Protein AF-0000000085076544 (afdb_homodimer)

Foldseek 3Di:
DQADAAEEEEEVCLDLLNLQQVCCVLQQVQPHLSHAYEYEYEYAPVCQVSVVVSLVVSVVVVRVRYPYYHYDPDLLVRQAAHQEYEYQDADDDDVPDDPLNRLLRLLVVLLVSLLSNLPGYPLNHAYEAEYPQFFLSQLSSCVNNVSRDLQSTWYFPLLLQQLLLCVLCVLLVHHSVQKADWFWKFGLALLIFTAQQQMWGQDPNDIDRSCVSNVCVVCRLPVSGNCSRCVQVVCCVVVVDGPSNSSSVSVSVVSRCQAVWPPPTWGWIFGACPPADLPQDGSTRIIATWTHDNNGIDGDDDDDADPSNNVSNVRNSVVRVVSNVSSVVSVVVVVD/DQADAAEEEEEVCLDLLNLQQVCCVLQQVQPHLSHAYEYEYEYAPVCQVSVVVSVVVSVVVVRVRYPYYHYDPDLLVRQAAHQEYEYQDADDDDVPDDPLNRLLRLLVVLLVSLQSNLPGYPLNHAYEAEYPQFFLSQLSSCVNNVSRDLQSTWYFPLLLQQLLLCVLCVLLVHHSVQKADWFWKFGLALLIFTAQQQMWGQDPNDIDRSCVSNVCVVCRLPVSSNCSRCVQVVVCVVVVDGPSNSSSVSVSVVSRCQAVWPPPTWGWIFGACPPADLPQDGSTRIIATWTHDNNGIDGDDDDDADPSNNVSNVRNSVVRVVSNVSSVVSVVVVVD

Structure (mmCIF, N/CA/C/O backbone):
data_AF-0000000085076544-model_v1
#
loop_
_entity.id
_entity.type
_entity.pdbx_description
1 polymer 'Malate dehydrogenase'
#
loop_
_atom_site.group_PDB
_atom_site.id
_atom_site.type_symbol
_atom_site.label_atom_id
_atom_site.label_alt_id
_atom_site.label_comp_id
_atom_site.label_asym_id
_atom_site.label_entity_id
_atom_site.label_seq_id
_atom_site.pdbx_PDB_ins_code
_atom_site.Cartn_x
_atom_site.Cartn_y
_atom_site.Cartn_z
_atom_site.occupancy
_atom_site.B_iso_or_equiv
_atom_site.auth_seq_id
_atom_site.auth_comp_id
_atom_site.auth_asym_id
_atom_site.auth_atom_id
_atom_site.pdbx_PDB_model_num
ATOM 1 N N . MET A 1 1 ? -14.773 -10.617 23.234 1 52.53 1 MET A N 1
ATOM 2 C CA . MET A 1 1 ? -15.922 -10.531 22.328 1 52.53 1 MET A CA 1
ATOM 3 C C . MET A 1 1 ? -15.523 -9.898 21 1 52.53 1 MET A C 1
ATOM 5 O O . MET A 1 1 ? -14.609 -9.062 20.953 1 52.53 1 MET A O 1
ATOM 9 N N . ALA A 1 2 ? -16.078 -10.375 19.875 1 74.69 2 ALA A N 1
ATOM 10 C CA . ALA A 1 2 ? -15.719 -9.891 18.531 1 74.69 2 ALA A CA 1
ATOM 11 C C . ALA A 1 2 ? -16.156 -8.445 18.344 1 74.69 2 ALA A C 1
ATOM 13 O O . ALA A 1 2 ? -17.297 -8.078 18.672 1 74.69 2 ALA A O 1
ATOM 14 N N . LYS A 1 3 ? -15.258 -7.477 18.078 1 89.62 3 LYS A N 1
ATOM 15 C CA . LYS A 1 3 ? -15.547 -6.07 17.828 1 89.62 3 LYS A CA 1
ATOM 16 C C . LYS A 1 3 ? -16.516 -5.906 16.672 1 89.62 3 LYS A C 1
ATOM 18 O O . LYS A 1 3 ? -16.5 -6.691 15.719 1 89.62 3 LYS A O 1
ATOM 23 N N . SER A 1 4 ? -17.469 -4.941 16.859 1 94.56 4 SER A N 1
ATOM 24 C CA . SER A 1 4 ? -18.359 -4.602 15.75 1 94.56 4 SER A CA 1
ATOM 25 C C . SER A 1 4 ? -17.578 -3.936 14.617 1 94.56 4 SER A C 1
ATOM 27 O O . SER A 1 4 ? -16.594 -3.223 14.859 1 94.56 4 SER A O 1
ATOM 29 N N . PRO A 1 5 ? -17.969 -4.152 13.445 1 96.19 5 PRO A N 1
ATOM 30 C CA . PRO A 1 5 ? -17.266 -3.529 12.32 1 96.19 5 PRO A CA 1
ATOM 31 C C . PRO A 1 5 ? -17.344 -2.004 12.344 1 96.19 5 PRO A C 1
ATOM 33 O O . PRO A 1 5 ? -18.406 -1.441 12.648 1 96.19 5 PRO A O 1
ATOM 36 N N . MET A 1 6 ? -16.266 -1.373 12.188 1 97.94 6 MET A N 1
ATOM 37 C CA . MET A 1 6 ? -16.188 0.07 11.977 1 97.94 6 MET A CA 1
ATOM 38 C C . MET A 1 6 ? -16.5 0.423 10.523 1 97.94 6 MET A C 1
ATOM 40 O O . MET A 1 6 ? -15.906 -0.146 9.602 1 97.94 6 MET A O 1
ATOM 44 N N . ARG A 1 7 ? -17.484 1.242 10.305 1 98.69 7 ARG A N 1
ATOM 45 C CA . ARG A 1 7 ? -17.844 1.662 8.953 1 98.69 7 ARG A CA 1
ATOM 46 C C . ARG A 1 7 ? -17.062 2.902 8.539 1 98.69 7 ARG A C 1
ATOM 48 O O . ARG A 1 7 ? -17.219 3.967 9.141 1 98.69 7 ARG A O 1
ATOM 55 N N . VAL A 1 8 ? -16.188 2.797 7.527 1 98.94 8 VAL A N 1
ATOM 56 C CA . VAL A 1 8 ? -15.258 3.84 7.109 1 98.94 8 VAL A CA 1
ATOM 57 C C . VAL A 1 8 ? -15.547 4.238 5.664 1 98.94 8 VAL A C 1
ATOM 59 O O . VAL A 1 8 ? -15.539 3.395 4.766 1 98.94 8 VAL A O 1
ATOM 62 N N . VAL A 1 9 ? -15.82 5.504 5.402 1 98.94 9 VAL A N 1
ATOM 63 C CA . VAL A 1 9 ? -16 5.977 4.035 1 98.94 9 VAL A CA 1
ATOM 64 C C . VAL A 1 9 ? -14.758 6.719 3.57 1 98.94 9 VAL A C 1
ATOM 66 O O . VAL A 1 9 ? -14.148 7.469 4.34 1 98.94 9 VAL A O 1
ATOM 69 N N . VAL A 1 10 ? -14.32 6.461 2.402 1 98.94 10 VAL A N 1
ATOM 70 C CA . VAL A 1 10 ? -13.25 7.191 1.722 1 98.94 10 VAL A CA 1
ATOM 71 C C . VAL A 1 10 ? -13.805 7.844 0.454 1 98.94 10 VAL A C 1
ATOM 73 O O . VAL A 1 10 ? -14.297 7.156 -0.44 1 98.94 10 VAL A O 1
ATOM 76 N N . THR A 1 11 ? -13.75 9.18 0.361 1 98.88 11 THR A N 1
ATOM 77 C CA . THR A 1 11 ? -14.172 9.883 -0.848 1 98.88 11 THR A CA 1
ATOM 78 C C . THR A 1 11 ? -13.016 9.992 -1.834 1 98.88 11 THR A C 1
ATOM 80 O O . THR A 1 11 ? -11.844 9.938 -1.439 1 98.88 11 THR A O 1
ATOM 83 N N . GLY A 1 12 ? -13.398 10.25 -3.121 1 98.38 12 GLY A N 1
ATOM 84 C CA . GLY A 1 12 ? -12.336 10.141 -4.105 1 98.38 12 GLY A CA 1
ATOM 85 C C . GLY A 1 12 ? -11.68 8.773 -4.125 1 98.38 12 GLY A C 1
ATOM 86 O O . GLY A 1 12 ? -10.453 8.672 -4.203 1 98.38 12 GLY A O 1
ATOM 87 N N . ALA A 1 13 ? -12.461 7.738 -4.027 1 98.56 13 ALA A N 1
ATOM 88 C CA . ALA A 1 13 ? -12 6.398 -3.684 1 98.56 13 ALA A CA 1
ATOM 89 C C . ALA A 1 13 ? -11.25 5.762 -4.848 1 98.56 13 ALA A C 1
ATOM 91 O O . ALA A 1 13 ? -10.469 4.828 -4.656 1 98.56 13 ALA A O 1
ATOM 92 N N . ALA A 1 14 ? -11.461 6.227 -6.051 1 97.19 14 ALA A N 1
ATOM 93 C CA . ALA A 1 14 ? -10.797 5.656 -7.219 1 97.19 14 ALA A CA 1
ATOM 94 C C . ALA A 1 14 ? -9.43 6.301 -7.438 1 97.19 14 ALA A C 1
ATOM 96 O O . ALA A 1 14 ? -8.641 5.844 -8.273 1 97.19 14 ALA A O 1
ATOM 97 N N . GLY A 1 15 ? -9.125 7.383 -6.676 1 96.25 15 GLY A N 1
ATOM 98 C CA . GLY A 1 15 ? -7.863 8.078 -6.836 1 96.25 15 GLY A CA 1
ATOM 99 C C . GLY A 1 15 ? -6.68 7.309 -6.285 1 96.25 15 GLY A C 1
ATOM 100 O O . GLY A 1 15 ? -6.855 6.324 -5.562 1 96.25 15 GLY A O 1
ATOM 101 N N . GLN A 1 16 ? -5.516 7.781 -6.531 1 95.25 16 GLN A N 1
ATOM 102 C CA . GLN A 1 16 ? -4.293 7.051 -6.227 1 95.25 16 GLN A CA 1
ATOM 103 C C . GLN A 1 16 ? -4.023 7.031 -4.723 1 95.25 16 GLN A C 1
ATOM 105 O O . GLN A 1 16 ? -3.543 6.031 -4.188 1 95.25 16 GLN A O 1
ATOM 110 N N . ILE A 1 17 ? -4.273 8.133 -4.043 1 97.69 17 ILE A N 1
ATOM 111 C CA . ILE A 1 17 ? -4.094 8.141 -2.594 1 97.69 17 ILE A CA 1
ATOM 112 C C . ILE A 1 17 ? -5.012 7.102 -1.954 1 97.69 17 ILE A C 1
ATOM 114 O O . ILE A 1 17 ? -4.57 6.301 -1.127 1 97.69 17 ILE A O 1
ATOM 118 N N . SER A 1 18 ? -6.258 7.152 -2.391 1 98.5 18 SER A N 1
ATOM 119 C CA . SER A 1 18 ? -7.246 6.23 -1.837 1 98.5 18 SER A CA 1
ATOM 120 C C . SER A 1 18 ? -6.895 4.781 -2.158 1 98.5 18 SER A C 1
ATOM 122 O O . SER A 1 18 ? -7.094 3.893 -1.331 1 98.5 18 SER A O 1
ATOM 124 N N . TYR A 1 19 ? -6.387 4.59 -3.359 1 97.69 19 TYR A N 1
ATOM 125 C CA . TYR A 1 19 ? -5.969 3.254 -3.766 1 97.69 19 TYR A CA 1
ATOM 126 C C . TYR A 1 19 ? -4.98 2.664 -2.766 1 97.69 19 TYR A C 1
ATOM 128 O O . TYR A 1 19 ? -5.117 1.51 -2.357 1 97.69 19 TYR A O 1
ATOM 136 N N . SER A 1 20 ? -4.02 3.396 -2.336 1 97.69 20 SER A N 1
ATOM 137 C CA . SER A 1 20 ? -3.051 2.961 -1.334 1 97.69 20 SER A CA 1
ATOM 138 C C . SER A 1 20 ? -3.682 2.9 0.054 1 97.69 20 SER A C 1
ATOM 140 O O . SER A 1 20 ? -3.41 1.979 0.825 1 97.69 20 SER A O 1
ATOM 142 N N . LEU A 1 21 ? -4.52 3.791 0.347 1 98.62 21 LEU A N 1
ATOM 143 C CA . LEU A 1 21 ? -5.109 3.936 1.673 1 98.62 21 LEU A CA 1
ATOM 144 C C . LEU A 1 21 ? -6.074 2.791 1.965 1 98.62 21 LEU A C 1
ATOM 146 O O . LEU A 1 21 ? -6.102 2.268 3.08 1 98.62 21 LEU A O 1
ATOM 150 N N . LEU A 1 22 ? -6.887 2.453 0.994 1 98.69 22 LEU A N 1
ATOM 151 C CA . LEU A 1 22 ? -7.902 1.424 1.179 1 98.69 22 LEU A CA 1
ATOM 152 C C . LEU A 1 22 ? -7.27 0.107 1.618 1 98.69 22 LEU A C 1
ATOM 154 O O . LEU A 1 22 ? -7.801 -0.58 2.492 1 98.69 22 LEU A O 1
ATOM 158 N N . ALA A 1 23 ? -6.152 -0.185 1.057 1 97.5 23 ALA A N 1
ATOM 159 C CA . ALA A 1 23 ? -5.445 -1.405 1.441 1 97.5 23 ALA A CA 1
ATOM 160 C C . ALA A 1 23 ? -4.969 -1.327 2.889 1 97.5 23 ALA A C 1
ATOM 162 O O . ALA A 1 23 ? -5.027 -2.316 3.623 1 97.5 23 ALA A O 1
ATOM 163 N N . LEU A 1 24 ? -4.477 -0.202 3.297 1 97.62 24 LEU A N 1
ATOM 164 C CA . LEU A 1 24 ? -3.998 -0.008 4.66 1 97.62 24 LEU A CA 1
ATOM 165 C C . LEU A 1 24 ? -5.125 -0.204 5.668 1 97.62 24 LEU A C 1
ATOM 167 O O . LEU A 1 24 ? -4.941 -0.853 6.699 1 97.62 24 LEU A O 1
ATOM 171 N N . ILE A 1 25 ? -6.262 0.354 5.312 1 98.44 25 ILE A N 1
ATOM 172 C CA . ILE A 1 25 ? -7.418 0.254 6.195 1 98.44 25 ILE A CA 1
ATOM 173 C C . ILE A 1 25 ? -7.898 -1.193 6.258 1 98.44 25 ILE A C 1
ATOM 175 O O . ILE A 1 25 ? -8.102 -1.743 7.344 1 98.44 25 ILE A O 1
ATOM 179 N N . ALA A 1 26 ? -8.023 -1.79 5.117 1 97.06 26 ALA A N 1
ATOM 180 C CA . ALA A 1 26 ? -8.578 -3.135 5.004 1 97.06 26 ALA A CA 1
ATOM 181 C C . ALA A 1 26 ? -7.684 -4.16 5.688 1 97.06 26 ALA A C 1
ATOM 183 O O . ALA A 1 26 ? -8.172 -5.148 6.246 1 97.06 26 ALA A O 1
ATOM 184 N N . ARG A 1 27 ? -6.402 -3.957 5.641 1 94.69 27 ARG A N 1
ATOM 185 C CA . ARG A 1 27 ? -5.426 -4.91 6.164 1 94.69 27 ARG A CA 1
ATOM 186 C C . ARG A 1 27 ? -5.332 -4.82 7.684 1 94.69 27 ARG A C 1
ATOM 188 O O . ARG A 1 27 ? -4.762 -5.707 8.328 1 94.69 27 ARG A O 1
ATOM 195 N N . GLY A 1 28 ? -5.828 -3.67 8.281 1 95.81 28 GLY A N 1
ATOM 196 C CA . GLY A 1 28 ? -5.816 -3.508 9.727 1 95.81 28 GLY A CA 1
ATOM 197 C C . GLY A 1 28 ? -4.645 -2.688 10.227 1 95.81 28 GLY A C 1
ATOM 198 O O . GLY A 1 28 ? -4.379 -2.645 11.43 1 95.81 28 GLY A O 1
ATOM 199 N N . ASP A 1 29 ? -3.945 -2.045 9.32 1 94.81 29 ASP A N 1
ATOM 200 C CA . ASP A 1 29 ? -2.789 -1.246 9.711 1 94.81 29 ASP A CA 1
ATOM 201 C C . ASP A 1 29 ? -3.221 0.025 10.438 1 94.81 29 ASP A C 1
ATOM 203 O O . ASP A 1 29 ? -2.453 0.59 11.219 1 94.81 29 ASP A O 1
ATOM 207 N N . VAL A 1 30 ? -4.461 0.458 10.195 1 97.56 30 VAL A N 1
ATOM 208 C CA . VAL A 1 30 ? -4.91 1.74 10.727 1 97.56 30 VAL A CA 1
ATOM 209 C C . VAL A 1 30 ? -5.602 1.529 12.07 1 97.56 30 VAL A C 1
ATOM 211 O O . VAL A 1 30 ? -5.211 2.131 13.078 1 97.56 30 VAL A O 1
ATOM 214 N N . PHE A 1 31 ? -6.527 0.602 12.148 1 97.56 31 PHE A N 1
ATOM 215 C CA . PHE A 1 31 ? -7.375 0.495 13.328 1 97.56 31 PHE A CA 1
ATOM 216 C C . PHE A 1 31 ? -7.027 -0.75 14.141 1 97.56 31 PHE A C 1
ATOM 218 O O . PHE A 1 31 ? -7.602 -0.987 15.203 1 97.56 31 PHE A O 1
ATOM 225 N N . GLY A 1 32 ? -6.094 -1.512 13.648 1 94.75 32 GLY A N 1
ATOM 226 C CA . GLY A 1 32 ? -5.727 -2.766 14.289 1 94.75 32 GLY A CA 1
ATOM 227 C C . GLY A 1 32 ? -6.223 -3.986 13.531 1 94.75 32 GLY A C 1
ATOM 228 O O . GLY A 1 32 ? -7.305 -3.959 12.945 1 94.75 32 GLY A O 1
ATOM 229 N N . ARG A 1 33 ? -5.527 -5.082 13.594 1 89.81 33 ARG A N 1
ATOM 230 C CA . ARG A 1 33 ? -5.84 -6.305 12.859 1 89.81 33 ARG A CA 1
ATOM 231 C C . ARG A 1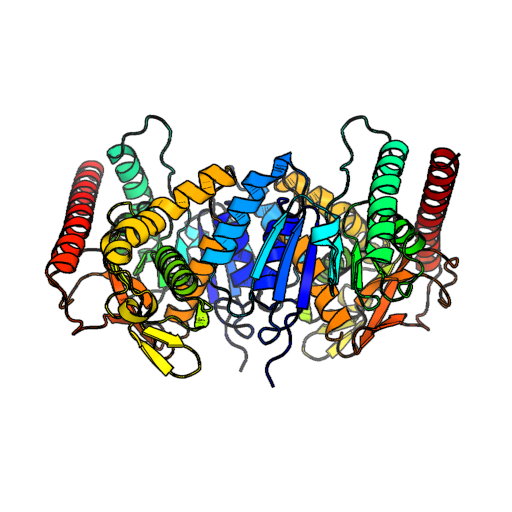 33 ? -7.082 -6.98 13.43 1 89.81 33 ARG A C 1
ATOM 233 O O . ARG A 1 33 ? -7.723 -7.785 12.75 1 89.81 33 ARG A O 1
ATOM 240 N N . ASP A 1 34 ? -7.434 -6.656 14.609 1 93.19 34 ASP A N 1
ATOM 241 C CA . ASP A 1 34 ? -8.586 -7.27 15.258 1 93.19 34 ASP A CA 1
ATOM 242 C C . ASP A 1 34 ? -9.836 -6.414 15.078 1 93.19 34 ASP A C 1
ATOM 244 O O . ASP A 1 34 ? -10.922 -6.773 15.555 1 93.19 34 ASP A O 1
ATOM 248 N N . GLN A 1 35 ? -9.75 -5.281 14.422 1 96.5 35 GLN A N 1
ATOM 249 C CA . GLN A 1 35 ? -10.898 -4.422 14.164 1 96.5 35 GLN A CA 1
ATOM 250 C C . GLN A 1 35 ? -11.5 -4.703 12.789 1 96.5 35 GLN A C 1
ATOM 252 O O . GLN A 1 35 ? -10.938 -4.32 11.766 1 96.5 35 GLN A O 1
ATOM 257 N N . PRO A 1 36 ? -12.648 -5.375 12.758 1 95.88 36 PRO A N 1
ATOM 258 C CA . PRO A 1 36 ? -13.32 -5.527 11.461 1 95.88 36 PRO A CA 1
ATOM 259 C C . PRO A 1 36 ? -13.75 -4.195 10.859 1 95.88 36 PRO A C 1
ATOM 261 O O . PRO A 1 36 ? -14.125 -3.273 11.594 1 95.88 36 PRO A O 1
ATOM 264 N N . VAL A 1 37 ? -13.758 -4.117 9.57 1 97.56 37 VAL A N 1
ATOM 265 C CA . VAL A 1 37 ? -14.078 -2.861 8.898 1 97.56 37 VAL A CA 1
ATOM 266 C C . VAL A 1 37 ? -15.086 -3.117 7.777 1 97.56 37 VAL A C 1
ATOM 268 O O . VAL A 1 37 ? -14.984 -4.117 7.066 1 97.56 37 VAL A O 1
ATOM 271 N N . ASP A 1 38 ? -16.141 -2.312 7.715 1 97.94 38 ASP A N 1
ATOM 272 C CA . ASP A 1 38 ? -16.953 -2.105 6.523 1 97.94 38 ASP A CA 1
ATOM 273 C C . ASP A 1 38 ? -16.484 -0.887 5.734 1 97.94 38 ASP A C 1
ATOM 275 O O . ASP A 1 38 ? -16.641 0.25 6.184 1 97.94 38 ASP A O 1
ATOM 279 N N . LEU A 1 39 ? -15.914 -1.154 4.598 1 98.62 39 LEU A N 1
ATOM 280 C CA . LEU A 1 39 ? -15.289 -0.1 3.807 1 98.62 39 LEU A CA 1
ATOM 281 C C . LEU A 1 39 ? -16.25 0.447 2.766 1 98.62 39 LEU A C 1
ATOM 283 O O . LEU A 1 39 ? -16.859 -0.318 2.004 1 98.62 39 LEU A O 1
ATOM 287 N N . VAL A 1 40 ? -16.5 1.745 2.768 1 98.88 40 VAL A N 1
ATOM 288 C CA . VAL A 1 40 ? -17.359 2.406 1.788 1 98.88 40 VAL A CA 1
ATOM 289 C C . VAL A 1 40 ? -16.516 3.303 0.885 1 98.88 40 VAL A C 1
ATOM 291 O O . VAL A 1 40 ? -15.789 4.176 1.369 1 98.88 40 VAL A O 1
ATOM 294 N N . MET A 1 41 ? -16.562 3.02 -0.367 1 98.88 41 MET A N 1
ATOM 295 C CA . MET A 1 41 ? -15.867 3.801 -1.391 1 98.88 41 MET A CA 1
ATOM 296 C C . MET A 1 41 ? -16.828 4.742 -2.1 1 98.88 41 MET A C 1
ATOM 298 O O . MET A 1 41 ? -17.828 4.301 -2.67 1 98.88 41 MET A O 1
ATOM 302 N N . LEU A 1 42 ? -16.562 6.023 -2.025 1 98.88 42 LEU A N 1
ATOM 303 C CA . LEU A 1 42 ? -17.406 7.023 -2.674 1 98.88 42 LEU A CA 1
ATOM 304 C C . LEU A 1 42 ? -16.609 7.781 -3.742 1 98.88 42 LEU A C 1
ATOM 306 O O . LEU A 1 42 ? -15.5 8.25 -3.486 1 98.88 42 LEU A O 1
ATOM 310 N N . ASP A 1 43 ? -17.141 7.836 -4.922 1 98.56 43 ASP A N 1
ATOM 311 C CA . ASP A 1 43 ? -16.594 8.672 -5.984 1 98.56 43 ASP A CA 1
ATOM 312 C C . ASP A 1 43 ? -17.688 9.133 -6.945 1 98.56 43 ASP A C 1
ATOM 314 O O . ASP A 1 43 ? -18.875 8.891 -6.707 1 98.56 43 ASP A O 1
ATOM 318 N N . LEU A 1 44 ? -17.312 9.922 -7.902 1 97.94 44 LEU A N 1
ATOM 319 C CA . LEU A 1 44 ? -18.234 10.445 -8.898 1 97.94 44 LEU A CA 1
ATOM 320 C C . LEU A 1 44 ? -18.594 9.375 -9.938 1 97.94 44 LEU A C 1
ATOM 322 O O . LEU A 1 44 ? -17.859 8.398 -10.086 1 97.94 44 LEU A O 1
ATOM 326 N N . PRO A 1 45 ? -19.656 9.516 -10.664 1 97.88 45 PRO A N 1
ATOM 327 C CA . PRO A 1 45 ? -20.156 8.5 -11.594 1 97.88 45 PRO A CA 1
ATOM 328 C C . PRO A 1 45 ? -19.109 8.094 -12.633 1 97.88 45 PRO A C 1
ATOM 330 O O . PRO A 1 45 ? -19.047 6.926 -13.023 1 97.88 45 PRO A O 1
ATOM 333 N N . PHE A 1 46 ? -18.297 9 -13.055 1 97.12 46 PHE A N 1
ATOM 334 C CA . PHE A 1 46 ? -17.328 8.672 -14.102 1 97.12 46 PHE A CA 1
ATOM 335 C C . PHE A 1 46 ? -16.281 7.688 -13.586 1 97.12 46 PHE A C 1
ATOM 337 O O . PHE A 1 46 ? -15.586 7.051 -14.375 1 97.12 46 PHE A O 1
ATOM 344 N N . ALA A 1 47 ? -16.172 7.523 -12.258 1 97.75 47 ALA A N 1
ATOM 345 C CA . ALA A 1 47 ? -15.156 6.66 -11.648 1 97.75 47 ALA A CA 1
ATOM 346 C C . ALA A 1 47 ? -15.758 5.312 -11.258 1 97.75 47 ALA A C 1
ATOM 348 O O . ALA A 1 47 ? -15.094 4.492 -10.617 1 97.75 47 ALA A O 1
ATOM 349 N N . LYS A 1 48 ? -16.969 5.078 -11.633 1 98.12 48 LYS A N 1
ATOM 350 C CA . LYS A 1 48 ? -17.703 3.889 -11.195 1 98.12 48 LYS A CA 1
ATOM 351 C C . LYS A 1 48 ? -16.953 2.617 -11.57 1 98.12 48 LYS A C 1
ATOM 353 O O . LYS A 1 48 ? -16.75 1.735 -10.734 1 98.12 48 LYS A O 1
ATOM 358 N N . ASP A 1 49 ? -16.516 2.502 -12.828 1 97.94 49 ASP A N 1
ATOM 359 C CA . ASP A 1 49 ? -15.828 1.302 -13.297 1 97.94 49 ASP A CA 1
ATOM 360 C C . ASP A 1 49 ? -14.5 1.116 -12.562 1 97.94 49 ASP A C 1
ATOM 362 O O . ASP A 1 49 ? -14.164 0.003 -12.164 1 97.94 49 ASP A O 1
ATOM 366 N N . ALA A 1 50 ? -13.773 2.209 -12.43 1 97.94 50 ALA A N 1
ATOM 367 C CA . ALA A 1 50 ? -12.5 2.143 -11.711 1 97.94 50 ALA A CA 1
ATOM 368 C C . ALA A 1 50 ? -12.711 1.66 -10.281 1 97.94 50 ALA A C 1
ATOM 370 O O . ALA A 1 50 ? -11.922 0.863 -9.766 1 97.94 50 ALA A O 1
ATOM 371 N N . MET A 1 51 ? -13.766 2.119 -9.609 1 98.5 51 MET A N 1
ATOM 372 C CA . MET A 1 51 ? -14.055 1.669 -8.25 1 98.5 51 MET A CA 1
ATOM 373 C C . MET A 1 51 ? -14.359 0.175 -8.227 1 98.5 51 MET A C 1
ATOM 375 O O . MET A 1 51 ? -13.953 -0.532 -7.305 1 98.5 51 MET A O 1
ATOM 379 N N . GLU A 1 52 ? -15.047 -0.274 -9.203 1 98.06 52 GLU A N 1
ATOM 380 C CA . GLU A 1 52 ? -15.336 -1.703 -9.273 1 98.06 52 GLU A CA 1
ATOM 381 C C . GLU A 1 52 ? -14.055 -2.521 -9.375 1 98.06 52 GLU A C 1
ATOM 383 O O . GLU A 1 52 ? -13.945 -3.6 -8.781 1 98.06 52 GLU A O 1
ATOM 388 N N . GLY A 1 53 ? -13.125 -2.031 -10.18 1 98 53 GLY A N 1
ATOM 389 C CA . GLY A 1 53 ? -11.828 -2.676 -10.242 1 98 53 GLY A CA 1
ATOM 390 C C . GLY A 1 53 ? -11.117 -2.73 -8.906 1 98 53 GLY A C 1
ATOM 391 O O . GLY A 1 53 ? -10.516 -3.748 -8.555 1 98 53 GLY A O 1
ATOM 392 N N . VAL A 1 54 ? -11.195 -1.633 -8.172 1 98.44 54 VAL A N 1
ATOM 393 C CA . VAL A 1 54 ? -10.578 -1.595 -6.848 1 98.44 54 VAL A CA 1
ATOM 394 C C . VAL A 1 54 ? -11.266 -2.604 -5.93 1 98.44 54 VAL A C 1
ATOM 396 O O . VAL A 1 54 ? -10.609 -3.279 -5.137 1 98.44 54 VAL A O 1
ATOM 399 N N . VAL A 1 55 ? -12.586 -2.742 -6.023 1 98 55 VAL A N 1
ATOM 400 C CA . VAL A 1 55 ? -13.328 -3.719 -5.234 1 98 55 VAL A CA 1
ATOM 401 C C . VAL A 1 55 ? -12.828 -5.125 -5.547 1 98 55 VAL A C 1
ATOM 403 O O . VAL A 1 55 ? -12.641 -5.941 -4.641 1 98 55 VAL A O 1
ATOM 406 N N . MET A 1 56 ? -12.609 -5.422 -6.844 1 97.56 56 MET A N 1
ATOM 407 C CA . MET A 1 56 ? -12.07 -6.719 -7.227 1 97.56 56 MET A CA 1
ATOM 408 C C . MET A 1 56 ? -10.734 -6.977 -6.531 1 97.56 56 MET A C 1
ATOM 410 O O . MET A 1 56 ? -10.516 -8.062 -5.98 1 97.56 56 MET A O 1
ATOM 414 N N . GLU A 1 57 ? -9.93 -5.984 -6.496 1 98.12 57 GLU A N 1
ATOM 415 C CA . GLU A 1 57 ? -8.609 -6.172 -5.91 1 98.12 57 GLU A CA 1
ATOM 416 C C . GLU A 1 57 ? -8.695 -6.332 -4.395 1 98.12 57 GLU A C 1
ATOM 418 O O . GLU A 1 57 ? -7.992 -7.16 -3.811 1 98.12 57 GLU A O 1
ATOM 423 N N . LEU A 1 58 ? -9.508 -5.508 -3.799 1 97.94 58 LEU A N 1
ATOM 424 C CA . LEU A 1 58 ? -9.688 -5.652 -2.359 1 97.94 58 LEU A CA 1
ATOM 425 C C . LEU A 1 58 ? -10.195 -7.047 -2.01 1 97.94 58 LEU A C 1
ATOM 427 O O . LEU A 1 58 ? -9.766 -7.633 -1.012 1 97.94 58 LEU A O 1
ATOM 431 N N . THR A 1 59 ? -11.062 -7.527 -2.805 1 95.56 59 THR A N 1
ATOM 432 C CA . THR A 1 59 ? -11.562 -8.891 -2.631 1 95.56 59 THR A CA 1
ATOM 433 C C . THR A 1 59 ? -10.445 -9.906 -2.809 1 95.56 59 THR A C 1
ATOM 435 O O . THR A 1 59 ? -10.297 -10.828 -2.002 1 95.56 59 THR A O 1
ATOM 438 N N . ASP A 1 60 ? -9.648 -9.688 -3.828 1 96.38 60 ASP A N 1
ATOM 439 C CA . ASP A 1 60 ? -8.57 -10.609 -4.172 1 96.38 60 ASP A CA 1
ATOM 440 C C . ASP A 1 60 ? -7.492 -10.617 -3.092 1 96.38 60 ASP A C 1
ATOM 442 O O . ASP A 1 60 ? -6.738 -11.578 -2.969 1 96.38 60 ASP A O 1
ATOM 446 N N . CYS A 1 61 ? -7.371 -9.547 -2.35 1 95.19 61 CYS A N 1
ATOM 447 C CA . CYS A 1 61 ? -6.363 -9.445 -1.301 1 95.19 61 CYS A CA 1
ATOM 448 C C . CYS A 1 61 ? -6.754 -10.289 -0.092 1 95.19 61 CYS A C 1
ATOM 450 O O . CYS A 1 61 ? -5.91 -10.602 0.753 1 95.19 61 CYS A O 1
ATOM 452 N N . ALA A 1 62 ? -8.031 -10.695 0.064 1 89.31 62 ALA A N 1
ATOM 453 C CA . ALA A 1 62 ? -8.516 -11.594 1.11 1 89.31 62 ALA A CA 1
ATOM 454 C C . ALA A 1 62 ? -8.078 -11.109 2.49 1 89.31 62 ALA A C 1
ATOM 456 O O . ALA A 1 62 ? -7.555 -11.891 3.289 1 89.31 62 ALA A O 1
ATOM 457 N N . PHE A 1 63 ? -8.234 -9.805 2.799 1 91.56 63 PHE A N 1
ATOM 458 C CA . PHE A 1 63 ? -7.863 -9.273 4.105 1 91.56 63 PHE A CA 1
ATOM 459 C C . PHE A 1 63 ? -8.82 -9.773 5.184 1 91.56 63 PHE A C 1
ATOM 461 O O . PHE A 1 63 ? -10.039 -9.609 5.062 1 91.56 63 PHE A O 1
ATOM 468 N N . PRO A 1 64 ? -8.359 -10.289 6.281 1 87.25 64 PRO A N 1
ATOM 469 C CA . PRO A 1 64 ? -9.234 -10.852 7.309 1 87.25 64 PRO A CA 1
ATOM 470 C C . PRO A 1 64 ? -10.109 -9.797 7.984 1 87.25 64 PRO A C 1
ATOM 472 O O . PRO A 1 64 ? -11.219 -10.102 8.414 1 87.25 64 PRO A O 1
ATOM 475 N N . SER A 1 65 ? -9.625 -8.586 8.078 1 92.06 65 SER A N 1
ATOM 476 C CA . SER A 1 65 ? -10.344 -7.551 8.82 1 92.06 65 SER A CA 1
ATOM 477 C C . SER A 1 65 ? -11.406 -6.887 7.957 1 92.06 65 SER A C 1
ATOM 479 O O . SER A 1 65 ? -12.258 -6.156 8.469 1 92.06 65 SER A O 1
ATOM 481 N N . LEU A 1 66 ? -11.367 -7.133 6.66 1 94.31 66 LEU A N 1
ATOM 482 C CA . LEU A 1 66 ? -12.336 -6.516 5.762 1 94.31 66 LEU A CA 1
ATOM 483 C C . LEU A 1 66 ? -13.617 -7.34 5.707 1 94.31 66 LEU A C 1
ATOM 485 O O . LEU A 1 66 ? -13.633 -8.445 5.164 1 94.31 66 LEU A O 1
ATOM 489 N N . LYS A 1 67 ? -14.68 -6.812 6.207 1 93 67 LYS A N 1
ATOM 490 C CA . LYS A 1 67 ? -15.945 -7.543 6.281 1 93 67 LYS A CA 1
ATOM 491 C C . LYS A 1 67 ? -16.797 -7.301 5.035 1 93 67 LYS A C 1
ATOM 493 O O . LYS A 1 67 ? -17.469 -8.211 4.547 1 93 67 LYS A O 1
ATOM 498 N N . SER A 1 68 ? -16.75 -6.062 4.57 1 94.69 68 SER A N 1
ATOM 499 C CA . SER A 1 68 ? -17.5 -5.719 3.373 1 94.69 68 SER A CA 1
ATOM 500 C C . SER A 1 68 ? -16.906 -4.5 2.676 1 94.69 68 SER A C 1
ATOM 502 O O . SER A 1 68 ? -16.188 -3.717 3.291 1 94.69 68 SER A O 1
ATOM 504 N N . VAL A 1 69 ? -17.172 -4.406 1.43 1 97.19 69 VAL A N 1
ATOM 505 C CA . VAL A 1 69 ? -16.797 -3.25 0.619 1 97.19 69 VAL A CA 1
ATOM 506 C C . VAL A 1 69 ? -18.016 -2.785 -0.188 1 97.19 69 VAL A C 1
ATOM 508 O O . VAL A 1 69 ? -18.656 -3.586 -0.871 1 97.19 69 VAL A O 1
ATOM 511 N N . THR A 1 70 ? -18.328 -1.545 -0.076 1 97.81 70 THR A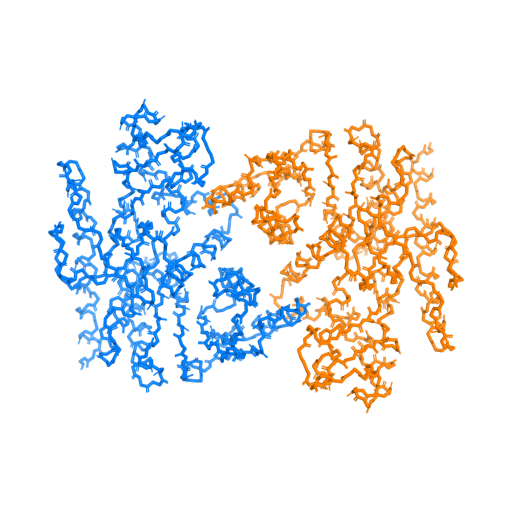 N 1
ATOM 512 C CA . THR A 1 70 ? -19.375 -0.914 -0.871 1 97.81 70 THR A CA 1
ATOM 513 C C . THR A 1 70 ? -18.797 0.195 -1.746 1 97.81 70 THR A C 1
ATOM 515 O O . THR A 1 70 ? -18.141 1.104 -1.245 1 97.81 70 THR A O 1
ATOM 518 N N . ALA A 1 71 ? -18.984 0.07 -3.01 1 98.62 71 ALA A N 1
ATOM 519 C CA . ALA A 1 71 ? -18.656 1.151 -3.938 1 98.62 71 ALA A CA 1
ATOM 520 C C . ALA A 1 71 ? -19.922 1.843 -4.434 1 98.62 71 ALA A C 1
ATOM 522 O O . ALA A 1 71 ? -20.859 1.183 -4.883 1 98.62 71 ALA A O 1
ATOM 523 N N . THR A 1 72 ? -19.984 3.148 -4.285 1 98.81 72 THR A N 1
ATOM 524 C CA . THR A 1 72 ? -21.203 3.846 -4.656 1 98.81 72 THR A CA 1
ATOM 525 C C . THR A 1 72 ? -20.891 5.258 -5.141 1 98.81 72 THR A C 1
ATOM 527 O O . THR A 1 72 ? -19.844 5.809 -4.832 1 98.81 72 THR A O 1
ATOM 530 N N . CYS A 1 73 ? -21.797 5.781 -5.934 1 98.62 73 CYS A N 1
ATOM 531 C CA . CYS A 1 73 ? -21.734 7.176 -6.352 1 98.62 73 CYS A CA 1
ATOM 532 C C . CYS A 1 73 ? -22.797 8.008 -5.621 1 98.62 73 CYS A C 1
ATOM 534 O O . CYS A 1 73 ? -22.906 9.211 -5.859 1 98.62 73 CYS A O 1
ATOM 536 N N . ASP A 1 74 ? -23.516 7.367 -4.707 1 98.56 74 ASP A N 1
ATOM 537 C CA . ASP A 1 74 ? -24.547 8.023 -3.922 1 98.56 74 ASP A CA 1
ATOM 538 C C . ASP A 1 74 ? -24 8.508 -2.578 1 98.56 74 ASP A C 1
ATOM 540 O O . ASP A 1 74 ? -23.734 7.695 -1.688 1 98.56 74 ASP A O 1
ATOM 544 N N . GLN A 1 75 ? -23.969 9.773 -2.404 1 98.38 75 GLN A N 1
ATOM 545 C CA . GLN A 1 75 ? -23.359 10.359 -1.216 1 98.38 75 GLN A CA 1
ATOM 546 C C . GLN A 1 75 ? -24.156 10.016 0.04 1 98.38 75 GLN A C 1
ATOM 548 O O . GLN A 1 75 ? -23.578 9.766 1.099 1 98.38 75 GLN A O 1
ATOM 553 N N . THR A 1 76 ? -25.453 10.055 -0.06 1 98.69 76 THR A N 1
ATOM 554 C CA . THR A 1 76 ? -26.266 9.734 1.104 1 98.69 76 THR A CA 1
ATOM 555 C C . THR A 1 76 ? -26 8.305 1.575 1 98.69 76 THR A C 1
ATOM 557 O O . THR A 1 76 ? -25.812 8.07 2.77 1 98.69 76 THR A O 1
ATOM 560 N N . GLU A 1 77 ? -25.984 7.391 0.646 1 98.56 77 GLU A N 1
ATOM 561 C CA . GLU A 1 77 ? -25.656 6.004 0.968 1 98.56 77 GLU A CA 1
ATOM 562 C C . GLU A 1 77 ? -24.281 5.895 1.618 1 98.56 77 GLU A C 1
ATOM 564 O O . GLU A 1 77 ? -24.125 5.191 2.617 1 98.56 77 GLU A O 1
ATOM 569 N N . ALA A 1 78 ? -23.344 6.574 1.095 1 98.75 78 ALA A N 1
ATOM 570 C CA . ALA A 1 78 ? -21.953 6.465 1.529 1 98.75 78 ALA A CA 1
ATOM 571 C C . ALA A 1 78 ? -21.781 6.992 2.951 1 98.75 78 ALA A C 1
ATOM 573 O O . ALA A 1 78 ? -21.078 6.398 3.76 1 98.75 78 ALA A O 1
ATOM 574 N N . PHE A 1 79 ? -22.469 8.07 3.316 1 98.81 79 PHE A N 1
ATOM 575 C CA . PHE A 1 79 ? -22.203 8.766 4.566 1 98.81 79 PHE A CA 1
ATOM 576 C C . PHE A 1 79 ? -23.094 8.234 5.684 1 98.81 79 PHE A C 1
ATOM 578 O O . PHE A 1 79 ? -22.906 8.578 6.852 1 98.81 79 PHE A O 1
ATOM 585 N N . THR A 1 80 ? -24.094 7.383 5.352 1 98.81 80 THR A N 1
ATOM 586 C CA . THR A 1 80 ? -25.062 6.91 6.336 1 98.81 80 THR A CA 1
ATOM 587 C C . THR A 1 80 ? -24.391 6.012 7.367 1 98.81 80 THR A C 1
ATOM 589 O O . THR A 1 80 ? -23.75 5.02 7.012 1 98.81 80 THR A O 1
ATOM 592 N N . ASP A 1 81 ? -24.469 6.387 8.625 1 98.62 81 ASP A N 1
ATOM 593 C CA . ASP A 1 81 ? -24.109 5.605 9.805 1 98.62 81 ASP A CA 1
ATOM 594 C C . ASP A 1 81 ? -22.625 5.281 9.828 1 98.62 81 ASP A C 1
ATOM 596 O O . ASP A 1 81 ? -22.219 4.199 10.266 1 98.62 81 ASP A O 1
ATOM 600 N N . ILE A 1 82 ? -21.859 6.156 9.297 1 98.75 82 ILE A N 1
ATOM 601 C CA . ILE A 1 82 ? -20.422 5.906 9.266 1 98.75 82 ILE A CA 1
ATOM 602 C C . ILE A 1 82 ? -19.797 6.289 10.609 1 98.75 82 ILE A C 1
ATOM 604 O O . ILE A 1 82 ? -20.328 7.156 11.312 1 98.75 82 ILE A O 1
ATOM 608 N N . ASP A 1 83 ? -18.672 5.617 10.922 1 98.81 83 ASP A N 1
ATOM 609 C CA . ASP A 1 83 ? -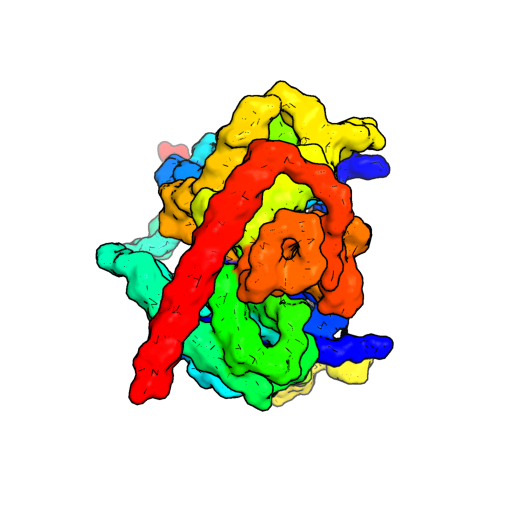17.875 5.875 12.117 1 98.81 83 ASP A CA 1
ATOM 610 C C . ASP A 1 83 ? -16.703 6.801 11.797 1 98.81 83 ASP A C 1
ATOM 612 O O . ASP A 1 83 ? -16.25 7.559 12.664 1 98.81 83 ASP A O 1
ATOM 616 N N . VAL A 1 84 ? -16.125 6.691 10.656 1 98.94 84 VAL A N 1
ATOM 617 C CA . VAL A 1 84 ? -14.969 7.473 10.203 1 98.94 84 VAL A CA 1
ATOM 618 C C . VAL A 1 84 ? -15.188 7.926 8.766 1 98.94 84 VAL A C 1
ATOM 620 O O . VAL A 1 84 ? -15.648 7.148 7.926 1 98.94 84 VAL A O 1
ATOM 623 N N . ALA A 1 85 ? -14.922 9.141 8.484 1 98.94 85 ALA A N 1
ATOM 624 C CA . ALA A 1 85 ? -14.953 9.695 7.133 1 98.94 85 ALA A CA 1
ATOM 625 C C . ALA A 1 85 ? -13.594 10.266 6.742 1 98.94 85 ALA A C 1
ATOM 627 O O . ALA A 1 85 ? -13.07 11.156 7.422 1 98.94 85 ALA A O 1
ATOM 628 N N . VAL A 1 86 ? -13.031 9.711 5.766 1 98.94 86 VAL A N 1
ATOM 629 C CA . VAL A 1 86 ? -11.82 10.266 5.18 1 98.94 86 VAL A CA 1
ATOM 630 C C . VAL A 1 86 ? -12.156 10.969 3.865 1 98.94 86 VAL A C 1
ATOM 632 O O . VAL A 1 86 ? -12.453 10.312 2.863 1 98.94 86 VAL A O 1
ATOM 635 N N . LEU A 1 87 ? -12.094 12.242 3.873 1 98.94 87 LEU A N 1
ATOM 636 C CA . LEU A 1 87 ? -12.5 13.055 2.729 1 98.94 87 LEU A CA 1
ATOM 637 C C . LEU A 1 87 ? -11.289 13.453 1.886 1 98.94 87 LEU A C 1
ATOM 639 O O . LEU A 1 87 ? -10.75 14.547 2.049 1 98.94 87 LEU A O 1
ATOM 643 N N . VAL A 1 88 ? -10.945 12.516 1 1 98.62 88 VAL A N 1
ATOM 644 C CA . VAL A 1 88 ? -9.781 12.695 0.143 1 98.62 88 VAL A CA 1
ATOM 645 C C . VAL A 1 88 ? -10.164 13.492 -1.101 1 98.62 88 VAL A C 1
ATOM 647 O O . VAL A 1 88 ? -9.383 14.312 -1.59 1 98.62 88 VAL A O 1
ATOM 650 N N . GLY A 1 89 ? -11.375 13.266 -1.6 1 96.81 89 GLY A N 1
ATOM 651 C CA . GLY A 1 89 ? -11.828 13.891 -2.836 1 96.81 89 GLY A CA 1
ATO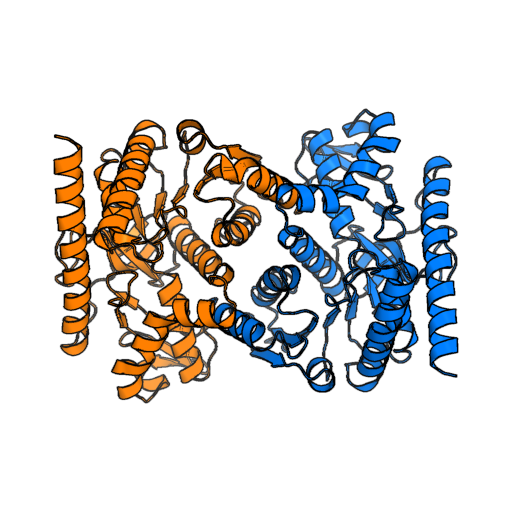M 652 C C . GLY A 1 89 ? -12.055 15.383 -2.701 1 96.81 89 GLY A C 1
ATOM 653 O O . GLY A 1 89 ? -12.781 15.828 -1.813 1 96.81 89 GLY A O 1
ATOM 654 N N . ALA A 1 90 ? -11.438 16.109 -3.514 1 96.56 90 ALA A N 1
ATOM 655 C CA . ALA A 1 90 ? -11.625 17.562 -3.676 1 96.56 90 ALA A CA 1
ATOM 656 C C . ALA A 1 90 ? -11.445 17.969 -5.133 1 96.56 90 ALA A C 1
ATOM 658 O O . ALA A 1 90 ? -10.953 17.188 -5.953 1 96.56 90 ALA A O 1
ATOM 659 N N . PHE A 1 91 ? -11.953 19.078 -5.441 1 94.25 91 PHE A N 1
ATOM 660 C CA . PHE A 1 91 ? -11.734 19.609 -6.785 1 94.25 91 PHE A CA 1
ATOM 661 C C . PHE A 1 91 ? -10.297 20.094 -6.953 1 94.25 91 PHE A C 1
ATOM 663 O O . PHE A 1 91 ? -9.859 21 -6.262 1 94.25 91 PHE A O 1
ATOM 670 N N . PRO A 1 92 ? -9.602 19.438 -7.91 1 89.12 92 PRO A N 1
ATOM 671 C CA . PRO A 1 92 ? -8.203 19.828 -8.086 1 89.12 92 PRO A CA 1
ATOM 672 C C . PRO A 1 92 ? -8.039 21.172 -8.789 1 89.12 92 PRO A C 1
ATOM 674 O O . PRO A 1 92 ? -8.891 21.547 -9.594 1 89.12 92 PRO A O 1
ATOM 677 N N . ARG A 1 93 ? -7 21.844 -8.391 1 85.94 93 ARG A N 1
ATOM 678 C CA . ARG A 1 93 ? -6.703 23.062 -9.133 1 85.94 93 ARG A CA 1
ATOM 679 C C . ARG A 1 93 ? -6.375 22.75 -10.586 1 85.94 93 ARG A C 1
ATOM 681 O O . ARG A 1 93 ? -5.582 21.859 -10.875 1 85.94 93 ARG A O 1
ATOM 688 N N . LYS A 1 94 ? -6.941 23.359 -11.492 1 87.5 94 LYS A N 1
ATOM 689 C CA . LYS A 1 94 ? -6.695 23.172 -12.922 1 87.5 94 LYS A CA 1
ATOM 690 C C . LYS A 1 94 ? -5.816 24.297 -13.477 1 87.5 94 LYS A C 1
ATOM 692 O O . LYS A 1 94 ? -5.754 25.391 -12.906 1 87.5 94 LYS A O 1
ATOM 697 N N . PRO A 1 95 ? -5.066 23.953 -14.523 1 87.56 95 PRO A N 1
ATOM 698 C CA . PRO A 1 95 ? -4.285 25.016 -15.156 1 87.56 95 PRO A CA 1
ATOM 699 C C . PRO A 1 95 ? -5.121 26.25 -15.477 1 87.56 95 PRO A C 1
ATOM 701 O O . PRO A 1 95 ? -6.219 26.141 -16.031 1 87.56 95 PRO A O 1
ATOM 704 N N . GLY A 1 96 ? -4.605 27.344 -15.102 1 90.19 96 GLY A N 1
ATOM 705 C CA . GLY A 1 96 ? -5.277 28.594 -15.414 1 90.19 96 GLY A CA 1
ATOM 706 C C . GLY A 1 96 ? -6.305 29 -14.367 1 90.19 96 GLY A C 1
ATOM 707 O O . GLY A 1 96 ? -6.824 30.109 -14.406 1 90.19 96 GLY A O 1
ATOM 708 N N . MET A 1 97 ? -6.57 28.109 -13.461 1 89.62 97 MET A N 1
ATOM 709 C CA . MET A 1 97 ? -7.586 28.375 -12.453 1 89.62 97 MET A CA 1
ATOM 710 C C . MET A 1 97 ? -7.035 29.297 -11.359 1 89.62 97 MET A C 1
ATOM 712 O O . MET A 1 97 ? -5.953 29.047 -10.82 1 89.62 97 MET A O 1
ATOM 716 N N . GLU A 1 98 ? -7.816 30.328 -11.102 1 89.62 98 GLU A N 1
ATOM 717 C CA . GLU A 1 98 ? -7.457 31.203 -9.984 1 89.62 98 GLU A CA 1
ATOM 718 C C . GLU A 1 98 ? -7.664 30.5 -8.648 1 89.62 98 GLU A C 1
ATOM 720 O O . GLU A 1 98 ? -8.586 29.688 -8.5 1 89.62 98 GLU A O 1
ATOM 725 N N . ARG A 1 99 ? -6.883 30.844 -7.75 1 85.25 99 ARG A N 1
ATOM 726 C CA . ARG A 1 99 ? -6.93 30.234 -6.43 1 85.25 99 ARG A CA 1
ATOM 727 C C . ARG A 1 99 ? -8.305 30.375 -5.797 1 85.25 99 ARG A C 1
ATOM 729 O O . ARG A 1 99 ? -8.844 29.422 -5.227 1 85.25 99 ARG A O 1
ATOM 736 N N . ASN A 1 100 ? -8.812 31.484 -5.922 1 88.62 100 ASN A N 1
ATOM 737 C CA . ASN A 1 100 ? -10.102 31.766 -5.305 1 88.62 100 ASN A CA 1
ATOM 738 C C . ASN A 1 100 ? -11.227 30.953 -5.949 1 88.62 100 ASN A C 1
ATOM 740 O O . ASN A 1 100 ? -12.188 30.578 -5.277 1 88.62 100 ASN A O 1
ATOM 744 N N . ASP A 1 101 ? -11.102 30.656 -7.203 1 90.81 101 ASP A N 1
ATOM 745 C CA . ASP A 1 101 ? -12.078 29.812 -7.883 1 90.81 101 ASP A CA 1
ATOM 746 C C . ASP A 1 101 ? -12.039 28.391 -7.344 1 90.81 101 ASP A C 1
ATOM 748 O O . ASP A 1 101 ? -13.078 27.766 -7.129 1 90.81 101 ASP A O 1
ATOM 752 N N . MET A 1 102 ? -10.891 27.938 -7.176 1 92.25 102 MET A N 1
ATOM 753 C CA . MET A 1 102 ? -10.703 26.609 -6.605 1 92.25 102 MET A CA 1
ATOM 754 C C . MET A 1 102 ? -11.273 26.531 -5.191 1 92.25 102 MET A C 1
ATOM 756 O O . MET A 1 102 ? -11.977 25.594 -4.848 1 92.25 102 MET A O 1
ATOM 760 N N . LEU A 1 103 ? -11.055 27.562 -4.402 1 93.94 103 LEU A N 1
ATOM 761 C CA . LEU A 1 103 ? -11.562 27.625 -3.037 1 93.94 103 LEU A CA 1
ATOM 762 C C . LEU A 1 103 ? -13.086 27.625 -3.027 1 93.94 103 LEU A C 1
ATOM 764 O O . LEU A 1 103 ? -13.711 26.969 -2.188 1 93.94 103 LEU A O 1
ATOM 768 N N . ALA A 1 104 ? -13.641 28.328 -3.943 1 93.31 104 ALA A N 1
ATOM 769 C CA . ALA A 1 104 ? -15.102 28.438 -4.031 1 93.31 104 ALA A CA 1
ATOM 770 C C . ALA A 1 104 ? -15.719 27.094 -4.391 1 93.31 104 ALA A C 1
ATOM 772 O O . ALA A 1 104 ? -16.719 26.688 -3.801 1 93.31 104 ALA A O 1
ATOM 773 N N . LYS A 1 105 ? -15.156 26.469 -5.359 1 94.06 105 LYS A N 1
ATOM 774 C CA . LYS A 1 105 ? -15.664 25.156 -5.777 1 94.06 105 LYS A CA 1
ATOM 775 C C . LYS A 1 105 ? -15.602 24.156 -4.633 1 94.06 105 LYS A C 1
ATOM 777 O O . LYS A 1 105 ? -16.562 23.422 -4.395 1 94.06 105 LYS A O 1
ATOM 782 N N . ASN A 1 106 ? -14.547 24.141 -3.943 1 96.81 106 ASN A N 1
ATOM 783 C CA . ASN A 1 106 ? -14.398 23.203 -2.838 1 96.81 106 ASN A CA 1
ATOM 784 C C . ASN A 1 106 ? -15.281 23.594 -1.655 1 96.81 106 ASN A C 1
ATOM 786 O O . ASN A 1 106 ? -15.773 22.719 -0.938 1 96.81 106 ASN A O 1
ATOM 790 N N . ALA A 1 107 ? -15.461 24.891 -1.477 1 96.88 107 ALA A N 1
ATOM 791 C CA . ALA A 1 107 ? -16.359 25.328 -0.407 1 96.88 107 ALA A CA 1
ATOM 792 C C . ALA A 1 107 ? -17.75 24.719 -0.571 1 96.88 107 ALA A C 1
ATOM 794 O O . ALA A 1 107 ? -18.359 24.281 0.405 1 96.88 107 ALA A O 1
ATOM 795 N N . GLU A 1 108 ? -18.219 24.625 -1.812 1 96.25 108 GLU A N 1
ATOM 796 C CA . GLU A 1 108 ? -19.531 24.047 -2.084 1 96.25 108 GLU A CA 1
ATOM 797 C C . GLU A 1 108 ? -19.531 22.547 -1.813 1 96.25 108 GLU A C 1
ATOM 799 O O . GLU A 1 108 ? -20.484 22.016 -1.242 1 96.25 108 GLU A O 1
ATOM 804 N N . ILE A 1 109 ? -18.547 21.922 -2.23 1 97 109 ILE A N 1
ATOM 805 C CA . ILE A 1 109 ? -18.422 20.484 -2.072 1 97 109 ILE A CA 1
ATOM 806 C C . ILE A 1 109 ? -18.438 20.125 -0.588 1 97 109 ILE A C 1
ATOM 808 O O . ILE A 1 109 ? -19.188 19.25 -0.154 1 97 109 ILE A O 1
ATOM 812 N N . PHE A 1 110 ? -17.688 20.812 0.205 1 98.56 110 PHE A N 1
ATOM 813 C CA . PHE A 1 110 ? -17.516 20.438 1.603 1 98.56 110 PHE A CA 1
ATOM 814 C C . PHE A 1 110 ? -18.656 20.984 2.457 1 98.56 110 PHE A C 1
ATOM 816 O O . PHE A 1 110 ? -18.938 20.453 3.531 1 98.56 110 PHE A O 1
ATOM 823 N N . LYS A 1 111 ? -19.312 22.062 2.006 1 98.19 111 LYS A N 1
ATOM 824 C CA . LYS A 1 111 ? -20.578 22.438 2.607 1 98.19 111 LYS A CA 1
ATOM 825 C C . LYS A 1 111 ? -21.609 21.297 2.49 1 98.19 111 LYS A C 1
ATOM 827 O O . LYS A 1 111 ? -22.219 20.922 3.48 1 98.19 111 LYS A O 1
ATOM 832 N N . ALA A 1 112 ? -21.734 20.781 1.273 1 97.62 112 ALA A N 1
ATOM 833 C CA . ALA A 1 112 ? -22.688 19.703 1.023 1 97.62 112 ALA A CA 1
ATOM 834 C C . ALA A 1 112 ? -22.328 18.453 1.829 1 97.62 112 ALA A C 1
ATOM 836 O O . ALA A 1 112 ? -23.219 17.812 2.398 1 97.62 112 ALA A O 1
ATOM 837 N N . GLN A 1 113 ? -21.109 18.078 1.869 1 98.56 113 GLN A N 1
ATOM 838 C CA . GLN A 1 113 ? -20.656 16.906 2.627 1 98.56 113 GLN A CA 1
ATOM 839 C C . GLN A 1 113 ? -20.875 17.109 4.125 1 98.56 113 GLN A C 1
ATOM 841 O O . GLN A 1 113 ? -21.297 16.188 4.824 1 98.56 113 GLN A O 1
ATOM 846 N N . GLY A 1 114 ? -20.531 18.328 4.609 1 98.75 114 GLY A N 1
ATOM 847 C CA . GLY A 1 114 ? -20.812 18.641 6.004 1 98.75 114 GLY A CA 1
ATOM 848 C C . GLY A 1 114 ? -22.281 18.5 6.363 1 98.75 114 GLY A C 1
ATOM 849 O O . GLY A 1 114 ? -22.609 17.859 7.367 1 98.75 114 GLY A O 1
ATOM 850 N N . ALA A 1 115 ? -23.125 19.047 5.484 1 98.56 115 ALA A N 1
ATOM 851 C CA . ALA A 1 115 ? -24.562 18.969 5.727 1 98.56 115 ALA A CA 1
ATOM 852 C C . ALA A 1 115 ? -25.031 17.516 5.75 1 98.56 115 ALA A C 1
ATOM 854 O O . ALA A 1 115 ? -25.875 17.141 6.57 1 98.56 115 ALA A O 1
ATOM 855 N N . LEU A 1 116 ? -24.547 16.781 4.887 1 98.62 116 LEU A N 1
ATOM 856 C CA . LEU A 1 116 ? -24.922 15.367 4.82 1 98.62 116 LEU A CA 1
ATOM 857 C C . LEU A 1 116 ? -24.438 14.617 6.051 1 98.62 116 LEU A C 1
ATOM 859 O O . LEU A 1 116 ? -25.172 13.82 6.637 1 98.62 116 LEU A O 1
ATOM 863 N N . LEU A 1 117 ? -23.172 14.789 6.43 1 98.81 117 LEU A N 1
ATOM 864 C CA . LEU A 1 117 ? -22.656 14.219 7.664 1 98.81 117 LEU A CA 1
ATOM 865 C C . LEU A 1 117 ? -23.547 14.555 8.844 1 98.81 117 LEU A C 1
ATOM 867 O O . LEU A 1 117 ? -23.891 13.68 9.648 1 98.81 117 LEU A O 1
ATOM 871 N N . ASN A 1 118 ? -23.875 15.805 8.867 1 98.69 118 ASN A N 1
ATOM 872 C CA . ASN A 1 118 ? -24.719 16.297 9.961 1 98.69 118 ASN A CA 1
ATOM 873 C C . ASN A 1 118 ? -26.031 15.508 10.062 1 98.69 118 ASN A C 1
ATOM 875 O O . ASN A 1 118 ? -26.547 15.297 11.156 1 98.69 118 ASN A O 1
ATOM 879 N N . THR A 1 119 ? -26.5 15.055 8.938 1 98.5 119 THR A N 1
ATOM 880 C CA . THR A 1 119 ? -27.844 14.477 8.867 1 98.5 119 THR A CA 1
ATOM 881 C C . THR A 1 119 ? -27.781 12.961 9.047 1 98.5 119 THR A C 1
ATOM 883 O O . THR A 1 119 ? -28.609 12.383 9.75 1 98.5 119 THR A O 1
ATOM 886 N N . VAL A 1 120 ? -26.781 12.281 8.438 1 98.69 120 VAL A N 1
ATOM 887 C CA . VAL A 1 120 ? -27 10.844 8.281 1 98.69 120 VAL A CA 1
ATOM 888 C C . VAL A 1 120 ? -25.859 10.078 8.961 1 98.69 120 VAL A C 1
ATOM 890 O O . VAL A 1 120 ? -25.969 8.875 9.188 1 98.69 120 VAL A O 1
ATOM 893 N N . ALA A 1 121 ? -24.734 10.719 9.281 1 98.69 121 ALA A N 1
ATOM 894 C CA . ALA A 1 121 ? -23.625 10.016 9.93 1 98.69 121 ALA A CA 1
ATOM 895 C C . ALA A 1 121 ? -23.891 9.844 11.422 1 98.69 121 ALA A C 1
ATOM 897 O O . ALA A 1 121 ? -24.75 10.516 11.992 1 98.69 121 ALA A O 1
ATOM 898 N N . LYS A 1 122 ? -23.234 8.883 12.07 1 98.56 122 LYS A N 1
ATOM 899 C CA . LYS A 1 122 ? -23.234 8.852 13.531 1 98.56 122 LYS A CA 1
ATOM 900 C C . LYS A 1 122 ? -22.688 10.148 14.109 1 98.56 122 LYS A C 1
ATOM 902 O O . LYS A 1 122 ? -21.734 10.734 13.57 1 98.56 122 LYS A O 1
ATOM 907 N N . LYS A 1 123 ? -23.219 10.562 15.172 1 98.25 123 LYS A N 1
ATOM 908 C CA . LYS A 1 123 ? -22.781 11.82 15.773 1 98.25 123 LYS A CA 1
ATOM 909 C C . LYS A 1 123 ? -21.391 11.695 16.391 1 98.25 123 LYS A C 1
ATOM 911 O O . LYS A 1 123 ? -20.75 12.703 16.703 1 98.25 123 LYS A O 1
ATOM 916 N N . THR A 1 124 ? -20.875 10.453 16.5 1 98.25 124 THR A N 1
ATOM 917 C CA . THR A 1 124 ? -19.547 10.18 17.016 1 98.25 124 THR A CA 1
ATOM 918 C C . THR A 1 124 ? -18.531 10.102 15.875 1 98.25 124 THR A C 1
ATOM 920 O O . THR A 1 124 ? -17.344 9.836 16.109 1 98.25 124 THR A O 1
ATOM 923 N N . VAL A 1 125 ? -18.953 10.344 14.656 1 98.81 125 VAL A N 1
ATOM 924 C CA . VAL A 1 125 ? -18.109 10.156 13.477 1 98.81 125 VAL A CA 1
ATOM 925 C C . VAL A 1 125 ? -16.844 10.992 13.609 1 98.81 125 VAL A C 1
ATOM 927 O O . VAL A 1 125 ? -16.891 12.133 14.086 1 98.81 125 VAL A O 1
ATOM 930 N N . LYS A 1 126 ? -15.711 10.414 13.289 1 98.88 126 LYS A N 1
ATOM 931 C CA . LYS A 1 126 ? -14.461 11.148 13.125 1 98.88 126 LYS A CA 1
ATOM 932 C C . LYS A 1 126 ? -14.211 11.492 11.664 1 98.88 126 LYS A C 1
ATOM 934 O O . LYS A 1 126 ? -14.242 10.617 10.797 1 98.88 126 LYS A O 1
ATOM 939 N N . VAL A 1 127 ? -13.969 12.781 11.383 1 98.94 127 VAL A N 1
ATOM 940 C CA . VAL A 1 127 ? -13.867 13.266 10.008 1 98.94 127 VAL A CA 1
ATOM 941 C C . VAL A 1 127 ? -12.461 13.797 9.75 1 98.94 127 VAL A C 1
ATOM 943 O O . VAL A 1 127 ? -12.023 14.75 10.398 1 98.94 127 VAL A O 1
ATOM 946 N N . LEU A 1 128 ? -11.766 13.164 8.867 1 98.94 128 LEU A N 1
ATOM 947 C CA . LEU A 1 128 ? -10.453 13.625 8.422 1 98.94 128 LEU A CA 1
ATOM 948 C C . LEU A 1 128 ? -10.516 14.156 6.996 1 98.94 128 LEU A C 1
ATOM 950 O O . LEU A 1 128 ? -10.836 13.414 6.066 1 98.94 128 LEU A O 1
ATOM 954 N N . VAL A 1 129 ? -10.219 15.438 6.848 1 98.94 129 VAL A N 1
ATOM 955 C CA . VAL A 1 129 ? -10.211 16.062 5.527 1 98.94 129 VAL A CA 1
ATOM 956 C C . VAL A 1 129 ? -8.797 16.047 4.961 1 98.94 129 VAL A C 1
ATOM 958 O O . VAL A 1 129 ? -7.859 16.516 5.609 1 98.94 129 VAL A O 1
ATOM 961 N N . VAL A 1 130 ? -8.641 15.523 3.766 1 98.69 130 VAL A N 1
ATOM 962 C CA . VAL A 1 130 ? -7.352 15.391 3.1 1 98.69 130 VAL A CA 1
ATOM 963 C C . VAL A 1 130 ? -7.324 16.266 1.849 1 98.69 130 VAL A C 1
ATOM 965 O O . VAL A 1 130 ? -6.281 16.828 1.501 1 98.69 130 VAL A O 1
ATOM 968 N N . GLY A 1 131 ? -8.461 16.453 1.183 1 97.5 131 GLY A N 1
ATOM 969 C CA . GLY A 1 131 ? -8.539 17.203 -0.055 1 97.5 131 GLY A CA 1
ATOM 970 C C . GLY A 1 131 ? -8.148 18.656 0.113 1 97.5 131 GLY A C 1
ATOM 971 O O . GLY A 1 131 ? -8.617 19.328 1.032 1 97.5 131 GLY A O 1
ATOM 972 N N . ASN A 1 132 ? -7.387 19.234 -0.742 1 94.56 132 ASN A N 1
ATOM 973 C CA . ASN A 1 132 ? -6.906 20.609 -0.656 1 94.56 132 ASN A CA 1
ATOM 974 C C . ASN A 1 132 ? -7.965 21.594 -1.128 1 94.56 132 ASN A C 1
ATOM 976 O O . ASN A 1 132 ? -8.727 21.312 -2.053 1 94.56 132 ASN A O 1
ATOM 980 N N . PRO A 1 133 ? -7.906 22.766 -0.49 1 96.75 133 PRO A N 1
ATOM 981 C CA . PRO A 1 133 ? -7.148 23.172 0.696 1 96.75 133 PRO A CA 1
ATOM 982 C C . PRO A 1 133 ? -7.691 22.547 1.983 1 96.75 133 PRO A C 1
ATOM 984 O O . PRO A 1 133 ? -8.758 22.953 2.459 1 96.75 133 PRO A O 1
ATOM 987 N N . ALA A 1 134 ? -7.012 21.672 2.594 1 98.19 134 ALA A N 1
ATOM 988 C CA . ALA A 1 134 ? -7.496 20.734 3.594 1 98.19 134 ALA A CA 1
ATOM 989 C C . ALA A 1 134 ? -8.031 21.453 4.82 1 98.19 134 ALA A C 1
ATOM 991 O O . ALA A 1 134 ? -9.141 21.172 5.281 1 98.19 134 ALA A O 1
ATOM 992 N N . ASN A 1 135 ? -7.27 22.453 5.348 1 98.62 135 ASN A N 1
ATOM 993 C CA . ASN A 1 135 ? -7.676 23.172 6.555 1 98.62 135 ASN A CA 1
ATOM 994 C C . ASN A 1 135 ? -9 23.891 6.352 1 98.62 135 ASN A C 1
ATOM 996 O O . ASN A 1 135 ? -9.914 23.766 7.168 1 98.62 135 ASN A O 1
ATOM 1000 N N . THR A 1 136 ? -9.086 24.594 5.262 1 98.06 136 THR A N 1
ATOM 1001 C CA . THR A 1 136 ? -10.273 25.391 4.992 1 98.06 136 THR A CA 1
ATOM 1002 C C . THR A 1 136 ? -11.469 24.5 4.668 1 98.06 136 THR A C 1
ATOM 1004 O O . THR A 1 136 ? -12.586 24.766 5.117 1 98.06 136 THR A O 1
ATOM 1007 N N . ASN A 1 137 ? -11.242 23.438 3.871 1 98.62 137 ASN A N 1
ATOM 1008 C CA . ASN A 1 137 ? -12.305 22.469 3.6 1 98.62 137 ASN A CA 1
ATOM 1009 C C . ASN A 1 137 ? -12.844 21.859 4.887 1 98.62 137 ASN A C 1
ATOM 1011 O O . ASN A 1 137 ? -14.055 21.672 5.023 1 98.62 137 ASN A O 1
ATOM 1015 N N . CYS A 1 138 ? -11.961 21.562 5.777 1 98.88 138 CYS A N 1
ATOM 1016 C CA . CYS A 1 138 ? -12.352 21 7.059 1 98.88 138 CYS A CA 1
ATOM 1017 C C . CYS A 1 138 ? -13.195 21.984 7.863 1 98.88 138 CYS A C 1
ATOM 1019 O O . CYS A 1 138 ? -14.203 21.594 8.461 1 98.88 138 CYS A O 1
ATOM 1021 N N . LEU A 1 139 ? -12.75 23.234 7.875 1 98.75 139 LEU A N 1
ATOM 1022 C CA . LEU A 1 139 ? -13.492 24.281 8.562 1 98.75 139 LEU A CA 1
ATOM 1023 C C . LEU A 1 139 ? -14.922 24.359 8.039 1 98.75 139 LEU A C 1
ATOM 1025 O O . LEU A 1 139 ? -15.867 24.469 8.812 1 98.75 139 LEU A O 1
ATOM 1029 N N . ILE A 1 140 ? -15.062 24.328 6.727 1 98.62 140 ILE A N 1
ATOM 1030 C CA . ILE A 1 140 ? -16.375 24.438 6.09 1 98.62 140 ILE A CA 1
ATOM 1031 C C . ILE A 1 140 ? -17.219 23.234 6.453 1 98.62 140 ILE A C 1
ATOM 1033 O O . ILE A 1 140 ? -18.375 23.375 6.859 1 98.62 140 ILE A O 1
ATOM 1037 N N . ALA A 1 141 ? -16.672 22 6.309 1 98.88 141 ALA A N 1
ATOM 1038 C CA . ALA A 1 141 ? -17.422 20.797 6.656 1 98.88 141 ALA A CA 1
ATOM 1039 C C . ALA A 1 141 ? -17.906 20.844 8.102 1 98.88 141 ALA A C 1
ATOM 1041 O O . ALA A 1 141 ? -19.047 20.516 8.398 1 98.88 141 ALA A O 1
ATOM 1042 N N . GLN A 1 142 ? -17 21.219 9 1 98.81 142 GLN A N 1
ATOM 1043 C CA . GLN A 1 142 ? -17.312 21.344 10.422 1 98.81 142 GLN A CA 1
ATOM 1044 C C . GLN A 1 142 ? -18.453 22.328 10.656 1 98.81 142 GLN A C 1
ATOM 1046 O O . GLN A 1 142 ? -19.359 22.047 11.453 1 98.81 142 GLN A O 1
ATOM 1051 N N . LYS A 1 143 ? -18.406 23.453 10 1 98.19 143 LYS A N 1
ATOM 1052 C CA . LYS A 1 143 ? -19.406 24.5 10.148 1 98.19 143 LYS A CA 1
ATOM 1053 C C . LYS A 1 143 ? -20.797 24 9.781 1 98.19 143 LYS A C 1
ATOM 1055 O O . LYS A 1 143 ? -21.797 24.375 10.406 1 98.19 143 LYS A O 1
ATOM 1060 N N . TYR A 1 144 ? -20.875 23.156 8.82 1 98.5 144 TYR A N 1
ATOM 1061 C CA . TYR A 1 144 ? -22.156 22.719 8.305 1 98.5 144 TYR A CA 1
ATOM 1062 C C . TYR A 1 144 ? -22.547 21.359 8.891 1 98.5 144 TYR A C 1
ATOM 1064 O O . TYR A 1 144 ? -23.531 20.75 8.453 1 98.5 144 TYR A O 1
ATOM 1072 N N . ALA A 1 145 ? -21.828 20.906 9.828 1 98.75 145 ALA A N 1
ATOM 1073 C CA . ALA A 1 145 ? -22.172 19.75 10.625 1 98.75 145 ALA A CA 1
ATOM 1074 C C . ALA A 1 145 ? -22.25 20.094 12.109 1 98.75 145 ALA A C 1
ATOM 1076 O O . ALA A 1 145 ? -21.547 19.5 12.93 1 98.75 145 ALA A O 1
ATOM 1077 N N . PRO A 1 146 ? -23.125 20.953 12.477 1 98.25 146 PRO A N 1
ATOM 1078 C CA . PRO A 1 146 ? -23.109 21.531 13.828 1 98.25 146 PRO A CA 1
ATOM 1079 C C . PRO A 1 146 ? -23.5 20.5 14.898 1 98.25 146 PRO A C 1
ATOM 1081 O O . PRO A 1 146 ? -23.266 20.734 16.094 1 98.25 146 PRO A O 1
ATOM 1084 N N . THR A 1 147 ? -24.094 19.375 14.555 1 98.38 147 THR A N 1
ATOM 1085 C CA . THR A 1 147 ? -24.5 18.406 15.555 1 98.38 147 THR A CA 1
ATOM 1086 C C . THR A 1 147 ? -23.359 17.438 15.867 1 98.38 147 THR A C 1
ATOM 1088 O O . THR A 1 147 ? -23.469 16.609 16.766 1 98.38 147 THR A O 1
ATOM 1091 N N . ILE A 1 148 ? -22.328 17.5 15.125 1 98.75 148 ILE A N 1
ATOM 1092 C CA . ILE A 1 148 ? -21.125 16.719 15.383 1 98.75 148 ILE A CA 1
ATOM 1093 C C . ILE A 1 148 ? -20.109 17.578 16.141 1 98.75 148 ILE A C 1
ATOM 1095 O O . ILE A 1 148 ? -19.844 18.719 15.758 1 98.75 148 ILE A O 1
ATOM 1099 N N . PRO A 1 149 ? -19.609 17.062 17.219 1 98.62 149 PRO A N 1
ATOM 1100 C CA . PRO A 1 149 ? -18.641 17.844 17.984 1 98.62 149 PRO A CA 1
ATOM 1101 C C . PRO A 1 149 ? -17.484 18.359 17.125 1 98.62 149 PRO A C 1
ATOM 1103 O O . PRO A 1 149 ? -16.953 17.609 16.297 1 98.62 149 PRO A O 1
ATOM 1106 N N . LYS A 1 150 ? -17.062 19.609 17.297 1 98.25 150 LYS A N 1
ATOM 1107 C CA . LYS A 1 150 ? -15.945 20.203 16.562 1 98.25 150 LYS A CA 1
ATOM 1108 C C . LYS A 1 150 ? -14.68 19.359 16.734 1 98.25 150 LYS A C 1
ATOM 1110 O O . LYS A 1 150 ? -13.852 19.281 15.828 1 98.25 150 LYS A O 1
ATOM 1115 N N . GLN A 1 151 ? -14.586 18.672 17.844 1 97.94 151 GLN A N 1
ATOM 1116 C CA . GLN A 1 151 ? -13.43 17.859 18.188 1 97.94 151 GLN A CA 1
ATOM 1117 C C . GLN A 1 151 ? -13.305 16.656 17.25 1 97.94 151 GLN A C 1
ATOM 1119 O O . GLN A 1 151 ? -12.25 16.031 17.172 1 97.94 151 GLN A O 1
ATOM 1124 N N . ASN A 1 152 ? -14.359 16.359 16.516 1 98.81 152 ASN A N 1
ATOM 1125 C CA . ASN A 1 152 ? -14.375 15.188 15.656 1 98.81 152 ASN A CA 1
ATOM 1126 C C . ASN A 1 152 ? -13.945 15.523 14.234 1 98.81 152 ASN A C 1
ATOM 1128 O O . ASN A 1 152 ? -14.055 14.688 13.336 1 98.81 152 ASN A O 1
ATOM 1132 N N . PHE A 1 153 ? -13.453 16.766 14.031 1 98.94 153 PHE A N 1
ATOM 1133 C CA . PHE A 1 153 ? -12.977 17.188 12.719 1 98.94 153 PHE A CA 1
ATOM 1134 C C . PHE A 1 153 ? -11.477 17.484 12.758 1 98.94 153 PHE A C 1
ATOM 1136 O O . PHE A 1 153 ? -10.992 18.109 13.695 1 98.94 153 PHE A O 1
ATOM 1143 N N . SER A 1 154 ? -10.773 17.016 11.805 1 98.94 154 SER A N 1
ATOM 1144 C CA . SER A 1 154 ? -9.352 17.312 11.633 1 98.94 154 SER A CA 1
ATOM 1145 C C . SER A 1 154 ? -8.977 17.344 10.156 1 98.94 154 SER A C 1
ATOM 1147 O O . SER A 1 154 ? -9.68 16.781 9.312 1 98.94 154 SER A O 1
ATOM 1149 N N . ALA A 1 155 ? -7.988 18.094 9.797 1 98.94 155 ALA A N 1
ATOM 1150 C CA . ALA A 1 155 ? -7.375 18.062 8.477 1 98.94 155 ALA A CA 1
ATOM 1151 C C . ALA A 1 155 ? -5.965 17.484 8.531 1 98.94 155 ALA A C 1
ATOM 1153 O O . ALA A 1 155 ? -5.312 17.531 9.578 1 98.94 155 ALA A O 1
ATOM 1154 N N . LEU A 1 156 ? -5.496 17 7.449 1 98.88 156 LEU A N 1
ATOM 1155 C CA . LEU A 1 156 ? -4.254 16.234 7.434 1 98.88 156 LEU A CA 1
ATOM 1156 C C . LEU A 1 156 ? -3.043 17.156 7.363 1 98.88 156 LEU A C 1
ATOM 1158 O O . LEU A 1 156 ? -2.863 17.875 6.383 1 98.88 156 LEU A O 1
ATOM 1162 N N . THR A 1 157 ? -2.178 17.078 8.305 1 98.81 157 THR A N 1
ATOM 1163 C CA . THR A 1 157 ? -0.854 17.703 8.266 1 98.81 157 THR A CA 1
ATOM 1164 C C . THR A 1 157 ? 0.217 16.703 8.695 1 98.81 157 THR A C 1
ATOM 1166 O O . THR A 1 157 ? 1.401 17.031 8.75 1 98.81 157 THR A O 1
ATOM 1169 N N . ARG A 1 158 ? -0.205 15.461 8.953 1 98.62 158 ARG A N 1
ATOM 1170 C CA . ARG A 1 158 ? 0.691 14.391 9.391 1 98.62 158 ARG A CA 1
ATOM 1171 C C . ARG A 1 158 ? 1.714 14.062 8.312 1 98.62 158 ARG A C 1
ATOM 1173 O O . ARG A 1 158 ? 2.854 13.703 8.617 1 98.62 158 ARG A O 1
ATOM 1180 N N . LEU A 1 159 ? 1.328 14.133 7.016 1 98.25 159 LEU A N 1
ATOM 1181 C CA . LEU A 1 159 ? 2.281 13.891 5.938 1 98.25 159 LEU A CA 1
ATOM 1182 C C . LEU A 1 159 ? 3.488 14.82 6.062 1 98.25 159 LEU A C 1
ATOM 1184 O O . LEU A 1 159 ? 4.629 14.375 5.906 1 98.25 159 LEU A O 1
ATOM 1188 N N . ASP A 1 160 ? 3.246 16.031 6.371 1 98.44 160 ASP A N 1
ATOM 1189 C CA . ASP A 1 160 ? 4.312 17.016 6.547 1 98.44 160 ASP A CA 1
ATOM 1190 C C . ASP A 1 160 ? 5.168 16.688 7.77 1 98.44 160 ASP A C 1
ATOM 1192 O O . ASP A 1 160 ? 6.383 16.891 7.754 1 98.44 160 ASP A O 1
ATOM 1196 N N . GLN A 1 161 ? 4.504 16.25 8.797 1 98.5 161 GLN A N 1
ATOM 1197 C CA . GLN A 1 161 ? 5.273 15.844 9.969 1 98.5 161 GLN A CA 1
ATOM 1198 C C . GLN A 1 161 ? 6.199 14.672 9.641 1 98.5 161 GLN A C 1
ATOM 1200 O O . GLN A 1 161 ? 7.355 14.648 10.07 1 98.5 161 GLN A O 1
ATOM 1205 N N . ASN A 1 162 ? 5.645 13.672 8.922 1 97.81 162 ASN A N 1
ATOM 1206 C CA . ASN A 1 162 ? 6.477 12.539 8.531 1 97.81 162 ASN A CA 1
ATOM 1207 C C . ASN A 1 162 ? 7.664 12.984 7.684 1 97.81 162 ASN A C 1
ATOM 1209 O O . ASN A 1 162 ? 8.789 12.523 7.895 1 97.81 162 ASN A O 1
ATOM 1213 N N . ARG A 1 163 ? 7.41 13.859 6.746 1 98.06 163 ARG A N 1
ATOM 1214 C CA . ARG A 1 163 ? 8.469 14.414 5.91 1 98.06 163 ARG A CA 1
ATOM 1215 C C . ARG A 1 163 ? 9.516 15.125 6.758 1 98.06 163 ARG A C 1
ATOM 1217 O O . ARG A 1 163 ? 10.719 14.922 6.566 1 98.06 163 ARG A O 1
ATOM 1224 N N . ALA A 1 164 ? 9.07 15.953 7.684 1 98.56 164 ALA A N 1
ATOM 1225 C CA . ALA A 1 164 ? 9.969 16.703 8.555 1 98.56 164 ALA A CA 1
ATOM 1226 C C . ALA A 1 164 ? 10.805 15.758 9.422 1 98.56 164 ALA A C 1
ATOM 1228 O O . ALA A 1 164 ? 12.023 15.938 9.547 1 98.56 164 ALA A O 1
ATOM 1229 N N . THR A 1 165 ? 10.133 14.812 9.977 1 97.75 165 THR A N 1
ATOM 1230 C CA . THR A 1 165 ? 10.812 13.828 10.82 1 97.75 165 THR A CA 1
ATOM 1231 C C . THR A 1 165 ? 11.891 13.094 10.039 1 97.75 165 THR A C 1
ATOM 1233 O O . THR A 1 165 ? 13 12.891 10.547 1 97.75 165 THR A O 1
ATOM 1236 N N . ALA A 1 166 ? 11.555 12.742 8.859 1 95.81 166 ALA A N 1
ATOM 1237 C CA . ALA A 1 166 ? 12.516 12.047 8.008 1 95.81 166 ALA A CA 1
ATOM 1238 C C . ALA A 1 166 ? 13.734 12.922 7.715 1 95.81 166 ALA A C 1
ATOM 1240 O O . ALA A 1 166 ? 14.867 12.43 7.691 1 95.81 166 ALA A O 1
ATOM 1241 N N . GLN A 1 167 ? 13.539 14.195 7.41 1 97.25 167 GLN A N 1
ATOM 1242 C CA . GLN A 1 167 ? 14.641 15.117 7.148 1 97.25 167 GLN A CA 1
ATOM 1243 C C . GLN A 1 167 ? 15.562 15.242 8.359 1 97.25 167 GLN A C 1
ATOM 1245 O O . GLN A 1 167 ? 16.781 15.227 8.219 1 97.25 167 GLN A O 1
ATOM 1250 N N . ILE A 1 168 ? 14.945 15.383 9.562 1 97.88 168 ILE A N 1
ATOM 1251 C CA . ILE A 1 168 ? 15.719 15.492 10.797 1 97.88 168 ILE A CA 1
ATOM 1252 C C . ILE A 1 168 ? 16.516 14.211 11.023 1 97.88 168 ILE A C 1
ATOM 1254 O O . ILE A 1 168 ? 17.688 14.258 11.375 1 97.88 168 ILE A O 1
ATOM 1258 N N . ALA A 1 169 ? 15.859 13.078 10.852 1 95.75 169 ALA A N 1
ATOM 1259 C CA . ALA A 1 169 ? 16.516 11.781 11.039 1 95.75 169 ALA A CA 1
ATOM 1260 C C . ALA A 1 169 ? 17.734 11.648 10.125 1 95.75 169 ALA A C 1
ATOM 1262 O O . ALA A 1 169 ? 18.812 11.258 10.578 1 95.75 169 ALA A O 1
ATOM 1263 N N . ALA A 1 170 ? 17.562 11.992 8.867 1 93.94 170 ALA A N 1
ATOM 1264 C CA . ALA A 1 170 ? 18.641 11.906 7.898 1 93.94 170 ALA A CA 1
ATOM 1265 C C . ALA A 1 170 ? 19.812 12.812 8.297 1 93.94 170 ALA A C 1
ATOM 1267 O O . ALA A 1 170 ? 20.969 12.406 8.242 1 93.94 170 ALA A O 1
ATOM 1268 N N . LYS A 1 171 ? 19.531 14.055 8.648 1 96.19 171 LYS A N 1
ATOM 1269 C CA . LYS A 1 171 ? 20.547 15.031 9.047 1 96.19 171 LYS A CA 1
ATOM 1270 C C . LYS A 1 171 ? 21.297 14.57 10.297 1 96.19 171 LYS A C 1
ATOM 1272 O O . LYS A 1 171 ? 22.5 14.789 10.422 1 96.19 171 LYS A O 1
ATOM 1277 N N . ALA A 1 172 ? 20.578 13.953 11.188 1 95.94 172 ALA A N 1
ATOM 1278 C CA . ALA A 1 172 ? 21.156 13.523 12.461 1 95.94 172 ALA A CA 1
ATOM 1279 C C . ALA A 1 172 ? 21.812 12.156 12.328 1 95.94 172 ALA A C 1
ATOM 1281 O O . ALA A 1 172 ? 22.484 11.695 13.25 1 95.94 172 ALA A O 1
ATOM 1282 N N . GLY A 1 173 ? 21.641 11.445 11.203 1 92.69 173 GLY A N 1
ATOM 1283 C CA . GLY A 1 173 ? 22.25 10.141 10.969 1 92.69 173 GLY A CA 1
ATOM 1284 C C . GLY A 1 173 ? 21.578 9.023 11.734 1 92.69 173 GLY A C 1
ATOM 1285 O O . GLY A 1 173 ? 22.25 8.117 12.234 1 92.69 173 GLY A O 1
ATOM 1286 N N . VAL A 1 174 ? 20.266 9.156 11.945 1 92.69 174 VAL A N 1
ATOM 1287 C CA . VAL A 1 174 ? 19.5 8.117 12.633 1 92.69 174 VAL A CA 1
ATOM 1288 C C . VAL A 1 174 ? 18.281 7.73 11.789 1 92.69 174 VAL A C 1
ATOM 1290 O O . VAL A 1 174 ? 18.078 8.273 10.703 1 92.69 174 VAL A O 1
ATOM 1293 N N . THR A 1 175 ? 17.531 6.719 12.273 1 89.56 175 THR A N 1
ATOM 1294 C CA . THR A 1 175 ? 16.266 6.359 11.641 1 89.56 175 THR A CA 1
ATOM 1295 C C . THR A 1 175 ? 15.109 7.176 12.219 1 89.56 175 THR A C 1
ATOM 1297 O O . THR A 1 175 ? 15.227 7.723 13.32 1 89.56 175 THR A O 1
ATOM 1300 N N . SER A 1 176 ? 14.07 7.305 11.492 1 91.81 176 SER A N 1
ATOM 1301 C CA . SER A 1 176 ? 12.969 8.211 11.82 1 91.81 176 SER A CA 1
ATOM 1302 C C . SER A 1 176 ? 12.328 7.852 13.156 1 91.81 176 SER A C 1
ATOM 1304 O O . SER A 1 176 ? 11.781 8.719 13.836 1 91.81 176 SER A O 1
ATOM 1306 N N . ASP A 1 177 ? 12.398 6.535 13.531 1 90.56 177 ASP A N 1
ATOM 1307 C CA . ASP A 1 177 ? 11.789 6.09 14.781 1 90.56 177 ASP A CA 1
ATOM 1308 C C . ASP A 1 177 ? 12.523 6.668 15.984 1 90.56 177 ASP A C 1
ATOM 1310 O O . ASP A 1 177 ? 12.008 6.625 17.109 1 90.56 177 ASP A O 1
ATOM 1314 N N . LYS A 1 178 ? 13.648 7.289 15.75 1 94.75 178 LYS A N 1
ATOM 1315 C CA . LYS A 1 178 ? 14.461 7.852 16.828 1 94.75 178 LYS A CA 1
ATOM 1316 C C . LYS A 1 178 ? 14.219 9.352 16.969 1 94.75 178 LYS A C 1
ATOM 1318 O O . LYS A 1 178 ? 14.898 10.023 17.75 1 94.75 178 LYS A O 1
ATOM 1323 N N . VAL A 1 179 ? 13.32 9.859 16.219 1 96.81 179 VAL A N 1
ATOM 1324 C CA . VAL A 1 179 ? 13.039 11.297 16.219 1 96.81 179 VAL A CA 1
ATOM 1325 C C . VAL A 1 179 ? 11.617 11.547 16.719 1 96.81 179 VAL A C 1
ATOM 1327 O O . VAL A 1 179 ? 10.664 10.914 16.25 1 96.81 179 VAL A O 1
ATOM 1330 N N . THR A 1 180 ? 11.453 12.367 17.719 1 97.19 180 THR A N 1
ATOM 1331 C CA . THR A 1 180 ? 10.156 12.742 18.266 1 97.19 180 THR A CA 1
ATOM 1332 C C . THR A 1 180 ? 10.062 14.25 18.469 1 97.19 180 THR A C 1
ATOM 1334 O O . THR A 1 180 ? 11.07 14.953 18.375 1 97.19 180 THR A O 1
ATOM 1337 N N . GLY A 1 181 ? 8.906 14.734 18.641 1 97.62 181 GLY A N 1
ATOM 1338 C CA . GLY A 1 181 ? 8.703 16.125 19.047 1 97.62 181 GLY A CA 1
ATOM 1339 C C . GLY A 1 181 ? 8.758 17.094 17.875 1 97.62 181 GLY A C 1
ATOM 1340 O O . GLY A 1 181 ? 8.961 18.297 18.078 1 97.62 181 GLY A O 1
ATOM 1341 N N . ILE A 1 182 ? 8.656 16.547 16.641 1 98.31 182 ILE A N 1
ATOM 1342 C CA . ILE A 1 182 ? 8.594 17.406 15.477 1 98.31 182 ILE A CA 1
ATOM 1343 C C . ILE A 1 182 ? 7.164 17.906 15.273 1 98.31 182 ILE A C 1
ATOM 1345 O O . ILE A 1 182 ? 6.211 17.125 15.383 1 98.31 182 ILE A O 1
ATOM 1349 N N . THR A 1 183 ? 7.012 19.219 14.984 1 98.62 183 THR A N 1
ATOM 1350 C CA . THR A 1 183 ? 5.68 19.812 14.898 1 98.62 183 THR A CA 1
ATOM 1351 C C . THR A 1 183 ? 5.473 20.484 13.555 1 98.62 183 THR A C 1
ATOM 1353 O O . THR A 1 183 ? 6.379 21.156 13.039 1 98.62 183 THR A O 1
ATOM 1356 N N . ILE A 1 184 ? 4.371 20.281 12.984 1 98.88 184 ILE A N 1
ATOM 1357 C CA . ILE A 1 184 ? 3.904 21.109 11.875 1 98.88 184 ILE A CA 1
ATOM 1358 C C . ILE A 1 184 ? 2.859 22.109 12.383 1 98.88 184 ILE A C 1
ATOM 1360 O O . ILE A 1 184 ? 1.815 21.703 12.906 1 98.88 184 ILE A O 1
ATOM 1364 N N . TRP A 1 185 ? 3.117 23.375 12.25 1 98.81 185 TRP A N 1
ATOM 1365 C CA . TRP A 1 185 ? 2.174 24.406 12.648 1 98.81 185 TRP A CA 1
ATOM 1366 C C . TRP A 1 185 ? 1.423 24.953 11.438 1 98.81 185 TRP A C 1
ATOM 1368 O O . TRP A 1 185 ? 2.012 25.156 10.375 1 98.81 185 TRP A O 1
ATOM 1378 N N . GLY A 1 186 ? 0.152 25.172 11.602 1 98.62 186 GLY A N 1
ATOM 1379 C CA . GLY A 1 186 ? -0.573 26.047 10.695 1 98.62 186 GLY A CA 1
ATOM 1380 C C . GLY A 1 186 ? -1.265 25.312 9.57 1 98.62 186 GLY A C 1
ATOM 1381 O O . GLY A 1 186 ? -1.995 24.344 9.812 1 98.62 186 GLY A O 1
ATOM 1382 N N . ASN A 1 187 ? -1.055 25.766 8.367 1 97.69 187 ASN A N 1
ATOM 1383 C CA . ASN A 1 187 ? -1.78 25.344 7.172 1 97.69 187 ASN A CA 1
ATOM 1384 C C . ASN A 1 187 ? -1.05 24.234 6.43 1 97.69 187 ASN A C 1
ATOM 1386 O O . ASN A 1 187 ? 0.18 24.156 6.465 1 97.69 187 ASN A O 1
ATOM 1390 N N . HIS A 1 188 ? -1.791 23.266 5.848 1 96.75 188 HIS A N 1
ATOM 1391 C CA . HIS A 1 188 ? -1.197 22.438 4.809 1 96.75 188 HIS A CA 1
ATOM 1392 C C . HIS A 1 188 ? -1.047 23.203 3.504 1 96.75 188 HIS A C 1
ATOM 1394 O O . HIS A 1 188 ? -1.854 23.047 2.584 1 96.75 188 HIS A O 1
ATOM 1400 N N . SER A 1 189 ? -0.119 24.016 3.355 1 94.5 189 SER A N 1
ATOM 1401 C CA . SER A 1 189 ? 0.218 24.875 2.223 1 94.5 189 SER A CA 1
ATOM 1402 C C . SER A 1 189 ? 1.694 25.266 2.24 1 94.5 189 SER A C 1
ATOM 1404 O O . SER A 1 189 ? 2.488 24.656 2.965 1 94.5 189 SER A O 1
ATOM 1406 N N . ALA A 1 190 ? 2.006 26.219 1.431 1 92.62 190 ALA A N 1
ATOM 1407 C CA . ALA A 1 190 ? 3.391 26.672 1.354 1 92.62 190 ALA A CA 1
ATOM 1408 C C . ALA A 1 190 ? 3.773 27.469 2.59 1 92.62 190 ALA A C 1
ATOM 1410 O O . ALA A 1 190 ? 4.957 27.703 2.846 1 92.62 190 ALA A O 1
ATOM 1411 N N . THR A 1 191 ? 2.801 27.844 3.424 1 96.62 191 THR A N 1
ATOM 1412 C CA . THR A 1 191 ? 3.121 28.656 4.594 1 96.62 191 THR A CA 1
ATOM 1413 C C . THR A 1 191 ? 3.283 27.781 5.832 1 96.62 191 THR A C 1
ATOM 1415 O O . THR A 1 191 ? 3.562 28.281 6.922 1 96.62 191 THR A O 1
ATOM 1418 N N . GLN A 1 192 ? 3.029 26.438 5.66 1 98.25 192 GLN A N 1
ATOM 1419 C CA . GLN A 1 192 ? 3.201 25.547 6.801 1 98.25 192 GLN A CA 1
ATOM 1420 C C . GLN A 1 192 ? 4.559 25.75 7.465 1 98.25 192 GLN A C 1
ATOM 1422 O O . GLN A 1 192 ? 5.535 26.094 6.793 1 98.25 192 GLN A O 1
ATOM 1427 N N . TYR A 1 193 ? 4.609 25.562 8.812 1 98.81 193 TYR A N 1
ATOM 1428 C CA . TYR A 1 193 ? 5.859 25.766 9.531 1 98.81 193 TYR A CA 1
ATOM 1429 C C . TYR A 1 193 ? 6.32 24.484 10.203 1 98.81 193 TYR A C 1
ATOM 1431 O O . TYR A 1 193 ? 5.844 24.125 11.289 1 98.81 193 TYR A O 1
ATOM 1439 N N . PRO A 1 194 ? 7.238 23.672 9.5 1 98.81 194 PRO A N 1
ATOM 1440 C CA . PRO A 1 194 ? 7.918 22.578 10.195 1 98.81 194 PRO A CA 1
ATOM 1441 C C . PRO A 1 194 ? 8.852 23.078 11.297 1 98.81 194 PRO A C 1
ATOM 1443 O O . PRO A 1 194 ? 9.734 23.906 11.039 1 98.81 194 PRO A O 1
ATOM 1446 N N . ASP A 1 195 ? 8.625 22.625 12.469 1 98.69 195 ASP A N 1
ATOM 1447 C CA . ASP A 1 195 ? 9.344 23.109 13.648 1 98.69 195 ASP A CA 1
ATOM 1448 C C . ASP A 1 195 ? 10.023 21.953 14.383 1 98.69 195 ASP A C 1
ATOM 1450 O O . ASP A 1 195 ? 9.359 21.062 14.914 1 98.69 195 ASP A O 1
ATOM 1454 N N . ALA A 1 196 ? 11.359 22 14.453 1 98.25 196 ALA A N 1
ATOM 1455 C CA . ALA A 1 196 ? 12.117 20.938 15.094 1 98.25 196 ALA A CA 1
ATOM 1456 C C . ALA A 1 196 ? 12.719 21.391 16.422 1 98.25 196 ALA A C 1
ATOM 1458 O O . ALA A 1 196 ? 13.477 20.672 17.047 1 98.25 196 ALA A O 1
ATOM 1459 N N . TRP A 1 197 ? 12.352 22.594 16.891 1 98.12 197 TRP A N 1
ATOM 1460 C CA . TRP A 1 197 ? 13.047 23.203 18.016 1 98.12 197 TRP A CA 1
ATOM 1461 C C . TRP A 1 197 ? 12.758 22.453 19.312 1 98.12 197 TRP A C 1
ATOM 1463 O O . TRP A 1 197 ? 13.547 22.516 20.25 1 98.12 197 TRP A O 1
ATOM 1473 N N . HIS A 1 198 ? 11.656 21.812 19.438 1 98.12 198 HIS A N 1
ATOM 1474 C CA . HIS A 1 198 ? 11.352 21 20.609 1 98.12 198 HIS A CA 1
ATOM 1475 C C . HIS A 1 198 ? 11.594 19.516 20.344 1 98.12 198 HIS A C 1
ATOM 1477 O O . HIS A 1 198 ? 11.219 18.672 21.156 1 98.12 198 HIS A O 1
ATOM 1483 N N . GLY A 1 199 ? 12.078 19.203 19.172 1 98.06 199 GLY A N 1
ATOM 1484 C CA . GLY A 1 199 ? 12.328 17.828 18.781 1 98.06 199 GLY A CA 1
ATOM 1485 C C . GLY A 1 199 ? 13.43 17.172 19.594 1 98.06 199 GLY A C 1
ATOM 1486 O O . GLY A 1 199 ? 14.289 17.844 20.141 1 98.06 199 GLY A O 1
ATOM 1487 N N . LYS A 1 200 ? 13.367 15.922 19.578 1 98.19 200 LYS A N 1
ATOM 1488 C CA . LYS A 1 200 ? 14.367 15.094 20.25 1 98.19 200 LYS A CA 1
ATOM 1489 C C . LYS A 1 200 ? 14.844 13.961 19.344 1 98.19 200 LYS A C 1
ATOM 1491 O O . LYS A 1 200 ? 14.078 13.461 18.516 1 98.19 200 LYS A O 1
ATOM 1496 N N . VAL A 1 201 ? 16.047 13.625 19.516 1 97.94 201 VAL A N 1
ATOM 1497 C CA . VAL A 1 201 ? 16.656 12.516 18.797 1 97.94 201 VAL A CA 1
ATOM 1498 C C . VAL A 1 201 ? 17.297 11.547 19.766 1 97.94 201 V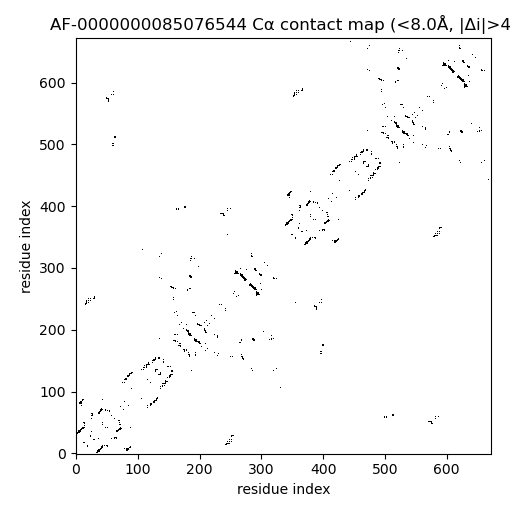AL A C 1
ATOM 1500 O O . VAL A 1 201 ? 18.047 11.961 20.672 1 97.94 201 VAL A O 1
ATOM 1503 N N . ASN A 1 202 ? 16.906 10.344 19.656 1 96.62 202 ASN A N 1
ATOM 1504 C CA . ASN A 1 202 ? 17.609 9.305 20.422 1 96.62 202 ASN A CA 1
ATOM 1505 C C . ASN A 1 202 ? 18.828 8.781 19.656 1 96.62 202 ASN A C 1
ATOM 1507 O O . ASN A 1 202 ? 18.688 8.07 18.656 1 96.62 202 ASN A O 1
ATOM 1511 N N . LYS A 1 203 ? 19.969 9.188 20.078 1 90.56 203 LYS A N 1
ATOM 1512 C CA . LYS A 1 203 ? 21.219 8.711 19.516 1 90.56 203 LYS A CA 1
ATOM 1513 C C . LYS A 1 203 ? 21.938 7.766 20.469 1 90.56 203 LYS A C 1
ATOM 1515 O O . LYS A 1 203 ? 22.375 8.172 21.547 1 90.56 203 LYS A O 1
ATOM 1520 N N . ASP A 1 204 ? 22.047 6.523 20.094 1 86.44 204 ASP A N 1
ATOM 1521 C CA . ASP A 1 204 ? 22.766 5.516 20.875 1 86.44 204 ASP A CA 1
ATOM 1522 C C . ASP A 1 204 ? 22.25 5.445 22.312 1 86.44 204 ASP A C 1
ATOM 1524 O O . ASP A 1 204 ? 23.047 5.438 23.25 1 86.44 204 ASP A O 1
ATOM 1528 N N . GLY A 1 205 ? 20.906 5.645 22.5 1 90.12 205 GLY A N 1
ATOM 1529 C CA . GLY A 1 205 ? 20.281 5.473 23.797 1 90.12 205 GLY A CA 1
ATOM 1530 C C . GLY A 1 205 ? 20.156 6.77 24.578 1 90.12 205 GLY A C 1
ATOM 1531 O O . GLY A 1 205 ? 19.516 6.805 25.625 1 90.12 205 GLY A O 1
ATOM 1532 N N . ALA A 1 206 ? 20.734 7.809 24.062 1 94.44 206 ALA A N 1
ATOM 1533 C CA . ALA A 1 206 ? 20.641 9.102 24.719 1 94.44 206 ALA A CA 1
ATOM 1534 C C . ALA A 1 206 ? 19.75 10.062 23.938 1 94.44 206 ALA A C 1
ATOM 1536 O O . ALA A 1 206 ? 19.859 10.148 22.703 1 94.44 206 ALA A O 1
ATOM 1537 N N . GLU A 1 207 ? 18.938 10.695 24.688 1 97.06 207 GLU A N 1
ATOM 1538 C CA . GLU A 1 207 ? 18.078 11.695 24.047 1 97.06 207 GLU A CA 1
ATOM 1539 C C . GLU A 1 207 ? 18.75 13.055 24 1 97.06 207 GLU A C 1
ATOM 1541 O O . GLU A 1 207 ? 19.25 13.547 25.016 1 97.06 207 GLU A O 1
ATOM 1546 N N . VAL A 1 208 ? 18.844 13.578 22.859 1 97.44 208 VAL A N 1
ATOM 1547 C CA . VAL A 1 208 ? 19.391 14.914 22.672 1 97.44 208 VAL A CA 1
ATOM 1548 C C . VAL A 1 208 ? 18.406 15.781 21.906 1 97.44 208 VAL A C 1
ATOM 1550 O O . VAL A 1 208 ? 17.516 15.266 21.219 1 97.44 208 VAL A O 1
ATOM 1553 N N . ALA A 1 209 ? 18.578 17.078 22.062 1 97.88 209 ALA A N 1
ATOM 1554 C CA . ALA A 1 209 ? 17.75 18 21.297 1 97.88 209 ALA A CA 1
ATOM 1555 C C . ALA A 1 209 ? 17.984 17.828 19.797 1 97.88 209 ALA A C 1
ATOM 1557 O O . ALA A 1 209 ? 19.125 17.641 19.359 1 97.88 209 ALA A O 1
ATOM 1558 N N . ALA A 1 210 ? 16.891 17.844 18.984 1 98 210 ALA A N 1
ATOM 1559 C CA . ALA A 1 210 ? 17.016 17.703 17.531 1 98 210 ALA A CA 1
ATOM 1560 C C . ALA A 1 210 ? 17.953 18.766 16.969 1 98 210 ALA A C 1
ATOM 1562 O O . ALA A 1 210 ? 18.75 18.484 16.062 1 98 210 ALA A O 1
ATOM 1563 N N . SER A 1 211 ? 17.859 20 17.5 1 97.38 211 SER A N 1
ATOM 1564 C CA . SER A 1 211 ? 18.719 21.094 17.047 1 97.38 211 SER A CA 1
ATOM 1565 C C . SER A 1 211 ? 20.188 20.766 17.281 1 97.38 211 SER A C 1
ATOM 1567 O O . SER A 1 211 ? 21.031 21.031 16.422 1 97.38 211 SER A O 1
ATOM 1569 N N . ALA A 1 212 ? 20.484 20.203 18.406 1 97.06 212 ALA A N 1
ATOM 1570 C CA . ALA A 1 212 ? 21.859 19.812 18.719 1 97.06 212 ALA A CA 1
ATOM 1571 C C . ALA A 1 212 ? 22.312 18.656 17.828 1 97.06 212 ALA A C 1
ATOM 1573 O O . ALA A 1 212 ? 23.453 18.625 17.375 1 97.06 212 ALA A O 1
ATOM 1574 N N . ALA A 1 213 ? 21.453 17.688 17.625 1 96.94 213 ALA A N 1
ATOM 1575 C CA . ALA A 1 213 ? 21.766 16.516 16.812 1 96.94 213 ALA A CA 1
ATOM 1576 C C . ALA A 1 213 ? 22.062 16.922 15.375 1 96.94 213 ALA A C 1
ATOM 1578 O O . ALA A 1 213 ? 22.938 16.344 14.727 1 96.94 213 ALA A O 1
ATOM 1579 N N . CYS A 1 214 ? 21.328 17.844 14.867 1 96.56 214 CYS A N 1
ATOM 1580 C CA . CYS A 1 214 ? 21.547 18.328 13.508 1 96.56 214 CYS A CA 1
ATOM 1581 C C . CYS A 1 214 ? 22.766 19.25 13.445 1 96.56 214 CYS A C 1
ATOM 1583 O O . CYS A 1 214 ? 23.484 19.266 12.438 1 96.56 214 CYS A O 1
ATOM 1585 N N . ASN A 1 215 ? 23 20.016 14.5 1 96.81 215 ASN A N 1
ATOM 1586 C CA . ASN A 1 215 ? 24.125 20.922 14.648 1 96.81 215 ASN A CA 1
ATOM 1587 C C . ASN A 1 215 ? 24.234 21.891 13.477 1 96.81 215 ASN A C 1
ATOM 1589 O O . ASN A 1 215 ? 25.297 22.078 12.898 1 96.81 215 ASN A O 1
ATOM 1593 N N . ASP A 1 216 ? 23.141 22.453 13.039 1 97.5 216 ASP A N 1
ATOM 1594 C CA . ASP A 1 216 ? 23.047 23.375 11.906 1 97.5 216 ASP A CA 1
ATOM 1595 C C . ASP A 1 216 ? 21.766 24.203 11.984 1 97.5 216 ASP A C 1
ATOM 1597 O O . ASP A 1 216 ? 20.828 23.969 11.234 1 97.5 216 ASP A O 1
ATOM 1601 N N . ASN A 1 217 ? 21.781 25.203 12.836 1 97.31 217 ASN A N 1
ATOM 1602 C CA . ASN A 1 217 ? 20.609 26.047 13.062 1 97.31 217 ASN A CA 1
ATOM 1603 C C . ASN A 1 217 ? 20.188 26.781 11.797 1 97.31 217 ASN A C 1
ATOM 1605 O O . ASN A 1 217 ? 19 27.016 11.578 1 97.31 217 ASN A O 1
ATOM 1609 N N . ALA A 1 218 ? 21.156 27.172 11.039 1 98.06 218 ALA A N 1
ATOM 1610 C CA . ALA A 1 218 ? 20.844 27.844 9.781 1 98.06 218 ALA A CA 1
ATOM 1611 C C . ALA A 1 218 ? 20 26.953 8.875 1 98.06 218 ALA A C 1
ATOM 1613 O O . ALA A 1 218 ? 19.031 27.422 8.25 1 98.06 218 ALA A O 1
ATOM 1614 N N . TRP A 1 219 ? 20.375 25.672 8.82 1 98.44 219 TRP A N 1
ATOM 1615 C CA . TRP A 1 219 ? 19.625 24.688 8.039 1 98.44 219 TRP A CA 1
ATOM 1616 C C . TRP A 1 219 ? 18.203 24.531 8.586 1 98.44 219 TRP A C 1
ATOM 1618 O O . TRP A 1 219 ? 17.234 24.516 7.82 1 98.44 219 TRP A O 1
ATOM 1628 N N . LEU A 1 220 ? 18 24.5 9.859 1 98.31 220 LEU A N 1
ATOM 1629 C CA . LEU A 1 220 ? 16.719 24.312 10.516 1 98.31 220 LEU A CA 1
ATOM 1630 C C . LEU A 1 220 ? 15.781 25.484 10.227 1 98.31 220 LEU A C 1
ATOM 1632 O O . LEU A 1 220 ? 14.562 25.328 10.188 1 98.31 220 LEU A O 1
ATOM 1636 N N . LYS A 1 221 ? 16.359 26.672 9.977 1 98 221 LYS A N 1
ATOM 1637 C CA . LYS A 1 221 ? 15.555 27.875 9.812 1 98 221 LYS A CA 1
ATOM 1638 C C . LYS A 1 221 ? 15.281 28.172 8.336 1 98 221 LYS A C 1
ATOM 1640 O O . LYS A 1 221 ? 14.57 29.109 8.008 1 98 221 LYS A O 1
ATOM 1645 N N . SER A 1 222 ? 15.844 27.344 7.445 1 98 222 SER A N 1
ATOM 1646 C CA . SER A 1 222 ? 15.695 27.656 6.027 1 98 222 SER A CA 1
ATOM 1647 C C . SER A 1 222 ? 15.43 26.406 5.207 1 98 222 SER A C 1
ATOM 1649 O O . SER A 1 222 ? 14.281 25.969 5.07 1 98 222 SER A O 1
ATOM 1651 N N . ASP A 1 223 ? 16.516 25.594 4.824 1 98.31 223 ASP A N 1
ATOM 1652 C CA . ASP A 1 223 ? 16.391 24.484 3.898 1 98.31 223 ASP A CA 1
ATOM 1653 C C . ASP A 1 223 ? 15.453 23.406 4.441 1 98.31 223 ASP A C 1
ATOM 1655 O O . ASP A 1 223 ? 14.711 22.781 3.684 1 98.31 223 ASP A O 1
ATOM 1659 N N . PHE A 1 224 ? 15.578 23.188 5.75 1 98.56 224 PHE A N 1
ATOM 1660 C CA . PHE A 1 224 ? 14.695 22.219 6.395 1 98.56 224 PHE A CA 1
ATOM 1661 C C . PHE A 1 224 ? 13.234 22.578 6.137 1 98.56 224 PHE A C 1
ATOM 1663 O O . PHE A 1 224 ? 12.461 21.734 5.676 1 98.56 224 PHE A O 1
ATOM 1670 N N . ILE A 1 225 ? 12.867 23.797 6.352 1 98.69 225 ILE A N 1
ATOM 1671 C CA . ILE A 1 225 ? 11.5 24.281 6.223 1 98.69 225 ILE A CA 1
ATOM 1672 C C . ILE A 1 225 ? 11.062 24.219 4.758 1 98.69 225 ILE A C 1
ATOM 1674 O O . ILE A 1 225 ? 10.031 23.625 4.434 1 98.69 225 ILE A O 1
ATOM 1678 N N . THR A 1 226 ? 11.906 24.703 3.84 1 98.25 226 THR A N 1
ATOM 1679 C CA . THR A 1 226 ? 11.547 24.781 2.428 1 98.25 226 THR A CA 1
ATOM 1680 C C . THR A 1 226 ? 11.453 23.391 1.813 1 98.25 226 THR A C 1
ATOM 1682 O O . THR A 1 226 ? 10.617 23.156 0.939 1 98.25 226 THR A O 1
ATOM 1685 N N . THR A 1 227 ? 12.297 22.453 2.277 1 98.06 227 THR A N 1
ATOM 1686 C CA . THR A 1 227 ? 12.266 21.094 1.77 1 98.06 227 THR A CA 1
ATOM 1687 C C . THR A 1 227 ? 10.93 20.422 2.109 1 98.06 227 THR A C 1
ATOM 1689 O O . THR A 1 227 ? 10.312 19.797 1.248 1 98.06 227 THR A O 1
ATOM 1692 N N . VAL A 1 228 ? 10.477 20.562 3.34 1 98.25 228 VAL A N 1
ATOM 1693 C CA . VAL A 1 228 ? 9.219 19.969 3.77 1 98.25 228 VAL A CA 1
ATOM 1694 C C . VAL A 1 228 ? 8.055 20.625 3.021 1 98.25 228 VAL A C 1
ATOM 1696 O O . VAL A 1 228 ? 7.176 19.938 2.502 1 98.25 228 VAL A O 1
ATOM 1699 N N . GLN A 1 229 ? 8.117 21.984 2.873 1 98 229 GLN A N 1
ATOM 1700 C CA . GLN A 1 229 ? 7.059 22.75 2.209 1 98 229 GLN A CA 1
ATOM 1701 C C . GLN A 1 229 ? 6.91 22.312 0.751 1 98 229 GLN A C 1
ATOM 1703 O O . GLN A 1 229 ? 5.801 22.281 0.222 1 98 229 GLN A O 1
ATOM 1708 N N . LYS A 1 230 ? 8.016 21.953 0.088 1 97.25 230 LYS A N 1
ATOM 1709 C CA . LYS A 1 230 ? 8.023 21.734 -1.356 1 97.25 230 LYS A CA 1
ATOM 1710 C C . LYS A 1 230 ? 8.117 20.25 -1.687 1 97.25 230 LYS A C 1
ATOM 1712 O O . LYS A 1 230 ? 8.273 19.875 -2.852 1 97.25 230 LYS A O 1
ATOM 1717 N N . ARG A 1 231 ? 8.055 19.406 -0.715 1 97.62 231 ARG A N 1
ATOM 1718 C CA . ARG A 1 231 ? 8.312 17.984 -0.901 1 97.62 231 ARG A CA 1
ATOM 1719 C C . ARG A 1 231 ? 7.305 17.359 -1.864 1 97.62 231 ARG A C 1
ATOM 1721 O O . ARG A 1 231 ? 7.672 16.531 -2.705 1 97.62 231 ARG A O 1
ATOM 1728 N N . GLY A 1 232 ? 5.992 17.719 -1.703 1 95.88 232 GLY A N 1
ATOM 1729 C CA . GLY A 1 232 ? 4.996 17.234 -2.639 1 95.88 232 GLY A CA 1
ATOM 1730 C C . GLY A 1 232 ? 5.32 17.547 -4.086 1 95.88 232 GLY A C 1
ATOM 1731 O O . GLY A 1 232 ? 5.188 16.703 -4.965 1 95.88 232 GLY A O 1
ATOM 1732 N N . ALA A 1 233 ? 5.762 18.766 -4.301 1 95.19 233 ALA A N 1
ATOM 1733 C CA . ALA A 1 233 ? 6.137 19.203 -5.645 1 95.19 233 ALA A CA 1
ATOM 1734 C C . ALA A 1 233 ? 7.348 18.422 -6.152 1 95.19 233 ALA A C 1
ATOM 1736 O O . ALA A 1 233 ? 7.43 18.109 -7.34 1 95.19 233 ALA A O 1
ATOM 1737 N N . ALA A 1 234 ? 8.289 18.141 -5.238 1 97.19 234 ALA A N 1
ATOM 1738 C CA . ALA A 1 234 ? 9.484 17.391 -5.617 1 97.19 234 ALA A CA 1
ATOM 1739 C C . ALA A 1 234 ? 9.125 15.969 -6.062 1 97.19 234 ALA A C 1
ATOM 1741 O O . ALA A 1 234 ? 9.648 15.477 -7.066 1 97.19 234 ALA A O 1
ATOM 1742 N N . VAL A 1 235 ? 8.242 15.336 -5.363 1 97.25 235 VAL A N 1
ATOM 1743 C CA . VAL A 1 235 ? 7.805 13.984 -5.707 1 97.25 235 VAL A CA 1
ATOM 1744 C C . VAL A 1 235 ? 7.066 14.008 -7.043 1 97.25 235 VAL A C 1
ATOM 1746 O O . VAL A 1 235 ? 7.32 13.172 -7.91 1 97.25 235 VAL A O 1
ATOM 1749 N N . LEU A 1 236 ? 6.168 14.938 -7.195 1 95.31 236 LEU A N 1
ATOM 1750 C CA . LEU A 1 236 ? 5.402 15.062 -8.43 1 95.31 236 LEU A CA 1
ATOM 1751 C C . LEU A 1 236 ? 6.328 15.266 -9.625 1 95.31 236 LEU A C 1
ATOM 1753 O O . LEU A 1 236 ? 6.117 14.672 -10.688 1 95.31 236 LEU A O 1
ATOM 1757 N N . ALA A 1 237 ? 7.297 16.109 -9.445 1 96.81 237 ALA A N 1
ATOM 1758 C CA . ALA A 1 237 ? 8.242 16.391 -10.531 1 96.81 237 ALA A CA 1
ATOM 1759 C C . ALA A 1 237 ? 9.023 15.141 -10.906 1 96.81 237 ALA A C 1
ATOM 1761 O O . ALA A 1 237 ? 9.32 14.914 -12.086 1 96.81 237 ALA A O 1
ATOM 1762 N N . ALA A 1 238 ? 9.352 14.336 -9.914 1 96.88 238 ALA A N 1
ATOM 1763 C CA . ALA A 1 238 ? 10.195 13.164 -10.133 1 96.88 238 ALA A CA 1
ATOM 1764 C C . ALA A 1 238 ? 9.383 12.008 -10.711 1 96.88 238 ALA A C 1
ATOM 1766 O O . ALA A 1 238 ? 9.805 11.367 -11.672 1 96.88 238 ALA A O 1
ATOM 1767 N N . ARG A 1 239 ? 8.211 11.727 -10.195 1 94.81 239 ARG A N 1
ATOM 1768 C CA . ARG A 1 239 ? 7.426 10.547 -10.539 1 94.81 239 ARG A CA 1
ATOM 1769 C C . ARG A 1 239 ? 6.398 10.867 -11.617 1 94.81 239 ARG A C 1
ATOM 1771 O O . ARG A 1 239 ? 5.855 9.969 -12.258 1 94.81 239 ARG A O 1
ATOM 1778 N N . LYS A 1 240 ? 6.059 12.211 -11.734 1 92.69 240 LYS A N 1
ATOM 1779 C CA . LYS A 1 240 ? 4.977 12.703 -12.586 1 92.69 240 LYS A CA 1
ATOM 1780 C C . LYS A 1 240 ? 3.615 12.258 -12.055 1 92.69 240 LYS A C 1
ATOM 1782 O O . LYS A 1 240 ? 2.611 12.328 -12.766 1 92.69 240 LYS A O 1
ATOM 1787 N N . LEU A 1 241 ? 3.629 11.719 -10.859 1 90.06 241 LEU A N 1
ATOM 1788 C CA . LEU A 1 241 ? 2.438 11.336 -10.109 1 90.06 241 LEU A CA 1
ATOM 1789 C C . LEU A 1 241 ? 2.512 11.852 -8.672 1 90.06 241 LEU A C 1
ATOM 1791 O O . LEU A 1 241 ? 3.604 12.062 -8.141 1 90.06 241 LEU A O 1
ATOM 1795 N N . SER A 1 242 ? 1.38 11.992 -8.078 1 90.88 242 SER A N 1
ATOM 1796 C CA . SER A 1 242 ? 1.321 12.508 -6.711 1 90.88 242 SER A CA 1
ATOM 1797 C C . SER A 1 242 ? 1.884 11.5 -5.715 1 90.88 242 SER A C 1
ATOM 1799 O O . SER A 1 242 ? 2.051 10.32 -6.039 1 90.88 242 SER A O 1
ATOM 1801 N N . SER A 1 243 ? 2.152 11.961 -4.512 1 95.62 243 SER A N 1
ATOM 1802 C CA . SER A 1 243 ? 2.744 11.164 -3.441 1 95.62 243 SER A CA 1
ATOM 1803 C C . SER A 1 243 ? 1.692 10.305 -2.744 1 95.62 243 SER A C 1
ATOM 1805 O O . SER A 1 243 ? 1.479 10.43 -1.537 1 95.62 243 SER A O 1
ATOM 1807 N N . ALA A 1 244 ? 1.174 9.391 -3.49 1 97 244 ALA A N 1
ATOM 1808 C CA . ALA A 1 244 ? 0.037 8.602 -3.029 1 97 244 ALA A CA 1
ATOM 1809 C C . ALA A 1 244 ? 0.437 7.691 -1.867 1 97 244 ALA A C 1
ATOM 1811 O O . ALA A 1 244 ? -0.281 7.598 -0.869 1 97 244 ALA A O 1
ATOM 1812 N N . MET A 1 245 ? 1.594 7.051 -1.945 1 97.69 245 MET A N 1
ATOM 1813 C CA . MET A 1 245 ? 2.055 6.117 -0.924 1 97.69 245 MET A CA 1
ATOM 1814 C C . MET A 1 245 ? 2.254 6.824 0.412 1 97.69 245 MET A C 1
ATOM 1816 O O . MET A 1 245 ? 1.711 6.398 1.433 1 97.69 245 MET A O 1
ATOM 1820 N N . SER A 1 246 ? 3.002 7.914 0.394 1 98.31 246 SER A N 1
ATOM 1821 C CA . SER A 1 246 ? 3.328 8.609 1.637 1 98.31 246 SER A CA 1
ATOM 1822 C C . SER A 1 246 ? 2.107 9.32 2.207 1 98.31 246 SER A C 1
ATOM 1824 O O . SER A 1 246 ? 1.944 9.406 3.426 1 98.31 246 SER A O 1
ATOM 1826 N N . ALA A 1 247 ? 1.257 9.836 1.3 1 98.38 247 ALA A N 1
ATOM 1827 C CA . ALA A 1 247 ? 0.015 10.438 1.771 1 98.38 247 ALA A CA 1
ATOM 1828 C C . ALA A 1 247 ? -0.875 9.406 2.455 1 98.38 247 ALA A C 1
ATOM 1830 O O . ALA A 1 247 ? -1.422 9.664 3.531 1 98.38 247 ALA A O 1
ATOM 1831 N N . ALA A 1 248 ? -1.033 8.25 1.852 1 98.62 248 ALA A N 1
ATOM 1832 C CA . ALA A 1 248 ? -1.845 7.184 2.436 1 98.62 248 ALA A CA 1
ATOM 1833 C C . ALA A 1 248 ? -1.299 6.762 3.795 1 98.62 248 ALA A C 1
ATOM 1835 O O . ALA A 1 248 ? -2.061 6.586 4.75 1 98.62 248 ALA A O 1
ATOM 1836 N N . LYS A 1 249 ? 0.017 6.582 3.877 1 98.25 249 LYS A N 1
ATOM 1837 C CA . LYS A 1 249 ? 0.661 6.227 5.137 1 98.25 249 LYS A CA 1
ATOM 1838 C C . LYS A 1 249 ? 0.395 7.281 6.207 1 98.25 249 LYS A C 1
ATOM 1840 O O . LYS A 1 249 ? 0.118 6.949 7.363 1 98.25 249 LYS A O 1
ATOM 1845 N N . ALA A 1 250 ? 0.49 8.531 5.848 1 98.56 250 ALA A N 1
ATOM 1846 C CA . ALA A 1 250 ? 0.273 9.633 6.789 1 98.56 250 ALA A CA 1
ATOM 1847 C C . ALA A 1 250 ? -1.175 9.664 7.27 1 98.56 250 ALA A C 1
ATOM 1849 O O . ALA A 1 250 ? -1.438 9.914 8.445 1 98.56 250 ALA A O 1
ATOM 1850 N N . ILE A 1 251 ? -2.129 9.445 6.332 1 98.88 251 ILE A N 1
ATOM 1851 C CA . ILE A 1 251 ? -3.537 9.359 6.703 1 98.88 251 ILE A CA 1
ATOM 1852 C C . ILE A 1 251 ? -3.736 8.234 7.715 1 98.88 251 ILE A C 1
ATOM 1854 O O . ILE A 1 251 ? -4.395 8.422 8.742 1 98.88 251 ILE A O 1
ATOM 1858 N N . GLY A 1 252 ? -3.145 7.094 7.414 1 98.5 252 GLY A N 1
ATOM 1859 C CA . GLY A 1 252 ? -3.227 5.969 8.336 1 98.5 252 GLY A CA 1
ATOM 1860 C C . GLY A 1 252 ? -2.65 6.281 9.703 1 98.5 252 GLY A C 1
ATOM 1861 O O . GLY A 1 252 ? -3.266 5.969 10.727 1 98.5 252 GLY A O 1
ATOM 1862 N N . ASP A 1 253 ? -1.445 6.91 9.734 1 98 253 ASP A N 1
ATOM 1863 C CA . ASP A 1 253 ? -0.821 7.301 10.992 1 98 253 ASP A CA 1
ATOM 1864 C C . ASP A 1 253 ? -1.729 8.234 11.789 1 98 253 ASP A C 1
ATOM 1866 O O . ASP A 1 253 ? -1.885 8.07 13 1 98 253 ASP A O 1
ATOM 1870 N N . HIS A 1 254 ? -2.266 9.188 11.078 1 98.75 254 HIS A N 1
ATOM 1871 C CA . HIS A 1 254 ? -3.145 10.18 11.688 1 98.75 254 HIS A CA 1
ATOM 1872 C C . HIS A 1 254 ? -4.352 9.516 12.344 1 98.75 254 HIS A C 1
ATOM 1874 O O . HIS A 1 254 ? -4.621 9.734 13.531 1 98.75 254 HIS A O 1
ATOM 1880 N N . LEU A 1 255 ? -5.031 8.703 11.617 1 98.88 255 LEU A N 1
ATOM 1881 C CA . LEU A 1 255 ? -6.23 8.031 12.102 1 98.88 255 LEU A CA 1
ATOM 1882 C C . LEU A 1 255 ? -5.895 7.074 13.242 1 98.88 255 LEU A C 1
ATOM 1884 O O . LEU A 1 255 ? -6.617 7.012 14.242 1 98.88 255 LEU A O 1
ATOM 1888 N N . HIS A 1 256 ? -4.82 6.324 13.07 1 98.38 256 HIS A N 1
ATOM 1889 C CA . HIS A 1 256 ? -4.41 5.379 14.109 1 98.38 256 HIS A CA 1
ATOM 1890 C C . HIS A 1 256 ? -4.18 6.086 15.438 1 98.38 256 HIS A C 1
ATOM 1892 O O . HIS A 1 256 ? -4.73 5.68 16.469 1 98.38 256 HIS A O 1
ATOM 1898 N N . ASP A 1 257 ? -3.34 7.098 15.391 1 98.38 257 ASP A N 1
ATOM 1899 C CA . ASP A 1 257 ? -3.02 7.789 16.625 1 98.38 257 ASP A CA 1
ATOM 1900 C C . ASP A 1 257 ? -4.254 8.469 17.219 1 98.38 257 ASP A C 1
ATOM 1902 O O . ASP A 1 257 ? -4.441 8.484 18.438 1 98.38 257 ASP A O 1
ATOM 1906 N N . TRP A 1 258 ? -5.082 9.055 16.344 1 98.69 258 TRP A N 1
ATOM 1907 C CA . TRP A 1 258 ? -6.285 9.742 16.797 1 98.69 258 TRP A CA 1
ATOM 1908 C C . TRP A 1 258 ? -7.242 8.773 17.484 1 98.69 258 TRP A C 1
ATOM 1910 O O . TRP A 1 258 ? -7.711 9.047 18.594 1 98.69 258 TRP A O 1
ATOM 1920 N N . ILE A 1 259 ? -7.473 7.629 16.875 1 97.75 259 ILE A N 1
ATOM 1921 C CA . ILE A 1 259 ? -8.539 6.73 17.297 1 97.75 259 ILE A CA 1
ATOM 1922 C C . ILE A 1 259 ? -8.008 5.734 18.328 1 97.75 259 ILE A C 1
ATOM 1924 O O . ILE A 1 259 ? -8.68 5.422 19.312 1 97.75 259 ILE A O 1
ATOM 1928 N N . CYS A 1 260 ? -6.734 5.254 18.172 1 97.12 260 CYS A N 1
ATOM 1929 C CA . CYS A 1 260 ? -6.188 4.211 19.031 1 97.12 260 CYS A CA 1
ATOM 1930 C C . CYS A 1 260 ? -5.277 4.805 20.094 1 97.12 260 CYS A C 1
ATOM 1932 O O . CYS A 1 260 ? -4.945 4.137 21.078 1 97.12 260 CYS A O 1
ATOM 1934 N N . GLY A 1 261 ? -4.895 6.043 19.891 1 98 261 GLY A N 1
ATOM 1935 C CA . GLY A 1 261 ? -4.016 6.703 20.859 1 98 261 GLY A CA 1
ATOM 1936 C C . GLY A 1 261 ? -2.611 6.922 20.312 1 98 261 GLY A C 1
ATOM 1937 O O . GLY A 1 261 ? -2.141 6.164 19.469 1 98 261 GLY A O 1
ATOM 1938 N N . SER A 1 262 ? -1.962 7.953 20.797 1 97.62 262 SER A N 1
ATOM 1939 C CA . SER A 1 262 ? -0.607 8.281 20.375 1 97.62 262 SER A CA 1
ATOM 1940 C C . SER A 1 262 ? 0.424 7.859 21.406 1 97.62 262 SER A C 1
ATOM 1942 O O . SER A 1 262 ? 1.607 8.18 21.281 1 97.62 262 SER A O 1
ATOM 1944 N N . GLU A 1 263 ? -0.024 7.238 22.484 1 95.88 263 GLU A N 1
ATOM 1945 C CA . GLU A 1 263 ? 0.831 6.664 23.531 1 95.88 263 GLU A CA 1
ATOM 1946 C C . GLU A 1 263 ? 1.732 7.727 24.141 1 95.88 263 GLU A C 1
ATOM 1948 O O . GLU A 1 263 ? 2.928 7.496 24.344 1 95.88 263 GLU A O 1
ATOM 1953 N N . GLY A 1 264 ? 1.239 8.898 24.328 1 94.69 264 GLY A N 1
ATOM 1954 C CA . GLY A 1 264 ? 1.946 9.969 25.016 1 94.69 264 GLY A CA 1
ATOM 1955 C C . GLY A 1 264 ? 2.76 10.844 24.062 1 94.69 264 GLY A C 1
ATOM 1956 O O . GLY A 1 264 ? 3.17 11.945 24.438 1 94.69 264 GLY A O 1
ATOM 1957 N N . ARG A 1 265 ? 2.988 10.453 22.828 1 95.5 265 ARG A N 1
ATOM 1958 C CA . ARG A 1 265 ? 3.689 11.266 21.844 1 95.5 265 ARG A CA 1
ATOM 1959 C C . ARG A 1 265 ? 2.775 12.344 21.266 1 95.5 265 ARG A C 1
ATOM 1961 O O . ARG A 1 265 ? 1.58 12.117 21.078 1 95.5 265 ARG A O 1
ATOM 1968 N N . TRP A 1 266 ? 3.312 13.523 21.109 1 97.06 266 TRP A N 1
ATOM 1969 C CA . TRP A 1 266 ? 2.461 14.422 20.344 1 97.06 266 TRP A CA 1
ATOM 1970 C C . TRP A 1 266 ? 2.646 14.203 18.844 1 97.06 266 TRP A C 1
ATOM 1972 O O . TRP A 1 266 ? 3.717 13.781 18.406 1 97.06 266 TRP A O 1
ATOM 1982 N N . VAL A 1 267 ? 1.648 14.391 18.125 1 98.56 267 VAL A N 1
ATOM 1983 C CA . VAL A 1 267 ? 1.566 14.32 16.672 1 98.56 267 VAL A CA 1
ATOM 1984 C C . VAL A 1 267 ? 0.897 15.578 16.125 1 98.56 267 VAL A C 1
ATOM 1986 O O . VAL A 1 267 ? 0.203 16.281 16.859 1 98.56 267 VAL A O 1
ATOM 1989 N N . SER A 1 268 ? 1.188 15.875 14.906 1 98.81 268 SER A N 1
ATOM 1990 C CA . SER A 1 268 ? 0.6 17.078 14.32 1 98.81 268 SER A CA 1
ATOM 1991 C C . SER A 1 268 ? -0.779 16.781 13.734 1 98.81 268 SER A C 1
ATOM 1993 O O . SER A 1 268 ? -0.94 15.859 12.938 1 98.81 268 SER A O 1
ATOM 1995 N N . MET A 1 269 ? -1.735 17.5 14.102 1 98.88 269 MET A N 1
ATOM 1996 C CA . MET A 1 269 ? -3.096 17.484 13.57 1 98.88 269 MET A CA 1
ATOM 1997 C C . MET A 1 269 ? -3.621 18.906 13.383 1 98.88 269 MET A C 1
ATOM 1999 O O . MET A 1 269 ? -3.416 19.766 14.242 1 98.88 269 MET A O 1
ATOM 2003 N N . ALA A 1 270 ? -4.223 19.141 12.227 1 98.94 270 ALA A N 1
ATOM 2004 C CA . ALA A 1 270 ? -4.977 20.375 12.086 1 98.94 270 ALA A CA 1
ATOM 2005 C C . ALA A 1 270 ? -6.359 20.25 12.727 1 98.94 270 ALA A C 1
ATOM 2007 O O . ALA A 1 270 ? -7.184 19.453 12.281 1 98.94 270 ALA A O 1
ATOM 2008 N N . VAL A 1 271 ? -6.582 21.016 13.742 1 98.88 271 VAL A N 1
ATOM 2009 C CA . VAL A 1 271 ? -7.801 20.922 14.547 1 98.88 271 VAL A CA 1
ATOM 2010 C C . VAL A 1 271 ? -8.305 22.328 14.859 1 98.88 271 VAL A C 1
ATOM 2012 O O . VAL A 1 271 ? -7.652 23.328 14.539 1 98.88 271 VAL A O 1
ATOM 2015 N N . THR A 1 272 ? -9.531 22.375 15.438 1 98.62 272 THR A N 1
ATOM 2016 C CA . THR A 1 272 ? -10.086 23.672 15.812 1 98.62 272 THR A CA 1
ATOM 2017 C C . THR A 1 272 ? -9.133 24.422 16.75 1 98.62 272 THR A C 1
ATOM 2019 O O . THR A 1 272 ? -8.578 23.828 17.672 1 98.62 272 THR A O 1
ATOM 2022 N N . SER A 1 273 ? -8.938 25.672 16.5 1 98.12 273 SER A N 1
ATOM 2023 C CA . SER A 1 273 ? -7.969 26.469 17.25 1 98.12 273 SER A CA 1
ATOM 2024 C C . SER A 1 273 ? -8.57 27 18.547 1 98.12 273 SER A C 1
ATOM 2026 O O . SER A 1 273 ? -7.93 27.766 19.281 1 98.12 273 SER A O 1
ATOM 2028 N N . ASP A 1 274 ? -9.766 26.656 18.859 1 96.81 274 ASP A N 1
ATOM 2029 C CA . ASP A 1 274 ? -10.461 27.172 20.031 1 96.81 274 ASP A CA 1
ATOM 2030 C C . ASP A 1 274 ? -9.711 26.781 21.312 1 96.81 274 ASP A C 1
ATOM 2032 O O . ASP A 1 274 ? -9.359 25.609 21.5 1 96.81 274 ASP A O 1
ATOM 2036 N N . GLY A 1 275 ? -9.414 27.797 22.141 1 95.06 275 GLY A N 1
ATOM 2037 C CA . GLY A 1 275 ? -8.844 27.547 23.469 1 95.06 275 GLY A CA 1
ATOM 2038 C C . GLY A 1 275 ? -7.348 27.328 23.438 1 95.06 275 GLY A C 1
ATOM 2039 O O . GLY A 1 275 ? -6.734 27.047 24.469 1 95.06 275 GLY A O 1
ATOM 2040 N N . ASN A 1 276 ? -6.707 27.484 22.297 1 94.62 276 ASN A N 1
ATOM 2041 C CA . ASN A 1 276 ? -5.27 27.25 22.25 1 94.62 276 ASN A CA 1
ATOM 2042 C C . ASN A 1 276 ? -4.5 28.297 23.047 1 94.62 276 ASN A C 1
ATOM 2044 O O . ASN A 1 276 ? -5.039 29.359 23.375 1 94.62 276 ASN A O 1
ATOM 2048 N N . LYS A 1 277 ? -3.295 27.984 23.375 1 96.56 277 LYS A N 1
ATOM 2049 C CA . LYS A 1 277 ? -2.473 28.891 24.188 1 96.56 277 LYS A CA 1
ATOM 2050 C C . LYS A 1 277 ? -1.309 29.438 23.375 1 96.56 277 LYS A C 1
ATOM 2052 O O . LYS A 1 277 ? -0.276 29.812 23.922 1 96.56 277 LYS A O 1
ATOM 2057 N N . TYR A 1 278 ? -1.425 29.438 22.078 1 97.69 278 TYR A N 1
ATOM 2058 C CA . TYR A 1 278 ? -0.309 29.859 21.234 1 97.69 278 TYR A CA 1
ATOM 2059 C C . TYR A 1 278 ? -0.631 31.156 20.5 1 97.69 278 TYR A C 1
ATOM 2061 O O . TYR A 1 278 ? 0.106 31.578 19.609 1 97.69 278 TYR A O 1
ATOM 2069 N N . GLY A 1 279 ? -1.766 31.766 20.797 1 96.25 279 GLY A N 1
ATOM 2070 C CA . GLY A 1 279 ? -2.131 33.031 20.219 1 96.25 279 GLY A CA 1
ATOM 2071 C C . GLY A 1 279 ? -2.725 32.938 18.828 1 96.25 279 GLY A C 1
ATOM 2072 O O . GLY A 1 279 ? -2.848 33.938 18.125 1 96.25 279 GLY A O 1
ATOM 2073 N N . VAL A 1 280 ? -3.041 31.766 18.438 1 97.94 280 VAL A N 1
ATOM 2074 C CA . VAL A 1 280 ? -3.729 31.547 17.156 1 97.94 280 VAL A CA 1
ATOM 2075 C C . VAL A 1 280 ? -5.195 31.953 17.297 1 97.94 280 VAL A C 1
ATOM 2077 O O . VAL A 1 280 ? -5.863 31.594 18.266 1 97.94 280 VAL A O 1
ATOM 2080 N N . PRO A 1 281 ? -5.672 32.75 16.328 1 97.81 281 PRO A N 1
ATOM 2081 C CA . PRO A 1 281 ? -7.078 33.156 16.422 1 97.81 281 PRO A CA 1
ATOM 2082 C C . PRO A 1 281 ? -8.023 31.969 16.562 1 97.81 281 PRO A C 1
ATOM 2084 O O . PRO A 1 281 ? -7.812 30.922 15.938 1 97.81 281 PRO A O 1
ATOM 2087 N N . GLU A 1 282 ? -9.062 32.125 17.328 1 97.44 282 GLU A N 1
ATOM 2088 C CA . GLU A 1 282 ? -10.078 31.078 17.453 1 97.44 282 GLU A CA 1
ATOM 2089 C C . GLU A 1 282 ? -10.859 30.906 16.156 1 97.44 282 GLU A C 1
ATOM 2091 O O . GLU A 1 282 ? -10.922 31.828 15.336 1 97.44 282 GLU A O 1
ATOM 2096 N N . GLY A 1 283 ? -11.344 29.734 15.992 1 96.88 283 GLY A N 1
ATOM 2097 C CA . GLY A 1 283 ? -12.273 29.484 14.898 1 96.88 283 GLY A CA 1
ATOM 2098 C C . GLY A 1 283 ? -11.586 29.031 13.625 1 96.88 283 GLY A C 1
ATOM 2099 O O . GLY A 1 283 ? -12.219 28.938 12.57 1 96.88 283 GLY A O 1
ATOM 2100 N N . LEU A 1 284 ? -10.375 28.719 13.672 1 98.5 284 LEU A N 1
ATOM 2101 C CA . LEU A 1 284 ? -9.633 28.172 12.539 1 98.5 284 LEU A CA 1
ATOM 2102 C C . LEU A 1 284 ? -9.438 26.672 12.703 1 98.5 284 LEU A C 1
ATOM 2104 O O . LEU A 1 284 ? -9.648 26.125 13.789 1 98.5 284 LEU A O 1
ATOM 2108 N N . ILE A 1 285 ? -9.219 26 11.633 1 98.88 285 ILE A N 1
ATOM 2109 C CA . ILE A 1 285 ? -8.578 24.703 11.656 1 98.88 285 ILE A CA 1
ATOM 2110 C C . ILE A 1 285 ? -7.07 24.859 11.461 1 98.88 285 ILE A C 1
ATOM 2112 O O . ILE A 1 285 ? -6.609 25.172 10.359 1 98.88 285 ILE A O 1
ATOM 2116 N N . TYR A 1 286 ? -6.344 24.734 12.469 1 98.94 286 TYR A N 1
ATOM 2117 C CA . TYR A 1 286 ? -4.918 25.031 12.547 1 98.94 286 TYR A CA 1
ATOM 2118 C C . TYR A 1 286 ? -4.141 23.844 13.102 1 98.94 286 TYR A C 1
ATOM 2120 O O . TYR A 1 286 ? -4.594 23.172 14.031 1 98.94 286 TYR A O 1
ATOM 2128 N N . SER A 1 287 ? -3.01 23.5 12.469 1 98.94 287 SER A N 1
ATOM 2129 C CA . SER A 1 287 ? -2.209 22.375 12.906 1 98.94 287 SER A CA 1
ATOM 2130 C C . SER A 1 287 ? -1.468 22.688 14.203 1 98.94 287 SER A C 1
ATOM 2132 O O . SER A 1 287 ? -0.867 23.75 14.336 1 98.94 287 SER A O 1
ATOM 2134 N N . PHE A 1 288 ? -1.561 21.859 15.164 1 98.88 288 PHE A N 1
ATOM 2135 C CA . PHE A 1 288 ? -0.91 21.922 16.469 1 98.88 288 PHE A CA 1
ATOM 2136 C C . PHE A 1 288 ? -0.25 20.594 16.812 1 98.88 288 PHE A C 1
ATOM 2138 O O . PHE A 1 288 ? -0.598 19.562 16.234 1 98.88 288 PHE A O 1
ATOM 2145 N N . PRO A 1 289 ? 0.785 20.625 17.672 1 98.75 289 PRO A N 1
ATOM 2146 C CA . PRO A 1 289 ? 1.088 19.359 18.359 1 98.75 289 PRO A CA 1
ATOM 2147 C C . PRO A 1 289 ? -0.024 18.922 19.312 1 98.75 289 PRO A C 1
ATOM 2149 O O . PRO A 1 289 ? -0.484 19.703 20.141 1 98.75 289 PRO A O 1
ATOM 2152 N N . VAL A 1 290 ? -0.471 17.719 19.203 1 98.81 290 VAL A N 1
ATOM 2153 C CA . VAL A 1 290 ? -1.523 17.203 20.062 1 98.81 290 VAL A CA 1
ATOM 2154 C C . VAL A 1 290 ? -1.133 15.82 20.578 1 98.81 290 VAL A C 1
ATOM 2156 O O . VAL A 1 290 ? -0.306 15.133 19.969 1 98.81 290 VAL A O 1
ATOM 2159 N N . THR A 1 291 ? -1.629 15.438 21.672 1 98.56 291 THR A N 1
ATOM 2160 C CA . THR A 1 291 ? -1.635 14.047 22.109 1 98.56 291 THR A CA 1
ATOM 2161 C C . THR A 1 291 ? -3.031 13.445 21.984 1 98.56 291 THR A C 1
ATOM 2163 O O . THR A 1 291 ? -4.031 14.164 22.031 1 98.56 291 THR A O 1
ATOM 2166 N N . CYS A 1 292 ? -3.139 12.195 21.672 1 98.62 292 CYS A N 1
ATOM 2167 C CA . CYS A 1 292 ? -4.414 11.531 21.438 1 98.62 292 CYS A CA 1
ATOM 2168 C C . CYS A 1 292 ? -4.613 10.383 22.422 1 98.62 292 CYS A C 1
ATOM 2170 O O . CYS A 1 292 ? -3.678 9.633 22.703 1 98.62 292 CYS A O 1
ATOM 2172 N N . GLN A 1 293 ? -5.77 10.281 22.906 1 97.75 293 GLN A N 1
ATOM 2173 C CA . GLN A 1 293 ? -6.176 9.195 23.797 1 97.75 293 GLN A CA 1
ATOM 2174 C C . GLN A 1 293 ? -7.672 8.914 23.672 1 97.75 293 GLN A C 1
ATOM 2176 O O . GLN A 1 293 ? -8.492 9.836 23.734 1 97.75 293 GLN A O 1
ATOM 2181 N N . ASP A 1 294 ? -8.086 7.672 23.422 1 94.31 294 ASP A N 1
ATOM 2182 C CA . ASP A 1 294 ? -9.469 7.211 23.406 1 94.31 294 ASP A CA 1
ATOM 2183 C C . ASP A 1 294 ? -10.305 8.016 22.406 1 94.31 294 ASP A C 1
ATOM 2185 O O . ASP A 1 294 ? -11.414 8.438 22.719 1 94.31 294 ASP A O 1
ATOM 2189 N N . GLY A 1 295 ? -9.68 8.359 21.328 1 96.44 295 GLY A N 1
ATOM 2190 C CA . GLY A 1 295 ? -10.414 9.008 20.25 1 96.44 295 GLY A CA 1
ATOM 2191 C C . GLY A 1 295 ? -10.531 10.508 20.438 1 96.44 295 GLY A C 1
ATOM 2192 O O . GLY A 1 295 ? -11.289 11.172 19.719 1 96.44 295 GLY A O 1
ATOM 2193 N N . THR A 1 296 ? -9.781 11.023 21.406 1 97.88 296 THR A N 1
ATOM 2194 C CA . THR A 1 296 ? -9.773 12.461 21.641 1 97.88 296 THR A CA 1
ATOM 2195 C C . THR A 1 296 ? -8.352 13.023 21.531 1 97.88 296 THR A C 1
ATOM 2197 O O . THR A 1 296 ? -7.375 12.281 21.672 1 97.88 296 THR A O 1
ATOM 2200 N N . TRP A 1 297 ? -8.266 14.25 21.141 1 98.5 297 TRP A N 1
ATOM 2201 C CA . TRP A 1 297 ? -6.969 14.914 21.062 1 98.5 297 TRP A CA 1
ATOM 2202 C C . TRP A 1 297 ? -6.906 16.094 22.047 1 98.5 297 TRP A C 1
ATOM 2204 O O . TRP A 1 297 ? -7.938 16.656 22.406 1 98.5 297 TRP A O 1
ATOM 2214 N N . THR A 1 298 ? -5.746 16.391 22.5 1 98.31 298 THR A N 1
ATOM 2215 C CA . THR A 1 298 ? -5.453 17.547 23.344 1 98.31 298 THR A CA 1
ATOM 2216 C C . THR A 1 298 ? -4.23 18.297 22.828 1 98.31 298 THR A C 1
ATOM 2218 O O . THR A 1 298 ? -3.172 17.703 22.625 1 98.31 298 THR A O 1
ATOM 2221 N N . VAL A 1 299 ? -4.422 19.594 22.609 1 98.25 299 VAL A N 1
ATOM 2222 C CA . VAL A 1 299 ? -3.299 20.406 22.156 1 98.25 299 VAL A CA 1
ATOM 2223 C C . VAL A 1 299 ? -2.221 20.438 23.25 1 98.25 299 VAL A C 1
ATOM 2225 O O . VAL A 1 299 ? -2.521 20.609 24.422 1 98.25 299 VAL A O 1
ATOM 2228 N N . VAL A 1 300 ? -0.993 20.203 22.844 1 97.75 300 VAL A N 1
ATOM 2229 C CA . VAL A 1 300 ? 0.14 20.297 23.766 1 97.75 300 VAL A CA 1
ATOM 2230 C C . VAL A 1 300 ? 0.432 21.766 24.062 1 97.75 300 VAL A C 1
ATOM 2232 O O . VAL A 1 300 ? 0.903 22.5 23.203 1 97.75 300 VAL A O 1
ATOM 2235 N N . ASN A 1 301 ? 0.192 22.172 25.25 1 93.38 301 ASN A N 1
ATOM 2236 C CA . ASN A 1 301 ? 0.396 23.562 25.656 1 93.38 301 ASN A CA 1
ATOM 2237 C C . ASN A 1 301 ? 1.714 23.734 26.406 1 93.38 301 ASN A C 1
ATOM 2239 O O . ASN A 1 301 ? 2.309 22.766 26.859 1 93.38 301 ASN A O 1
ATOM 2243 N N . GLY A 1 302 ? 2.172 24.953 26.375 1 92.12 302 GLY A N 1
ATOM 2244 C CA . GLY A 1 302 ? 3.299 25.281 27.219 1 92.12 302 GLY A CA 1
ATOM 2245 C C . GLY A 1 302 ? 4.633 25.219 26.5 1 92.12 302 GLY A C 1
ATOM 2246 O O . GLY A 1 302 ? 5.688 25.375 27.125 1 92.12 302 GLY A O 1
ATOM 2247 N N . LEU A 1 303 ? 4.609 24.953 25.234 1 96.5 303 LEU A N 1
ATOM 2248 C CA . LEU A 1 303 ? 5.871 24.984 24.5 1 96.5 303 LEU A CA 1
ATOM 2249 C C . LEU A 1 303 ? 6.395 26.406 24.359 1 96.5 303 LEU A C 1
ATOM 2251 O O . LEU A 1 303 ? 5.621 27.328 24.109 1 96.5 303 LEU A O 1
ATOM 2255 N N . GLU A 1 304 ? 7.676 26.594 24.578 1 96.88 304 GLU A N 1
ATOM 2256 C CA . GLU A 1 304 ? 8.297 27.891 24.328 1 96.88 304 GLU A CA 1
ATOM 2257 C C . GLU A 1 304 ? 8.32 28.219 22.844 1 96.88 304 GLU A C 1
ATOM 2259 O O . GLU A 1 304 ? 8.703 27.375 22.016 1 96.88 304 GLU A O 1
ATOM 2264 N N . ILE A 1 305 ? 7.918 29.438 22.531 1 97.75 305 ILE A N 1
ATOM 2265 C CA . ILE A 1 305 ? 7.887 29.891 21.141 1 97.75 305 ILE A CA 1
ATOM 2266 C C . ILE A 1 305 ? 8.859 31.047 20.953 1 97.75 305 ILE A C 1
ATOM 2268 O O . ILE A 1 305 ? 8.656 32.125 21.516 1 97.75 305 ILE A O 1
ATOM 2272 N N . SER A 1 306 ? 9.891 30.875 20.188 1 97.62 306 SER A N 1
ATOM 2273 C CA . SER A 1 306 ? 10.852 31.938 19.891 1 97.62 306 SER A CA 1
ATOM 2274 C C . SER A 1 306 ? 10.227 33 19 1 97.62 306 SER A C 1
ATOM 2276 O O . SER A 1 306 ? 9.133 32.812 18.469 1 97.62 306 SER A O 1
ATOM 2278 N N . GLU A 1 307 ? 10.977 34.094 18.828 1 97.94 307 GLU A N 1
ATOM 2279 C CA . GLU A 1 307 ? 10.523 35.156 17.938 1 97.94 307 GLU A CA 1
ATOM 2280 C C . GLU A 1 307 ? 10.422 34.656 16.5 1 97.94 307 GLU A C 1
ATOM 2282 O O . GLU A 1 307 ? 9.469 34.969 15.781 1 97.94 307 GLU A O 1
ATOM 2287 N N . PHE A 1 308 ? 11.398 33.906 16.125 1 97.88 308 PHE A N 1
ATOM 2288 C CA . PHE A 1 308 ? 11.406 33.312 14.789 1 97.88 308 PHE A CA 1
ATOM 2289 C C . PHE A 1 308 ? 10.172 32.469 14.57 1 97.88 308 PHE A C 1
ATOM 2291 O O . PHE A 1 308 ? 9.469 32.625 13.57 1 97.88 308 PHE A O 1
ATOM 2298 N N . SER A 1 309 ? 9.898 31.547 15.484 1 98.31 309 SER A N 1
ATOM 2299 C CA . SER A 1 309 ? 8.75 30.656 15.375 1 98.31 309 SER A CA 1
ATOM 2300 C C . SER A 1 309 ? 7.438 31.438 15.414 1 98.31 309 SER A C 1
ATOM 2302 O O . SER A 1 309 ? 6.492 31.109 14.695 1 98.31 309 SER A O 1
ATOM 2304 N N . ARG A 1 310 ? 7.402 32.5 16.25 1 98.44 310 ARG A N 1
ATOM 2305 C CA . ARG A 1 310 ? 6.207 33.312 16.344 1 98.44 310 ARG A CA 1
ATOM 2306 C C . ARG A 1 310 ? 5.859 33.938 15 1 98.44 310 ARG A C 1
ATOM 2308 O O . ARG A 1 310 ? 4.691 33.969 14.602 1 98.44 310 ARG A O 1
ATOM 2315 N N . GLU A 1 311 ? 6.844 34.406 14.398 1 98.44 311 GLU A N 1
ATOM 2316 C CA . GLU A 1 311 ? 6.637 35 13.078 1 98.44 311 GLU A CA 1
ATOM 2317 C C . GLU A 1 311 ? 6.059 33.969 12.109 1 98.44 311 GLU A C 1
ATOM 2319 O O . GLU A 1 311 ? 5.129 34.281 11.352 1 98.44 311 GLU A O 1
ATOM 2324 N N . LYS A 1 312 ? 6.586 32.781 12.086 1 98.56 312 LYS A N 1
ATOM 2325 C CA . LYS A 1 312 ? 6.113 31.734 11.203 1 98.56 312 LYS A CA 1
ATOM 2326 C C . LYS A 1 312 ? 4.68 31.328 11.547 1 98.56 312 LYS A C 1
ATOM 2328 O O . LYS A 1 312 ? 3.854 31.125 10.656 1 98.56 312 LYS A O 1
ATOM 2333 N N . LEU A 1 313 ? 4.414 31.188 12.852 1 98.62 313 LEU A N 1
ATOM 2334 C CA . LEU A 1 313 ? 3.066 30.844 13.305 1 98.62 313 LEU A CA 1
ATOM 2335 C C . LEU A 1 313 ? 2.057 31.875 12.82 1 98.62 313 LEU A C 1
ATOM 2337 O O . LEU A 1 313 ? 0.95 31.531 12.406 1 98.62 313 LEU A O 1
ATOM 2341 N N . THR A 1 314 ? 2.459 33.125 12.836 1 98.5 314 THR A N 1
ATOM 2342 C CA . THR A 1 314 ? 1.575 34.219 12.469 1 98.5 314 THR A CA 1
ATOM 2343 C C . THR A 1 314 ? 1.289 34.219 10.977 1 98.5 314 THR A C 1
ATOM 2345 O O . THR A 1 314 ? 0.145 34.406 10.555 1 98.5 314 THR A O 1
ATOM 2348 N N . VAL A 1 315 ? 2.295 34 10.172 1 98.44 315 VAL A N 1
ATOM 2349 C CA . VAL A 1 315 ? 2.158 34 8.719 1 98.44 315 VAL A CA 1
ATOM 2350 C C . VAL A 1 315 ? 1.134 32.938 8.289 1 98.44 315 VAL A C 1
ATOM 2352 O O . VAL A 1 315 ? 0.247 33.219 7.48 1 98.44 315 VAL A O 1
ATOM 2355 N N . THR A 1 316 ? 1.268 31.766 8.812 1 98.5 316 THR A N 1
ATOM 2356 C CA . THR A 1 316 ? 0.377 30.688 8.406 1 98.5 316 THR A CA 1
ATOM 2357 C C . THR A 1 316 ? -1.016 30.875 9 1 98.5 316 THR A C 1
ATOM 2359 O O . THR A 1 316 ? -2.016 30.5 8.383 1 98.5 316 THR A O 1
ATOM 2362 N N . ALA A 1 317 ? -1.145 31.469 10.18 1 98.62 317 ALA A N 1
ATOM 2363 C CA . ALA A 1 317 ? -2.445 31.797 10.758 1 98.62 317 ALA A CA 1
ATOM 2364 C C . ALA A 1 317 ? -3.156 32.844 9.914 1 98.62 317 ALA A C 1
ATOM 2366 O O . ALA A 1 317 ? -4.371 32.781 9.711 1 98.62 317 ALA A O 1
ATOM 2367 N N . ASP A 1 318 ? -2.396 33.844 9.477 1 98.38 318 ASP A N 1
ATOM 2368 C CA . ASP A 1 318 ? -2.957 34.906 8.641 1 98.38 318 ASP A CA 1
ATOM 2369 C C . ASP A 1 318 ? -3.5 34.344 7.332 1 98.38 318 ASP A C 1
ATOM 2371 O O . ASP A 1 318 ? -4.566 34.75 6.871 1 98.38 318 ASP A O 1
ATOM 2375 N N . GLU A 1 319 ? -2.775 33.438 6.73 1 97.69 319 GLU A N 1
ATOM 2376 C CA . GLU A 1 319 ? -3.25 32.812 5.508 1 97.69 319 GLU A CA 1
ATOM 2377 C C . GLU A 1 319 ? -4.57 32.062 5.742 1 97.69 319 GLU A C 1
ATOM 2379 O O . GLU A 1 319 ? -5.516 32.219 4.965 1 97.69 319 GLU A O 1
ATOM 2384 N N . LEU A 1 320 ? -4.609 31.297 6.824 1 98.19 320 LEU A N 1
ATOM 2385 C CA . LEU A 1 320 ? -5.812 30.531 7.133 1 98.19 320 LEU A CA 1
ATOM 2386 C C . LEU A 1 320 ? -6.984 31.469 7.426 1 98.19 320 LEU A C 1
ATOM 2388 O O . LEU A 1 320 ? -8.117 31.188 7.031 1 98.19 320 LEU A O 1
ATOM 2392 N N . SER A 1 321 ? -6.695 32.562 8.141 1 98.12 321 SER A N 1
ATOM 2393 C CA . SER A 1 321 ? -7.734 33.531 8.43 1 98.12 321 SER A CA 1
ATOM 2394 C C . SER A 1 321 ? -8.281 34.156 7.145 1 98.12 321 SER A C 1
ATOM 2396 O O . SER A 1 321 ? -9.492 34.344 7.008 1 98.12 321 SER A O 1
ATOM 2398 N N . GLY A 1 322 ? -7.383 34.469 6.25 1 96.94 322 GLY A N 1
ATOM 2399 C CA . GLY A 1 322 ? -7.793 35 4.957 1 96.94 322 GLY A CA 1
ATOM 2400 C C . GLY A 1 322 ? -8.633 34.031 4.156 1 96.94 322 GLY A C 1
ATOM 2401 O O . GLY A 1 322 ? -9.656 34.406 3.576 1 96.94 322 GLY A O 1
ATOM 2402 N N . GLU A 1 323 ? -8.219 32.719 4.117 1 96.19 323 GLU A N 1
ATOM 2403 C CA . GLU A 1 323 ? -8.977 31.703 3.402 1 96.19 323 GLU A CA 1
ATOM 2404 C C . GLU A 1 323 ? -10.367 31.5 4.012 1 96.19 323 GLU A C 1
ATOM 2406 O O . GLU A 1 323 ? -11.352 31.359 3.289 1 96.19 323 GLU A O 1
ATOM 2411 N N . ALA A 1 324 ? -10.383 31.453 5.316 1 96.25 324 ALA A N 1
ATOM 2412 C CA . ALA A 1 324 ? -11.648 31.281 6.023 1 96.25 324 ALA A CA 1
ATOM 2413 C C . ALA A 1 324 ? -12.617 32.406 5.707 1 96.25 324 ALA A C 1
ATOM 2415 O O . ALA A 1 324 ? -13.812 32.188 5.492 1 96.25 324 ALA A O 1
ATOM 2416 N N . LYS A 1 325 ? -12.117 33.594 5.734 1 95.81 325 LYS A N 1
ATOM 2417 C CA . LYS A 1 325 ? -12.938 34.781 5.426 1 95.81 325 LYS A CA 1
ATOM 2418 C C . LYS A 1 325 ? -13.477 34.688 4 1 95.81 325 LYS A C 1
ATOM 2420 O O . LYS A 1 325 ? -14.664 34.969 3.771 1 95.81 325 LYS A O 1
ATOM 2425 N N . TYR A 1 326 ? -12.625 34.406 3.105 1 94.62 326 TYR A N 1
ATOM 2426 C CA . TYR A 1 326 ? -13.047 34.312 1.712 1 94.62 326 TYR A CA 1
ATOM 2427 C C . TYR A 1 326 ? -14.125 33.25 1.537 1 94.62 326 TYR A C 1
ATOM 2429 O O . TYR A 1 326 ? -15.125 33.469 0.856 1 94.62 326 TYR A O 1
ATOM 2437 N N . ALA A 1 327 ? -13.883 32.031 2.105 1 94.38 327 ALA A N 1
ATOM 2438 C CA . ALA A 1 327 ? -14.844 30.938 1.997 1 94.38 327 ALA A CA 1
ATOM 2439 C C . ALA A 1 327 ? -16.203 31.328 2.58 1 94.38 327 ALA A C 1
ATOM 2441 O O . ALA A 1 327 ? -17.234 31.031 1.997 1 94.38 327 ALA A O 1
ATOM 2442 N N . ALA A 1 328 ? -16.172 32.031 3.699 1 94.25 328 ALA A N 1
ATOM 2443 C CA . ALA A 1 328 ? -17.391 32.469 4.355 1 94.25 328 ALA A CA 1
ATOM 2444 C C . ALA A 1 328 ? -18.156 33.469 3.482 1 94.25 328 ALA A C 1
ATOM 2446 O O . ALA A 1 328 ? -19.375 33.375 3.359 1 94.25 328 ALA A O 1
ATOM 2447 N N . GLU A 1 329 ? -17.438 34.312 2.932 1 94.62 329 GLU A N 1
ATOM 2448 C CA . GLU A 1 329 ? -18.047 35.344 2.068 1 94.62 329 GLU A CA 1
ATOM 2449 C C . GLU A 1 329 ? -18.672 34.688 0.83 1 94.62 329 GLU A C 1
ATOM 2451 O O . GLU A 1 329 ? -19.766 35.062 0.415 1 94.62 329 GLU A O 1
ATOM 2456 N N . PHE A 1 330 ? -17.953 33.812 0.244 1 93.38 330 PHE A N 1
ATOM 2457 C CA . PHE A 1 330 ? -18.453 33.125 -0.942 1 93.38 330 PHE A CA 1
ATOM 2458 C C . PHE A 1 330 ? -19.734 32.375 -0.632 1 93.38 330 PHE A C 1
ATOM 2460 O O . PHE A 1 330 ? -20.703 32.469 -1.387 1 93.38 330 PHE A O 1
ATOM 2467 N N . LEU A 1 331 ? -19.75 31.594 0.481 1 94 331 LEU A N 1
ATOM 2468 C CA . LEU A 1 331 ? -20.891 30.734 0.821 1 94 331 LEU A CA 1
ATOM 2469 C C . LEU A 1 331 ? -22.094 31.578 1.21 1 94 331 LEU A C 1
ATOM 2471 O O . LEU A 1 331 ? -23.234 31.172 1.002 1 94 331 LEU A O 1
ATOM 2475 N N . GLU A 1 332 ? -21.797 32.719 1.786 1 90.75 332 GLU A N 1
ATOM 2476 C CA . GLU A 1 332 ? -22.875 33.656 2.1 1 90.75 332 GLU A CA 1
ATOM 2477 C C . GLU A 1 332 ? -23.516 34.219 0.829 1 90.75 332 GLU A C 1
ATOM 2479 O O . GLU A 1 332 ? -24.734 34.375 0.76 1 90.75 332 GLU A O 1
ATOM 2484 N N . LYS A 1 333 ? -22.734 34.5 -0.122 1 88.38 333 LYS A N 1
ATOM 2485 C CA . LYS A 1 333 ? -23.234 35 -1.393 1 88.38 333 LYS A CA 1
ATOM 2486 C C . LYS A 1 333 ? -23.969 33.938 -2.18 1 88.38 333 LYS A C 1
ATOM 2488 O O . LYS A 1 333 ? -24.938 34.219 -2.879 1 88.38 333 LYS A O 1
ATOM 2493 N N . ALA A 1 334 ? -23.469 32.75 -2.098 1 83.19 334 ALA A N 1
ATOM 2494 C CA . ALA A 1 334 ? -24.062 31.641 -2.846 1 83.19 334 ALA A CA 1
ATOM 2495 C C . ALA A 1 334 ? -25.422 31.25 -2.262 1 83.19 334 ALA A C 1
ATOM 2497 O O . ALA A 1 334 ? -26.281 30.719 -2.973 1 83.19 334 ALA A O 1
ATOM 2498 N N . SER A 1 335 ? -25.656 31.5 -0.971 1 77.25 335 SER A N 1
ATOM 2499 C CA . SER A 1 335 ? -26.906 31.156 -0.294 1 77.25 335 SER A CA 1
ATOM 2500 C C . SER A 1 335 ? -27.938 32.281 -0.442 1 77.25 335 SER A C 1
ATOM 2502 O O . SER A 1 335 ? -29.109 32.062 -0.128 1 77.25 335 SER A O 1
ATOM 2504 N N . ALA A 1 336 ? -27.641 33.438 -0.965 1 70.81 336 ALA A N 1
ATOM 2505 C CA . ALA A 1 336 ? -28.562 34.531 -1.169 1 70.81 336 ALA A CA 1
ATOM 2506 C C . ALA A 1 336 ? -29.188 34.469 -2.561 1 70.81 336 ALA A C 1
ATOM 2508 O O . ALA A 1 336 ? -30.375 34.781 -2.727 1 70.81 336 ALA A O 1
ATOM 2509 N N . MET B 1 1 ? 18.828 -9.781 20.609 1 52.31 1 MET B N 1
ATOM 2510 C CA . MET B 1 1 ? 19.828 -9.086 19.797 1 52.31 1 MET B CA 1
ATOM 2511 C C . MET B 1 1 ? 19.203 -8.531 18.516 1 52.31 1 MET B C 1
ATOM 2513 O O . MET B 1 1 ? 18.234 -9.109 18 1 52.31 1 MET B O 1
ATOM 2517 N N . ALA B 1 2 ? 19.594 -7.344 18.062 1 74.81 2 ALA B N 1
ATOM 2518 C CA . ALA B 1 2 ? 19.031 -6.688 16.875 1 74.81 2 ALA B CA 1
ATOM 2519 C C . ALA B 1 2 ? 19.344 -7.473 15.609 1 74.81 2 ALA B C 1
ATOM 2521 O O . ALA B 1 2 ? 20.484 -7.879 15.391 1 74.81 2 ALA B O 1
ATOM 2522 N N . LYS B 1 3 ? 18.359 -7.965 14.852 1 89.62 3 LYS B N 1
ATOM 2523 C CA . LYS B 1 3 ? 18.516 -8.688 13.594 1 89.62 3 LYS B CA 1
ATOM 2524 C C . LYS B 1 3 ? 19.297 -7.859 12.578 1 89.62 3 LYS B C 1
ATOM 2526 O O . LYS B 1 3 ? 19.203 -6.633 12.562 1 89.62 3 LYS B O 1
ATOM 2531 N N . SER B 1 4 ? 20.203 -8.586 11.828 1 94.62 4 SER B N 1
ATOM 2532 C CA . SER B 1 4 ? 20.891 -7.918 10.719 1 94.62 4 SER B CA 1
ATOM 2533 C C . SER B 1 4 ? 19.906 -7.559 9.609 1 94.62 4 SER B C 1
ATOM 2535 O O . SER B 1 4 ? 18.938 -8.281 9.367 1 94.62 4 SER B O 1
ATOM 2537 N N . PRO B 1 5 ? 20.141 -6.516 8.961 1 96.19 5 PRO B N 1
ATOM 2538 C CA . PRO B 1 5 ? 19.234 -6.129 7.875 1 96.19 5 PRO B CA 1
ATOM 2539 C C . PRO B 1 5 ? 19.219 -7.141 6.734 1 96.19 5 PRO B C 1
ATOM 2541 O O . PRO B 1 5 ? 20.266 -7.668 6.352 1 96.19 5 PRO B O 1
ATOM 2544 N N . MET B 1 6 ? 18.078 -7.504 6.324 1 97.94 6 MET B N 1
ATOM 2545 C CA . MET B 1 6 ? 17.891 -8.297 5.113 1 97.94 6 MET B CA 1
ATOM 2546 C C . MET B 1 6 ? 17.953 -7.418 3.869 1 97.94 6 MET B C 1
ATOM 2548 O O . MET B 1 6 ? 17.281 -6.395 3.789 1 97.94 6 MET B O 1
ATOM 2552 N N . ARG B 1 7 ? 18.844 -7.73 2.967 1 98.69 7 ARG B N 1
ATOM 2553 C CA . ARG B 1 7 ? 18.984 -6.965 1.729 1 98.69 7 ARG B CA 1
ATOM 2554 C C . ARG B 1 7 ? 18.062 -7.52 0.646 1 98.69 7 ARG B C 1
ATOM 2556 O O . ARG B 1 7 ? 18.219 -8.656 0.206 1 98.69 7 ARG B O 1
ATOM 2563 N N . VAL B 1 8 ? 17.047 -6.75 0.204 1 98.94 8 VAL B N 1
ATOM 2564 C CA . VAL B 1 8 ? 16 -7.184 -0.713 1 98.94 8 VAL B CA 1
ATOM 2565 C C . VAL B 1 8 ? 16.047 -6.34 -1.985 1 98.94 8 VAL B C 1
ATOM 2567 O O . VAL B 1 8 ? 15.961 -5.109 -1.927 1 98.94 8 VAL B O 1
ATOM 2570 N N . VAL B 1 9 ? 16.188 -6.953 -3.139 1 98.94 9 VAL B N 1
ATOM 2571 C CA . VAL B 1 9 ? 16.141 -6.223 -4.402 1 98.94 9 VAL B CA 1
ATOM 2572 C C . VAL B 1 9 ? 14.789 -6.441 -5.074 1 98.94 9 VAL B C 1
ATOM 2574 O O . VAL B 1 9 ? 14.258 -7.555 -5.055 1 98.94 9 VAL B O 1
ATOM 2577 N N . VAL B 1 10 ? 14.211 -5.434 -5.57 1 98.94 10 VAL B N 1
ATOM 2578 C CA . VAL B 1 10 ? 13.008 -5.473 -6.402 1 98.94 10 VAL B CA 1
ATOM 2579 C C . VAL B 1 10 ? 13.32 -4.91 -7.789 1 98.94 10 VAL B C 1
ATOM 2581 O O . VAL B 1 10 ? 13.727 -3.754 -7.918 1 98.94 10 VAL B O 1
ATOM 2584 N N . THR B 1 11 ? 13.172 -5.715 -8.836 1 98.88 11 THR B N 1
ATOM 2585 C CA . THR B 1 11 ? 13.359 -5.238 -10.203 1 98.88 11 THR B CA 1
ATOM 2586 C C . THR B 1 11 ? 12.062 -4.652 -10.758 1 98.88 11 THR B C 1
ATOM 2588 O O . THR B 1 11 ? 10.977 -4.996 -10.297 1 98.88 11 THR B O 1
ATOM 2591 N N . GLY B 1 12 ? 12.234 -3.824 -11.836 1 98.38 12 GLY B N 1
ATOM 2592 C CA . GLY B 1 12 ? 11.047 -3.084 -12.227 1 98.38 12 GLY B CA 1
ATOM 2593 C C . GLY B 1 12 ? 10.492 -2.217 -11.117 1 98.38 12 GLY B C 1
ATOM 2594 O O . GLY B 1 12 ? 9.273 -2.168 -10.914 1 98.38 12 GLY B O 1
ATOM 2595 N N . ALA B 1 13 ? 11.352 -1.559 -10.398 1 98.56 13 ALA B N 1
ATOM 2596 C CA . ALA B 1 13 ? 11.031 -0.964 -9.102 1 98.56 13 ALA B CA 1
ATOM 2597 C C . ALA B 1 13 ? 10.156 0.277 -9.266 1 98.56 13 ALA B C 1
ATOM 2599 O O . ALA B 1 13 ? 9.477 0.693 -8.328 1 98.56 13 ALA B O 1
ATOM 2600 N N . ALA B 1 14 ? 10.172 0.894 -10.414 1 97.19 14 ALA B N 1
ATOM 2601 C CA . ALA B 1 14 ? 9.375 2.1 -10.641 1 97.19 14 ALA B CA 1
ATOM 2602 C C . ALA B 1 14 ? 7.953 1.746 -11.07 1 97.19 14 ALA B C 1
ATOM 2604 O O . ALA B 1 14 ? 7.086 2.621 -11.156 1 97.19 14 ALA B O 1
ATOM 2605 N N . GLY B 1 15 ? 7.695 0.447 -11.352 1 96.25 15 GLY B N 1
ATOM 2606 C CA . GLY B 1 15 ? 6.379 0.021 -11.789 1 96.25 15 GLY B CA 1
ATOM 2607 C C . GLY B 1 15 ? 5.344 0.036 -10.68 1 96.25 15 GLY B C 1
ATOM 2608 O O . GLY B 1 15 ? 5.691 0.147 -9.5 1 96.25 15 GLY B O 1
ATOM 2609 N N . GLN B 1 16 ? 4.129 -0.163 -11.031 1 95.25 16 GLN B N 1
ATOM 2610 C CA . GLN B 1 16 ? 3.016 0.006 -10.102 1 95.25 16 GLN B CA 1
ATOM 2611 C C . GLN B 1 16 ? 2.969 -1.13 -9.086 1 95.25 16 GLN B C 1
ATOM 2613 O O . GLN B 1 16 ? 2.639 -0.911 -7.918 1 95.25 16 GLN B O 1
ATOM 2618 N N . ILE B 1 17 ? 3.232 -2.344 -9.508 1 97.69 17 ILE B N 1
ATOM 2619 C CA . ILE B 1 17 ? 3.264 -3.449 -8.555 1 97.69 17 ILE B CA 1
ATOM 2620 C C . ILE B 1 17 ? 4.336 -3.191 -7.5 1 97.69 17 ILE B C 1
ATOM 2622 O O . ILE B 1 17 ? 4.074 -3.318 -6.301 1 97.69 17 ILE B O 1
ATOM 2626 N N . SER B 1 18 ? 5.5 -2.814 -8 1 98.5 18 SER B N 1
ATOM 2627 C CA . SER B 1 18 ? 6.617 -2.562 -7.098 1 98.5 18 SER B CA 1
ATOM 2628 C C . SER B 1 18 ? 6.32 -1.395 -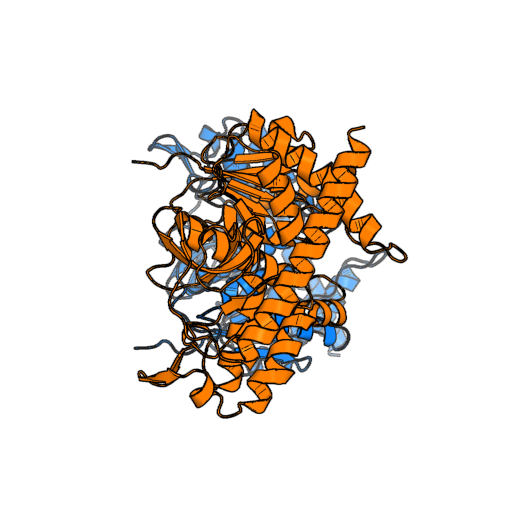6.16 1 98.5 18 SER B C 1
ATOM 2630 O O . SER B 1 18 ? 6.699 -1.419 -4.988 1 98.5 18 SER B O 1
ATOM 2632 N N . TYR B 1 19 ? 5.648 -0.396 -6.707 1 97.69 19 TYR B N 1
ATOM 2633 C CA . TYR B 1 19 ? 5.27 0.758 -5.902 1 97.69 19 TYR B CA 1
ATOM 2634 C C . TYR B 1 19 ? 4.48 0.327 -4.668 1 97.69 19 TYR B C 1
ATOM 2636 O O . TYR B 1 19 ? 4.75 0.789 -3.559 1 97.69 19 TYR B O 1
ATOM 2644 N N . SER B 1 20 ? 3.549 -0.541 -4.809 1 97.75 20 SER B N 1
ATOM 2645 C CA . SER B 1 20 ? 2.771 -1.073 -3.695 1 97.75 20 SER B CA 1
ATOM 2646 C C . SER B 1 20 ? 3.602 -2.037 -2.854 1 97.75 20 SER B C 1
ATOM 2648 O O . SER B 1 20 ? 3.51 -2.031 -1.624 1 97.75 20 SER B O 1
ATOM 2650 N N . LEU B 1 21 ? 4.41 -2.783 -3.459 1 98.62 21 LEU B N 1
ATOM 2651 C CA . LEU B 1 21 ? 5.18 -3.836 -2.803 1 98.62 21 LEU B CA 1
ATOM 2652 C C . LEU B 1 21 ? 6.25 -3.238 -1.894 1 98.62 21 LEU B C 1
ATOM 2654 O O . LEU B 1 21 ? 6.477 -3.732 -0.786 1 98.62 21 LEU B O 1
ATOM 2658 N N . LEU B 1 22 ? 6.93 -2.234 -2.381 1 98.69 22 LEU B N 1
ATOM 2659 C CA . LEU B 1 22 ? 8.023 -1.629 -1.638 1 98.69 22 LEU B CA 1
ATOM 2660 C C . LEU B 1 22 ? 7.555 -1.138 -0.273 1 98.69 22 LEU B C 1
ATOM 2662 O O . LEU B 1 22 ? 8.25 -1.308 0.729 1 98.69 22 LEU B O 1
ATOM 2666 N N . ALA B 1 23 ? 6.387 -0.603 -0.251 1 97.5 23 ALA B N 1
ATOM 2667 C CA . ALA B 1 23 ? 5.824 -0.14 1.017 1 97.5 23 ALA B CA 1
ATOM 2668 C C . ALA B 1 23 ? 5.559 -1.311 1.959 1 97.5 23 ALA B C 1
ATOM 2670 O O . ALA B 1 23 ? 5.797 -1.211 3.166 1 97.5 23 ALA B O 1
ATOM 2671 N N . LEU B 1 24 ? 5.062 -2.387 1.448 1 97.62 24 LEU B N 1
ATOM 2672 C CA . LEU B 1 24 ? 4.781 -3.57 2.252 1 97.62 24 LEU B CA 1
ATOM 2673 C C . LEU B 1 24 ? 6.055 -4.121 2.881 1 97.62 24 LEU B C 1
ATOM 2675 O O . LEU B 1 24 ? 6.066 -4.477 4.062 1 97.62 24 LEU B O 1
ATOM 2679 N N . ILE B 1 25 ? 7.09 -4.145 2.066 1 98.44 25 ILE B N 1
ATOM 2680 C CA . ILE B 1 25 ? 8.367 -4.664 2.543 1 98.44 25 ILE B CA 1
ATOM 2681 C C . ILE B 1 25 ? 8.945 -3.727 3.6 1 98.44 25 ILE B C 1
ATOM 2683 O O . ILE B 1 25 ? 9.344 -4.168 4.68 1 98.44 25 ILE B O 1
ATOM 2687 N N . ALA B 1 26 ? 8.938 -2.477 3.293 1 97.06 26 ALA B N 1
ATOM 2688 C CA . ALA B 1 26 ? 9.562 -1.469 4.148 1 97.06 26 ALA B CA 1
ATOM 2689 C C . ALA B 1 26 ? 8.844 -1.368 5.488 1 97.06 26 ALA B C 1
ATOM 2691 O O . ALA B 1 26 ? 9.469 -1.109 6.52 1 97.06 26 ALA B O 1
ATOM 2692 N N . ARG B 1 27 ? 7.555 -1.556 5.496 1 94.75 27 ARG B N 1
ATOM 2693 C CA . ARG B 1 27 ? 6.73 -1.391 6.691 1 94.75 27 ARG B CA 1
ATOM 2694 C C . ARG B 1 27 ? 6.859 -2.598 7.613 1 94.75 27 ARG B C 1
ATOM 2696 O O . ARG B 1 27 ? 6.449 -2.541 8.773 1 94.75 27 ARG B O 1
ATOM 2703 N N . GLY B 1 28 ? 7.359 -3.76 7.066 1 95.81 28 GLY B N 1
ATOM 2704 C CA . GLY B 1 28 ? 7.555 -4.953 7.875 1 95.81 28 GLY B CA 1
ATOM 2705 C C . GLY B 1 28 ? 6.414 -5.949 7.75 1 95.81 28 GLY B C 1
ATOM 2706 O O . GLY B 1 28 ? 6.328 -6.898 8.531 1 95.81 28 GLY B O 1
ATOM 2707 N N . ASP B 1 29 ? 5.551 -5.734 6.781 1 94.88 29 ASP B N 1
ATOM 2708 C CA . ASP B 1 29 ? 4.41 -6.633 6.602 1 94.88 29 ASP B CA 1
ATOM 2709 C C . ASP B 1 29 ? 4.859 -7.984 6.051 1 94.88 29 ASP B C 1
ATOM 2711 O O . ASP B 1 29 ? 4.176 -8.992 6.234 1 94.88 29 ASP B O 1
ATOM 2715 N N . VAL B 1 30 ? 6.02 -8 5.391 1 97.56 30 VAL B N 1
ATOM 2716 C CA . VAL B 1 30 ? 6.457 -9.211 4.699 1 97.56 30 VAL B CA 1
ATOM 2717 C C . VAL B 1 30 ? 7.348 -10.047 5.625 1 97.56 30 VAL B C 1
ATOM 2719 O O . VAL B 1 30 ? 7.066 -11.219 5.871 1 97.56 30 VAL B O 1
ATOM 2722 N N . PHE B 1 31 ? 8.336 -9.43 6.23 1 97.56 31 PHE B N 1
ATOM 2723 C CA . PHE B 1 31 ? 9.352 -10.195 6.945 1 97.56 31 PHE B CA 1
ATOM 2724 C C . PHE B 1 31 ? 9.211 -10.008 8.453 1 97.56 31 PHE B C 1
ATOM 2726 O O . PHE B 1 31 ? 9.945 -10.617 9.227 1 97.56 31 PHE B O 1
ATOM 2733 N N . GLY B 1 32 ? 8.273 -9.203 8.844 1 94.75 32 GLY B N 1
ATOM 2734 C CA . GLY B 1 32 ? 8.086 -8.883 10.25 1 94.75 32 GLY B CA 1
ATOM 2735 C C . GLY B 1 32 ? 8.555 -7.484 10.617 1 94.75 32 GLY B C 1
ATOM 2736 O O . GLY B 1 32 ? 9.531 -6.988 10.062 1 94.75 32 GLY B O 1
ATOM 2737 N N . ARG B 1 33 ? 7.945 -6.863 11.578 1 89.94 33 ARG B N 1
ATOM 2738 C CA . ARG B 1 33 ? 8.227 -5.488 11.977 1 89.94 33 ARG B CA 1
ATOM 2739 C C . ARG B 1 33 ? 9.586 -5.387 12.672 1 89.94 33 ARG B C 1
ATOM 2741 O O . ARG B 1 33 ? 10.172 -4.305 12.742 1 89.94 33 ARG B O 1
ATOM 2748 N N . ASP B 1 34 ? 10.078 -6.457 13.141 1 93.25 34 ASP B N 1
ATOM 2749 C CA . ASP B 1 34 ? 11.352 -6.465 13.852 1 93.25 34 ASP B CA 1
ATOM 2750 C C . ASP B 1 34 ? 12.508 -6.805 12.906 1 93.25 34 ASP B C 1
ATOM 2752 O O . ASP B 1 34 ? 13.664 -6.848 13.328 1 93.25 34 ASP B O 1
ATOM 2756 N N . GLN B 1 35 ? 12.258 -7.07 11.641 1 96.5 35 GLN B N 1
ATOM 2757 C CA . GLN B 1 35 ? 13.297 -7.363 10.664 1 96.5 35 GLN B CA 1
ATOM 2758 C C . GLN B 1 35 ? 13.703 -6.105 9.906 1 96.5 35 GLN B C 1
ATOM 2760 O O . GLN B 1 35 ? 12.961 -5.625 9.039 1 96.5 35 GLN B O 1
ATOM 2765 N N . PRO B 1 36 ? 14.875 -5.562 10.219 1 96 36 PRO B N 1
ATOM 2766 C CA . PRO B 1 36 ? 15.352 -4.441 9.406 1 96 36 PRO B CA 1
ATOM 2767 C C . PRO B 1 36 ? 15.602 -4.836 7.949 1 96 36 PRO B C 1
ATOM 2769 O O . PRO B 1 36 ? 16.016 -5.965 7.676 1 96 36 PRO B O 1
ATOM 2772 N N . VAL B 1 37 ? 15.406 -3.918 7.066 1 97.56 37 VAL B N 1
ATOM 2773 C CA . VAL B 1 37 ? 15.547 -4.219 5.645 1 97.56 37 VAL B CA 1
ATOM 2774 C C . VAL B 1 37 ? 16.391 -3.139 4.969 1 97.56 37 VAL B C 1
ATOM 2776 O O . VAL B 1 37 ? 16.25 -1.952 5.277 1 97.56 37 VAL B O 1
ATOM 2779 N N . ASP B 1 38 ? 17.375 -3.549 4.172 1 98 38 ASP B N 1
ATOM 2780 C CA . ASP B 1 38 ? 17.984 -2.732 3.131 1 98 38 ASP B CA 1
ATOM 2781 C C . ASP B 1 38 ? 17.328 -2.971 1.777 1 98 38 ASP B C 1
ATOM 2783 O O . ASP B 1 38 ? 17.469 -4.043 1.187 1 98 38 ASP B O 1
ATOM 2787 N N . LEU B 1 39 ? 16.609 -1.979 1.332 1 98.62 39 LEU B N 1
ATOM 2788 C CA . LEU B 1 39 ? 15.812 -2.115 0.123 1 98.62 39 LEU B CA 1
ATOM 2789 C C . LEU B 1 39 ? 16.578 -1.624 -1.1 1 98.62 39 LEU B C 1
ATOM 2791 O O . LEU B 1 39 ? 17.109 -0.509 -1.102 1 98.62 39 LEU B O 1
ATOM 2795 N N . VAL B 1 40 ? 16.734 -2.459 -2.109 1 98.88 40 VAL B N 1
ATOM 2796 C CA . VAL B 1 40 ? 17.391 -2.098 -3.359 1 98.88 40 VAL B CA 1
ATOM 2797 C C . VAL B 1 40 ? 16.359 -2.066 -4.492 1 98.88 40 VAL B C 1
ATOM 2799 O O . VAL B 1 40 ? 15.664 -3.053 -4.73 1 98.88 40 VAL B O 1
ATOM 2802 N N . MET B 1 41 ? 16.25 -0.943 -5.086 1 98.88 41 MET B N 1
ATOM 2803 C CA . MET B 1 41 ? 15.359 -0.733 -6.23 1 98.88 41 MET B CA 1
ATOM 2804 C C . MET B 1 41 ? 16.156 -0.754 -7.535 1 98.88 41 MET B C 1
ATOM 2806 O O . MET B 1 41 ? 17.078 0.03 -7.715 1 98.88 41 MET B O 1
ATOM 2810 N N . LEU B 1 42 ? 15.797 -1.661 -8.414 1 98.88 42 LEU B N 1
ATOM 2811 C CA . LEU B 1 42 ? 16.469 -1.775 -9.703 1 98.88 42 LEU B CA 1
ATOM 2812 C C . LEU B 1 42 ? 15.484 -1.522 -10.844 1 98.88 42 LEU B C 1
ATOM 2814 O O . LEU B 1 42 ? 14.391 -2.096 -10.875 1 98.88 42 LEU B O 1
ATOM 2818 N N . ASP B 1 43 ? 15.836 -0.638 -11.719 1 98.56 43 ASP B N 1
ATOM 2819 C CA . ASP B 1 43 ? 15.07 -0.425 -12.953 1 98.56 43 ASP B CA 1
ATOM 2820 C C . ASP B 1 43 ? 15.984 0.064 -14.078 1 98.56 43 ASP B C 1
ATOM 2822 O O . ASP B 1 43 ? 17.203 0.131 -13.914 1 98.56 43 ASP B O 1
ATOM 2826 N N . LEU B 1 44 ? 15.422 0.239 -15.234 1 97.94 44 LEU B N 1
ATOM 2827 C CA . LEU B 1 44 ? 16.156 0.712 -16.406 1 97.94 44 LEU B CA 1
ATOM 2828 C C . LEU B 1 44 ? 16.422 2.211 -16.312 1 97.94 44 LEU B C 1
ATOM 2830 O O . LEU B 1 44 ? 15.734 2.92 -15.562 1 97.94 44 LEU B O 1
ATOM 2834 N N . PRO B 1 45 ? 17.359 2.734 -17.047 1 97.88 45 PRO B N 1
ATOM 2835 C CA . PRO B 1 45 ? 17.781 4.133 -16.953 1 97.88 45 PRO B CA 1
ATOM 2836 C C . PRO B 1 45 ? 16.625 5.113 -17.156 1 97.88 45 PRO B C 1
ATOM 2838 O O . PRO B 1 45 ? 16.578 6.168 -16.516 1 97.88 45 PRO B O 1
ATOM 2841 N N . PHE B 1 46 ? 15.695 4.793 -17.984 1 97.06 46 PHE B N 1
ATOM 2842 C CA . PHE B 1 46 ? 14.617 5.727 -18.281 1 97.06 46 PHE B CA 1
ATOM 2843 C C . PHE B 1 46 ? 13.727 5.922 -17.047 1 97.06 46 PHE B C 1
ATOM 2845 O O . PHE B 1 46 ? 12.969 6.887 -16.969 1 97.06 46 PHE B O 1
ATOM 2852 N N . ALA B 1 47 ? 13.805 5.016 -16.062 1 97.75 47 ALA B N 1
ATOM 2853 C CA . ALA B 1 47 ? 12.961 5.055 -14.867 1 97.75 47 ALA B CA 1
ATOM 2854 C C . ALA B 1 47 ? 13.703 5.688 -13.695 1 97.75 47 ALA B C 1
ATOM 2856 O O . ALA B 1 47 ? 13.195 5.703 -12.57 1 97.75 47 ALA B O 1
ATOM 2857 N N . LYS B 1 48 ? 14.859 6.207 -13.93 1 98.12 48 LYS B N 1
ATOM 2858 C CA . LYS B 1 48 ? 15.727 6.703 -12.859 1 98.12 48 LYS B CA 1
ATOM 2859 C C . LYS B 1 48 ? 15.016 7.773 -12.039 1 98.12 48 LYS B C 1
ATOM 2861 O O . LYS B 1 48 ? 14.992 7.707 -10.812 1 98.12 48 LYS B O 1
ATOM 2866 N N . ASP B 1 49 ? 14.422 8.773 -12.695 1 97.94 49 ASP B N 1
ATOM 2867 C CA . ASP B 1 49 ? 13.75 9.867 -11.992 1 97.94 49 ASP B CA 1
ATOM 2868 C C . ASP B 1 49 ? 12.555 9.352 -11.188 1 97.94 49 ASP B C 1
ATOM 2870 O O . ASP B 1 49 ? 12.352 9.758 -10.047 1 97.94 49 ASP B O 1
ATOM 2874 N N . ALA B 1 50 ? 11.789 8.484 -11.812 1 97.94 50 ALA B N 1
ATOM 2875 C CA . ALA B 1 50 ? 10.641 7.902 -11.117 1 97.94 50 ALA B CA 1
ATOM 2876 C C . ALA B 1 50 ? 11.086 7.152 -9.859 1 97.94 50 ALA B C 1
ATOM 2878 O O . ALA B 1 50 ? 10.438 7.242 -8.82 1 97.94 50 ALA B O 1
ATOM 2879 N N . MET B 1 51 ? 12.188 6.414 -9.938 1 98.5 51 MET B N 1
ATOM 2880 C CA . MET B 1 51 ? 12.711 5.711 -8.766 1 98.5 51 MET B CA 1
ATOM 2881 C C . MET B 1 51 ? 13.117 6.691 -7.676 1 98.5 51 MET B C 1
ATOM 2883 O O . MET B 1 51 ? 12.898 6.438 -6.488 1 98.5 51 MET B O 1
ATOM 2887 N N . GLU B 1 52 ? 13.68 7.762 -8.062 1 98.06 52 GLU B N 1
ATOM 2888 C CA . GLU B 1 52 ? 14.055 8.773 -7.078 1 98.06 52 GLU B CA 1
ATOM 2889 C C . GLU B 1 52 ? 12.828 9.305 -6.34 1 98.06 52 GLU B C 1
ATOM 2891 O O . GLU B 1 52 ? 12.883 9.555 -5.137 1 98.06 52 GLU B O 1
ATOM 2896 N N . GLY B 1 53 ? 11.758 9.523 -7.09 1 98 53 GLY B N 1
ATOM 2897 C CA . GLY B 1 53 ? 10.508 9.914 -6.457 1 98 53 GLY B CA 1
ATOM 2898 C C . GLY B 1 53 ? 10.008 8.898 -5.449 1 98 53 GLY B C 1
ATOM 2899 O O . GLY B 1 53 ? 9.531 9.258 -4.375 1 98 53 GLY B O 1
ATOM 2900 N N . VAL B 1 54 ? 10.125 7.629 -5.816 1 98.44 54 VAL B N 1
ATOM 2901 C CA . VAL B 1 54 ? 9.703 6.57 -4.906 1 98.44 54 VAL B CA 1
ATOM 2902 C C . VAL B 1 54 ? 10.586 6.586 -3.656 1 98.44 54 VAL B C 1
ATOM 2904 O O . VAL B 1 54 ? 10.094 6.391 -2.541 1 98.44 54 VAL B O 1
ATOM 2907 N N . VAL B 1 55 ? 11.883 6.836 -3.807 1 98.06 55 VAL B N 1
ATOM 2908 C CA . VAL B 1 55 ? 12.797 6.934 -2.674 1 98.06 55 VAL B CA 1
ATOM 2909 C C . VAL B 1 55 ? 12.352 8.062 -1.742 1 98.06 55 VAL B C 1
ATOM 2911 O O . VAL B 1 55 ? 12.359 7.898 -0.519 1 98.06 55 VAL B O 1
ATOM 2914 N N . MET B 1 56 ? 11.961 9.211 -2.318 1 97.62 56 MET B N 1
ATOM 2915 C CA . MET B 1 56 ? 11.461 10.312 -1.507 1 97.62 56 MET B CA 1
ATOM 2916 C C . MET B 1 56 ? 10.258 9.867 -0.672 1 97.62 56 MET B C 1
ATOM 2918 O O . MET B 1 56 ? 10.195 10.148 0.526 1 97.62 56 MET B O 1
ATOM 2922 N N . GLU B 1 57 ? 9.406 9.148 -1.283 1 98.12 57 GLU B N 1
ATOM 2923 C CA . GLU B 1 57 ? 8.195 8.742 -0.572 1 98.12 57 GLU B CA 1
ATOM 2924 C C . GLU B 1 57 ? 8.516 7.711 0.511 1 98.12 57 GLU B C 1
ATOM 2926 O O . GLU B 1 57 ? 7.961 7.773 1.612 1 98.12 57 GLU B O 1
ATOM 2931 N N . LEU B 1 58 ? 9.352 6.773 0.152 1 97.94 58 LEU B N 1
ATOM 2932 C CA . LEU B 1 58 ? 9.75 5.797 1.158 1 97.94 58 LEU B CA 1
ATOM 2933 C C . LEU B 1 58 ? 10.398 6.48 2.357 1 97.94 58 LEU B C 1
ATOM 2935 O O . LEU B 1 58 ? 10.164 6.086 3.502 1 97.94 58 LEU B O 1
ATOM 2939 N N . THR B 1 59 ? 11.172 7.453 2.084 1 95.75 59 THR B N 1
ATOM 2940 C CA . THR B 1 59 ? 11.789 8.242 3.145 1 95.75 59 THR B CA 1
ATOM 2941 C C . THR B 1 59 ? 10.719 8.969 3.961 1 95.75 59 THR B C 1
ATOM 2943 O O . THR B 1 59 ? 10.758 8.953 5.191 1 95.75 59 THR B O 1
ATOM 2946 N N . ASP B 1 60 ? 9.773 9.539 3.26 1 96.5 60 ASP B N 1
ATOM 2947 C CA . ASP B 1 60 ? 8.719 10.328 3.893 1 96.5 60 ASP B CA 1
ATOM 2948 C C . ASP B 1 60 ? 7.809 9.453 4.746 1 96.5 60 ASP B C 1
ATOM 2950 O O . ASP B 1 60 ? 7.148 9.938 5.664 1 96.5 60 ASP B O 1
ATOM 2954 N N . CYS B 1 61 ? 7.727 8.18 4.434 1 95.25 61 CYS B N 1
ATOM 2955 C CA . CYS B 1 61 ? 6.879 7.258 5.184 1 95.25 61 CYS B CA 1
ATOM 2956 C C . CYS B 1 61 ? 7.496 6.93 6.535 1 95.25 61 CYS B C 1
ATOM 2958 O O . CYS B 1 61 ? 6.809 6.441 7.434 1 95.25 61 CYS B O 1
ATOM 2960 N N . ALA B 1 62 ? 8.805 7.156 6.75 1 89.38 62 ALA B N 1
ATOM 2961 C CA . ALA B 1 62 ? 9.5 6.992 8.023 1 89.38 62 ALA B CA 1
ATOM 2962 C C . ALA B 1 62 ? 9.234 5.609 8.617 1 89.38 62 ALA B C 1
ATOM 2964 O O . ALA B 1 62 ? 8.891 5.488 9.797 1 89.38 62 ALA B O 1
ATOM 2965 N N . PHE B 1 63 ? 9.344 4.531 7.809 1 91.75 63 PHE B N 1
ATOM 2966 C CA . PHE B 1 63 ? 9.133 3.176 8.305 1 91.75 63 PHE B CA 1
ATOM 2967 C C . PHE B 1 63 ? 10.273 2.754 9.227 1 91.75 63 PHE B C 1
ATOM 2969 O O . PHE B 1 63 ? 11.445 2.814 8.844 1 91.75 63 PHE B O 1
ATOM 2976 N N . PRO B 1 64 ? 10.008 2.238 10.391 1 87.38 64 PRO B N 1
ATOM 2977 C CA . PRO B 1 64 ? 11.062 1.893 11.352 1 87.38 64 PRO B CA 1
ATOM 2978 C C . PRO B 1 64 ? 11.953 0.751 10.867 1 87.38 64 PRO B C 1
ATOM 2980 O O . PRO B 1 64 ? 13.133 0.696 11.211 1 87.38 64 PRO B O 1
ATOM 2983 N N . SER B 1 65 ? 11.406 -0.148 10.078 1 92.12 65 SER B N 1
ATOM 2984 C CA . SER B 1 65 ? 12.148 -1.338 9.672 1 92.12 65 SER B CA 1
ATOM 2985 C C . SER B 1 65 ? 13.023 -1.055 8.453 1 92.12 65 SER B C 1
ATOM 2987 O O . SER B 1 65 ? 13.891 -1.86 8.109 1 92.12 65 SER B O 1
ATOM 2989 N N . LEU B 1 66 ? 12.812 0.082 7.816 1 94.44 66 LEU B N 1
ATOM 2990 C CA . LEU B 1 66 ? 13.602 0.42 6.633 1 94.44 66 LEU B CA 1
ATOM 2991 C C . LEU B 1 66 ? 14.922 1.084 7.027 1 94.44 66 LEU B C 1
ATOM 2993 O O . LEU B 1 66 ? 14.922 2.221 7.508 1 94.44 66 LEU B O 1
ATOM 2997 N N . LYS B 1 67 ? 16 0.435 6.793 1 93.06 67 LYS B N 1
ATOM 2998 C CA . LYS B 1 67 ? 17.312 0.943 7.207 1 93.06 67 LYS B CA 1
ATOM 2999 C C . LYS B 1 67 ? 17.953 1.777 6.102 1 93.06 67 LYS B C 1
ATOM 3001 O O . LYS B 1 67 ? 18.609 2.785 6.375 1 93.06 67 LYS B O 1
ATOM 3006 N N . SER B 1 68 ? 17.75 1.31 4.891 1 94.75 68 SER B N 1
ATOM 3007 C CA . SER B 1 68 ? 18.312 2.035 3.75 1 94.75 68 SER B CA 1
ATOM 3008 C C . SER B 1 68 ? 17.547 1.721 2.469 1 94.75 68 SER B C 1
ATOM 3010 O O . SER B 1 68 ? 16.859 0.696 2.383 1 94.75 68 SER B O 1
ATOM 3012 N N . VAL B 1 69 ? 17.594 2.617 1.564 1 97.25 69 VAL B N 1
ATOM 3013 C CA . VAL B 1 69 ? 17.047 2.447 0.226 1 97.25 69 VAL B CA 1
ATOM 3014 C C . VAL B 1 69 ? 18.094 2.834 -0.82 1 97.25 69 VAL B C 1
ATOM 3016 O O . VAL B 1 69 ? 18.672 3.916 -0.75 1 97.25 69 VAL B O 1
ATOM 3019 N N . THR B 1 70 ? 18.328 1.956 -1.725 1 97.81 70 THR B N 1
ATOM 3020 C CA . THR B 1 70 ? 19.203 2.217 -2.861 1 97.81 70 THR B CA 1
ATOM 3021 C C . THR B 1 70 ? 18.438 2.107 -4.176 1 97.81 70 THR B C 1
ATOM 3023 O O . THR B 1 70 ? 17.797 1.091 -4.438 1 97.81 70 THR B O 1
ATOM 3026 N N . ALA B 1 71 ? 18.438 3.15 -4.922 1 98.62 71 ALA B N 1
ATOM 3027 C CA . ALA B 1 71 ? 17.922 3.117 -6.285 1 98.62 71 ALA B CA 1
ATOM 3028 C C . ALA B 1 71 ? 19.047 3.119 -7.309 1 98.62 71 ALA B C 1
ATOM 3030 O O . ALA B 1 71 ? 19.953 3.955 -7.242 1 98.62 71 ALA B O 1
ATOM 3031 N N . THR B 1 72 ? 19.031 2.156 -8.195 1 98.81 72 THR B N 1
ATOM 3032 C CA . THR B 1 72 ? 20.141 2.059 -9.141 1 98.81 72 THR B CA 1
ATOM 3033 C C . THR B 1 72 ? 19.672 1.472 -10.469 1 98.81 72 THR B C 1
ATOM 3035 O O . THR B 1 72 ? 18.625 0.803 -10.523 1 98.81 72 THR B O 1
ATOM 3038 N N . CYS B 1 73 ? 20.406 1.78 -11.508 1 98.62 73 CYS B N 1
ATOM 3039 C CA . CYS B 1 73 ? 20.188 1.173 -12.812 1 98.62 73 CYS B CA 1
ATOM 3040 C C . CYS B 1 73 ? 21.281 0.153 -13.125 1 98.62 73 CYS B C 1
ATOM 3042 O O . CYS B 1 73 ? 21.281 -0.454 -14.195 1 98.62 73 CYS B O 1
ATOM 3044 N N . ASP B 1 74 ? 22.172 -0.06 -12.164 1 98.56 74 ASP B N 1
ATOM 3045 C CA . ASP B 1 74 ? 23.266 -1.012 -12.312 1 98.56 74 ASP B CA 1
ATOM 3046 C C . ASP B 1 74 ? 22.891 -2.371 -11.719 1 98.56 74 ASP B C 1
ATOM 3048 O O . ASP B 1 74 ? 22.828 -2.527 -10.5 1 98.56 74 ASP B O 1
ATOM 3052 N N . GLN B 1 75 ? 22.812 -3.338 -12.562 1 98.38 75 GLN B N 1
ATOM 3053 C CA . GLN B 1 75 ? 22.344 -4.656 -12.148 1 98.38 75 GLN B CA 1
ATOM 3054 C C . GLN B 1 75 ? 23.328 -5.32 -11.195 1 98.38 75 GLN B C 1
ATOM 3056 O O . GLN B 1 75 ? 22.938 -5.992 -10.242 1 98.38 75 GLN B O 1
ATOM 3061 N N . THR B 1 76 ? 24.594 -5.184 -11.484 1 98.69 76 THR B N 1
ATOM 3062 C CA . THR B 1 76 ? 25.594 -5.789 -10.609 1 98.69 76 THR B CA 1
ATOM 3063 C C . THR B 1 76 ? 25.484 -5.223 -9.195 1 98.69 76 THR B C 1
ATOM 3065 O O . THR B 1 76 ? 25.5 -5.977 -8.219 1 98.69 76 THR B O 1
ATOM 3068 N N . GLU B 1 77 ? 25.391 -3.926 -9.117 1 98.62 77 GLU B N 1
ATOM 3069 C CA . GLU B 1 77 ? 25.219 -3.279 -7.816 1 98.62 77 GLU B CA 1
ATOM 3070 C C . GLU B 1 77 ? 23.953 -3.789 -7.113 1 98.62 77 GLU B C 1
ATOM 3072 O O . GLU B 1 77 ? 23.984 -4.086 -5.918 1 98.62 77 GLU B O 1
ATOM 3077 N N . ALA B 1 78 ? 22.922 -3.904 -7.82 1 98.75 78 ALA B N 1
ATOM 3078 C CA . ALA B 1 78 ? 21.609 -4.258 -7.254 1 98.75 78 ALA B CA 1
ATOM 3079 C C . ALA B 1 78 ? 21.625 -5.684 -6.711 1 98.75 78 ALA B C 1
ATOM 3081 O O . ALA B 1 78 ? 21.078 -5.945 -5.637 1 98.75 78 ALA B O 1
ATOM 3082 N N . PHE B 1 79 ? 22.266 -6.617 -7.383 1 98.81 79 PHE B N 1
ATOM 3083 C CA . PHE B 1 79 ? 22.141 -8.039 -7.066 1 98.81 79 PHE B CA 1
ATOM 3084 C C . PHE B 1 79 ? 23.219 -8.469 -6.078 1 98.81 79 PHE B C 1
ATOM 3086 O O . PHE B 1 79 ? 23.188 -9.586 -5.559 1 98.81 79 PHE B O 1
ATOM 3093 N N . THR B 1 80 ? 24.219 -7.594 -5.793 1 98.81 80 THR B N 1
ATOM 3094 C CA . THR B 1 80 ? 25.359 -7.961 -4.949 1 98.81 80 THR B CA 1
ATOM 3095 C C . THR B 1 80 ? 24.906 -8.195 -3.512 1 98.81 80 THR B C 1
ATOM 3097 O O . THR B 1 80 ? 24.281 -7.324 -2.902 1 98.81 80 THR B O 1
ATOM 3100 N N . ASP B 1 81 ? 25.141 -9.375 -2.994 1 98.62 81 ASP B N 1
ATOM 3101 C CA . ASP B 1 81 ? 25.016 -9.773 -1.596 1 98.62 81 ASP B CA 1
ATOM 3102 C C . ASP B 1 81 ? 23.578 -9.68 -1.118 1 98.62 81 ASP B C 1
ATOM 3104 O O . ASP B 1 81 ? 23.312 -9.32 0.034 1 98.62 81 ASP B O 1
ATOM 3108 N N . ILE B 1 82 ? 22.688 -9.898 -2.008 1 98.75 82 ILE B N 1
ATOM 3109 C CA . ILE B 1 82 ? 21.281 -9.812 -1.628 1 98.75 82 ILE B CA 1
ATOM 3110 C C . ILE B 1 82 ? 20.828 -11.117 -0.967 1 98.75 82 ILE B C 1
ATOM 3112 O O . ILE B 1 82 ? 21.391 -12.18 -1.249 1 98.75 82 ILE B O 1
ATOM 3116 N N . ASP B 1 83 ? 19.812 -10.984 -0.097 1 98.81 83 ASP B N 1
ATOM 3117 C CA . ASP B 1 83 ? 19.172 -12.102 0.59 1 98.81 83 ASP B CA 1
ATOM 3118 C C . ASP B 1 83 ? 17.922 -12.555 -0.141 1 98.81 83 ASP B C 1
ATOM 3120 O O . ASP B 1 83 ? 17.547 -13.727 -0.086 1 98.81 83 ASP B O 1
ATOM 3124 N N . VAL B 1 84 ? 17.188 -11.664 -0.711 1 98.94 84 VAL B N 1
ATOM 3125 C CA . VAL B 1 84 ? 15.93 -11.914 -1.42 1 98.94 84 VAL B CA 1
ATOM 3126 C C . VAL B 1 84 ? 15.898 -11.109 -2.719 1 98.94 84 VAL B C 1
ATOM 3128 O O . VAL B 1 84 ? 16.281 -9.938 -2.74 1 98.94 84 VAL B O 1
ATOM 3131 N N . ALA B 1 85 ? 15.523 -11.719 -3.77 1 98.94 85 ALA B N 1
ATOM 3132 C CA . ALA B 1 85 ? 15.32 -11.07 -5.062 1 98.94 85 ALA B CA 1
ATOM 3133 C C . ALA B 1 85 ? 13.875 -11.242 -5.539 1 98.94 85 ALA B C 1
ATOM 3135 O O . ALA B 1 85 ? 13.398 -12.367 -5.699 1 98.94 85 ALA B O 1
ATOM 3136 N N . VAL B 1 86 ? 13.219 -10.172 -5.664 1 98.94 86 VAL B N 1
ATOM 3137 C CA . VAL B 1 86 ? 11.898 -10.18 -6.281 1 98.94 86 VAL B CA 1
ATOM 3138 C C . VAL B 1 86 ? 11.984 -9.633 -7.703 1 98.94 86 VAL B C 1
ATOM 3140 O O . VAL B 1 86 ? 12.18 -8.43 -7.902 1 98.94 86 VAL B O 1
ATOM 3143 N N . LEU B 1 87 ? 11.844 -10.477 -8.648 1 98.94 87 LEU B N 1
ATOM 3144 C CA . LEU B 1 87 ? 12.023 -10.117 -10.047 1 98.94 87 LEU B CA 1
ATOM 3145 C C . LEU B 1 87 ? 10.688 -9.828 -10.719 1 98.94 87 LEU B C 1
ATOM 3147 O O . LEU B 1 87 ? 10.102 -10.711 -11.352 1 98.94 87 LEU B O 1
ATOM 3151 N N . VAL B 1 88 ? 10.273 -8.586 -10.531 1 98.62 88 VAL B N 1
ATOM 3152 C CA . VAL B 1 88 ? 8.984 -8.133 -11.047 1 98.62 88 VAL B CA 1
ATOM 3153 C C . VAL B 1 88 ? 9.125 -7.695 -12.5 1 98.62 88 VAL B C 1
ATOM 3155 O O . VAL B 1 88 ? 8.227 -7.914 -13.312 1 98.62 88 VAL B O 1
ATOM 3158 N N . GLY B 1 89 ? 10.266 -7.078 -12.828 1 96.75 89 GLY B N 1
ATOM 3159 C CA . GLY B 1 89 ? 10.484 -6.531 -14.156 1 96.75 89 GLY B CA 1
ATOM 3160 C C . GLY B 1 89 ? 10.625 -7.598 -15.227 1 96.75 89 GLY B C 1
ATOM 3161 O O . GLY B 1 89 ? 11.445 -8.508 -15.094 1 96.75 89 GLY B O 1
ATOM 3162 N N . ALA B 1 90 ? 9.852 -7.512 -16.219 1 96.5 90 ALA B N 1
ATOM 3163 C CA . ALA B 1 90 ? 9.922 -8.328 -17.422 1 96.5 90 ALA B CA 1
ATOM 3164 C C . ALA B 1 90 ? 9.508 -7.516 -18.656 1 96.5 90 ALA B C 1
ATOM 3166 O O . ALA B 1 90 ? 8.945 -6.426 -18.531 1 96.5 90 ALA B O 1
ATOM 3167 N N . PHE B 1 91 ? 9.891 -7.98 -19.766 1 94.19 91 PHE B N 1
ATOM 3168 C CA . PHE B 1 91 ? 9.445 -7.336 -21 1 94.19 91 PHE B CA 1
ATOM 3169 C C . PHE B 1 91 ? 7.973 -7.617 -21.25 1 94.19 91 PHE B C 1
ATOM 3171 O O . PHE B 1 91 ? 7.574 -8.773 -21.438 1 94.19 91 PHE B O 1
ATOM 3178 N N . PRO B 1 92 ? 7.191 -6.52 -21.281 1 89 92 PRO B N 1
ATOM 3179 C CA . PRO B 1 92 ? 5.754 -6.738 -21.484 1 89 92 PRO B CA 1
ATOM 3180 C C . PRO B 1 92 ? 5.41 -7.105 -22.922 1 89 92 PRO B C 1
ATOM 3182 O O . PRO B 1 92 ? 6.113 -6.703 -23.844 1 89 92 PRO B O 1
ATOM 3185 N N . ARG B 1 93 ? 4.387 -7.906 -23.016 1 85.69 93 ARG B N 1
ATOM 3186 C CA . ARG B 1 93 ? 3.908 -8.172 -24.359 1 85.69 93 ARG B CA 1
ATOM 3187 C C . ARG B 1 93 ? 3.395 -6.895 -25.031 1 85.69 93 ARG B C 1
ATOM 3189 O O . ARG B 1 93 ? 2.625 -6.145 -24.422 1 85.69 93 ARG B O 1
ATOM 3196 N N . LYS B 1 94 ? 3.795 -6.578 -26.141 1 87.06 94 LYS B N 1
ATOM 3197 C CA . LYS B 1 94 ? 3.361 -5.402 -26.891 1 87.06 94 LYS B CA 1
ATOM 3198 C C . LYS B 1 94 ? 2.338 -5.773 -27.953 1 87.06 94 LYS B C 1
ATOM 3200 O O . LYS B 1 94 ? 2.285 -6.922 -28.406 1 87.06 94 LYS B O 1
ATOM 3205 N N . PRO B 1 95 ? 1.479 -4.824 -28.281 1 87.44 95 PRO B N 1
ATOM 3206 C CA . PRO B 1 95 ? 0.545 -5.094 -29.375 1 87.44 95 PRO B CA 1
ATOM 3207 C C . PRO B 1 95 ? 1.243 -5.617 -30.625 1 87.44 95 PRO B C 1
ATOM 3209 O O . PRO B 1 95 ? 2.262 -5.059 -31.047 1 87.44 95 PRO B O 1
ATOM 3212 N N . GLY B 1 96 ? 0.712 -6.629 -31.125 1 89.94 96 GLY B N 1
ATOM 3213 C CA . GLY B 1 96 ? 1.249 -7.176 -32.344 1 89.94 96 GLY B CA 1
ATOM 3214 C C . GLY B 1 96 ? 2.381 -8.156 -32.125 1 89.94 96 GLY B C 1
ATOM 3215 O O . GLY B 1 96 ? 2.82 -8.828 -33.062 1 89.94 96 GLY B O 1
ATOM 3216 N N . MET B 1 97 ? 2.818 -8.25 -30.922 1 89.31 97 MET B N 1
ATOM 3217 C CA . MET B 1 97 ? 3.945 -9.125 -30.609 1 89.31 97 MET B CA 1
ATOM 3218 C C . MET B 1 97 ? 3.494 -10.578 -30.516 1 89.31 97 MET B C 1
ATOM 3220 O O . MET B 1 97 ? 2.518 -10.883 -29.828 1 89.31 97 MET B O 1
ATOM 3224 N N . GLU B 1 98 ? 4.234 -11.398 -31.234 1 89.25 98 GLU B N 1
ATOM 3225 C CA . GLU B 1 98 ? 3.98 -12.828 -31.125 1 89.25 98 GLU B CA 1
ATOM 3226 C C . GLU B 1 98 ? 4.43 -13.359 -29.766 1 89.25 98 GLU B C 1
ATOM 3228 O O . GLU B 1 98 ? 5.414 -12.883 -29.188 1 89.25 98 GLU B O 1
ATOM 3233 N N . ARG B 1 99 ? 3.762 -14.328 -29.328 1 85.12 99 ARG B N 1
ATOM 3234 C CA . ARG B 1 99 ? 4.043 -14.898 -28.016 1 85.12 99 ARG B CA 1
ATOM 3235 C C . ARG B 1 99 ? 5.488 -15.383 -27.922 1 85.12 99 ARG B C 1
ATOM 3237 O O . ARG B 1 99 ? 6.168 -15.141 -26.922 1 85.12 99 ARG B O 1
ATOM 3244 N N . ASN B 1 100 ? 5.898 -15.984 -28.906 1 88.5 100 ASN B N 1
ATOM 3245 C CA . ASN B 1 100 ? 7.246 -16.547 -28.906 1 88.5 100 ASN B CA 1
ATOM 3246 C C . ASN B 1 100 ? 8.312 -15.453 -28.891 1 88.5 100 ASN B C 1
ATOM 3248 O O . ASN B 1 100 ? 9.383 -15.641 -28.312 1 88.5 100 ASN B O 1
ATOM 3252 N N . ASP B 1 101 ? 8.016 -14.328 -29.453 1 90.62 101 ASP B N 1
ATOM 3253 C CA . ASP B 1 101 ? 8.938 -1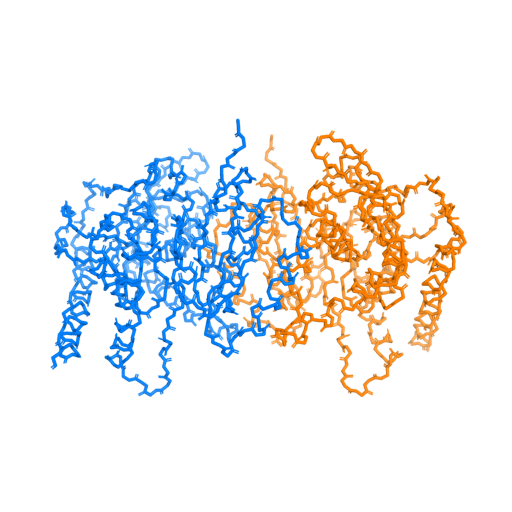3.195 -29.406 1 90.62 101 ASP B CA 1
ATOM 3254 C C . ASP B 1 101 ? 9.078 -12.664 -27.984 1 90.62 101 ASP B C 1
ATOM 3256 O O . ASP B 1 101 ? 10.18 -12.344 -27.531 1 90.62 101 ASP B O 1
ATOM 3260 N N . MET B 1 102 ? 7.996 -12.578 -27.359 1 92.12 102 MET B N 1
ATOM 3261 C CA . MET B 1 102 ? 7.996 -12.141 -25.969 1 92.12 102 MET B CA 1
ATOM 3262 C C . MET B 1 102 ? 8.766 -13.117 -25.094 1 92.12 102 MET B C 1
ATOM 3264 O O . MET B 1 102 ? 9.578 -12.703 -24.266 1 92.12 102 MET B O 1
ATOM 3268 N N . LEU B 1 103 ? 8.594 -14.391 -25.312 1 93.81 103 LEU B N 1
ATOM 3269 C CA . LEU B 1 103 ? 9.297 -15.43 -24.562 1 93.81 103 LEU B CA 1
ATOM 3270 C C . LEU B 1 103 ? 10.797 -15.336 -24.781 1 93.81 103 LEU B C 1
ATOM 3272 O O . LEU B 1 103 ? 11.578 -15.492 -23.844 1 93.81 103 LEU B O 1
ATOM 3276 N N . ALA B 1 104 ? 11.164 -15.078 -25.984 1 93.19 104 ALA B N 1
ATOM 3277 C CA . ALA B 1 104 ? 12.586 -14.984 -26.328 1 93.19 104 ALA B CA 1
ATOM 3278 C C . ALA B 1 104 ? 13.234 -13.789 -25.641 1 93.19 104 ALA B C 1
ATOM 3280 O O . ALA B 1 104 ? 14.336 -13.898 -25.109 1 93.19 104 ALA B O 1
ATOM 3281 N N . LYS B 1 105 ? 12.57 -12.672 -25.719 1 93.94 105 LYS B N 1
ATOM 3282 C CA . LYS B 1 105 ? 13.102 -11.469 -25.078 1 93.94 105 LYS B CA 1
ATOM 3283 C C . LYS B 1 105 ? 13.273 -11.672 -23.578 1 93.94 105 LYS B C 1
ATOM 3285 O O . LYS B 1 105 ? 14.312 -11.305 -23.016 1 93.94 105 LYS B O 1
ATOM 3290 N N . ASN B 1 106 ? 12.336 -12.25 -22.984 1 96.75 106 ASN B N 1
ATOM 3291 C CA . ASN B 1 106 ? 12.414 -12.469 -21.547 1 96.75 106 ASN B CA 1
ATOM 3292 C C . ASN B 1 106 ? 13.43 -13.555 -21.203 1 96.75 106 ASN B C 1
ATOM 3294 O O . ASN B 1 106 ? 14.078 -13.484 -20.156 1 96.75 106 ASN B O 1
ATOM 3298 N N . ALA B 1 107 ? 13.555 -14.531 -22.078 1 96.81 107 ALA B N 1
ATOM 3299 C CA . ALA B 1 107 ? 14.57 -15.562 -21.859 1 96.81 107 ALA B CA 1
ATOM 3300 C C . ALA B 1 107 ? 15.953 -14.945 -21.703 1 96.81 107 ALA B C 1
ATOM 3302 O O . ALA B 1 107 ? 16.734 -15.352 -20.844 1 96.81 107 ALA B O 1
ATOM 3303 N N . GLU B 1 108 ? 16.234 -13.93 -22.5 1 96.12 108 GLU B N 1
ATOM 3304 C CA . GLU B 1 108 ? 17.531 -13.258 -22.438 1 96.12 108 GLU B CA 1
ATOM 3305 C C . GLU B 1 108 ? 17.672 -12.477 -21.141 1 96.12 108 GLU B C 1
ATOM 3307 O O . GLU B 1 108 ? 18.734 -12.492 -20.516 1 96.12 108 GLU B O 1
ATOM 3312 N N . ILE B 1 109 ? 16.672 -11.812 -20.797 1 96.94 109 ILE B N 1
ATOM 3313 C CA . ILE B 1 109 ? 16.688 -10.992 -19.594 1 96.94 109 ILE B CA 1
ATOM 3314 C C . ILE B 1 109 ? 16.922 -11.875 -18.359 1 96.94 109 ILE B C 1
ATOM 3316 O O . ILE B 1 109 ? 17.797 -11.57 -17.547 1 96.94 109 ILE B O 1
ATOM 3320 N N . PHE B 1 110 ? 16.266 -12.969 -18.266 1 98.56 110 PHE B N 1
ATOM 3321 C CA . PHE B 1 110 ? 16.328 -13.781 -17.062 1 98.56 110 PHE B CA 1
ATOM 3322 C C . PHE B 1 110 ? 17.531 -14.703 -17.078 1 98.56 110 PHE B C 1
ATOM 3324 O O . PHE B 1 110 ? 18.016 -15.141 -16.031 1 98.56 110 PHE B O 1
ATOM 3331 N N . LYS B 1 111 ? 18.047 -15.031 -18.266 1 98.19 111 LYS B N 1
ATOM 3332 C CA . LYS B 1 111 ? 19.375 -15.648 -18.344 1 98.19 111 LYS B CA 1
ATOM 3333 C C . LYS B 1 111 ? 20.438 -14.75 -17.719 1 98.19 111 LYS B C 1
ATOM 3335 O O . LYS B 1 111 ? 21.219 -15.195 -16.891 1 98.19 111 LYS B O 1
ATOM 3340 N N . ALA B 1 112 ? 20.422 -13.477 -18.141 1 97.62 112 ALA B N 1
ATOM 3341 C CA . ALA B 1 112 ? 21.406 -12.523 -17.641 1 97.62 112 ALA B CA 1
ATOM 3342 C C . ALA B 1 112 ? 21.25 -12.328 -16.125 1 97.62 112 ALA B C 1
ATOM 3344 O O . ALA B 1 112 ? 22.25 -12.273 -15.398 1 97.62 112 ALA B O 1
ATOM 3345 N N . GLN B 1 113 ? 20.047 -12.195 -15.633 1 98.56 113 GLN B N 1
ATOM 3346 C CA . GLN B 1 113 ? 19.812 -12.031 -14.211 1 98.56 113 GLN B CA 1
ATOM 3347 C C . GLN B 1 113 ? 20.234 -13.273 -13.43 1 98.56 113 GLN B C 1
ATOM 3349 O O . GLN B 1 113 ? 20.812 -13.172 -12.344 1 98.56 113 GLN B O 1
ATOM 3354 N N . GLY B 1 114 ? 19.875 -14.461 -13.977 1 98.75 114 GLY B N 1
ATOM 3355 C CA . GLY B 1 114 ? 20.344 -15.688 -13.359 1 98.75 114 GLY B CA 1
ATOM 3356 C C . GLY B 1 114 ? 21.844 -15.766 -13.227 1 98.75 114 GLY B C 1
ATOM 3357 O O . GLY B 1 114 ? 22.375 -16.078 -12.156 1 98.75 114 GLY B O 1
ATOM 3358 N N . ALA B 1 115 ? 22.516 -15.406 -14.32 1 98.56 115 ALA B N 1
ATOM 3359 C CA . ALA B 1 115 ? 23.969 -15.438 -14.32 1 98.56 115 ALA B CA 1
ATOM 3360 C C . ALA B 1 115 ? 24.547 -14.477 -13.281 1 98.56 115 ALA B C 1
ATOM 3362 O O . ALA B 1 115 ? 25.516 -14.789 -12.594 1 98.56 115 ALA B O 1
ATOM 3363 N N . LEU B 1 116 ? 23.984 -13.375 -13.211 1 98.62 116 LEU B N 1
ATOM 3364 C CA . LEU B 1 116 ? 24.438 -12.375 -12.25 1 98.62 116 LEU B CA 1
ATOM 3365 C C . LEU B 1 116 ? 24.172 -12.844 -10.82 1 98.62 116 LEU B C 1
ATOM 3367 O O . LEU B 1 116 ? 25.047 -12.711 -9.953 1 98.62 116 LEU B O 1
ATOM 3371 N N . LEU B 1 117 ? 22.984 -13.328 -10.531 1 98.81 117 LEU B N 1
ATOM 3372 C CA . LEU B 1 117 ? 22.688 -13.914 -9.227 1 98.81 117 LEU B CA 1
ATOM 3373 C C . LEU B 1 117 ? 23.719 -14.961 -8.852 1 98.81 117 LEU B C 1
ATOM 3375 O O . LEU B 1 117 ? 24.219 -14.969 -7.723 1 98.81 117 LEU B O 1
ATOM 3379 N N . ASN B 1 118 ? 23.969 -15.773 -9.82 1 98.69 118 ASN B N 1
ATOM 3380 C CA . ASN B 1 118 ? 24.922 -16.859 -9.609 1 98.69 118 ASN B CA 1
ATOM 3381 C C . ASN B 1 118 ? 26.281 -16.344 -9.141 1 98.69 118 ASN B C 1
ATOM 3383 O O . ASN B 1 118 ? 26.969 -16.984 -8.352 1 98.69 118 ASN B O 1
ATOM 3387 N N . THR B 1 119 ? 26.625 -15.164 -9.594 1 98.5 119 THR B N 1
ATOM 3388 C CA . THR B 1 119 ? 27.969 -14.648 -9.398 1 98.5 119 THR B CA 1
ATOM 3389 C C . THR B 1 119 ? 28.031 -13.781 -8.148 1 98.5 119 THR B C 1
ATOM 3391 O O . THR B 1 119 ? 29 -13.867 -7.375 1 98.5 119 THR B O 1
ATOM 3394 N N . VAL B 1 120 ? 27.016 -12.945 -7.879 1 98.69 120 VAL B N 1
ATOM 3395 C CA . VAL B 1 120 ? 27.297 -11.875 -6.93 1 98.69 120 VAL B CA 1
ATOM 3396 C C . VAL B 1 120 ? 26.328 -11.961 -5.754 1 98.69 120 VAL B C 1
ATOM 3398 O O . VAL B 1 120 ? 26.531 -11.328 -4.715 1 98.69 120 VAL B O 1
ATOM 3401 N N . ALA B 1 121 ? 25.203 -12.688 -5.867 1 98.69 121 ALA B N 1
ATOM 3402 C CA . ALA B 1 121 ? 24.266 -12.797 -4.762 1 98.69 121 ALA B CA 1
ATOM 3403 C C . ALA B 1 121 ? 24.75 -13.797 -3.717 1 98.69 121 ALA B C 1
ATOM 3405 O O . ALA B 1 121 ? 25.641 -14.602 -3.986 1 98.69 121 ALA B O 1
ATOM 3406 N N . LYS B 1 122 ? 24.266 -13.688 -2.479 1 98.56 122 LYS B N 1
ATOM 3407 C CA . LYS B 1 122 ? 24.469 -14.766 -1.513 1 98.56 122 LYS B CA 1
ATOM 3408 C C . LYS B 1 122 ? 23.938 -16.094 -2.037 1 98.56 122 LYS B C 1
ATOM 3410 O O . LYS B 1 122 ? 22.875 -16.125 -2.678 1 98.56 122 LYS B O 1
ATOM 3415 N N . LYS B 1 123 ? 24.578 -17.125 -1.735 1 98.25 123 LYS B N 1
ATOM 3416 C CA . LYS B 1 123 ? 24.156 -18.422 -2.236 1 98.25 123 LYS B CA 1
ATOM 3417 C C . LYS B 1 123 ? 22.875 -18.906 -1.538 1 98.25 123 LYS B C 1
ATOM 3419 O O . LYS B 1 123 ? 22.219 -19.828 -1.999 1 98.25 123 LYS B O 1
ATOM 3424 N N . THR B 1 124 ? 22.469 -18.203 -0.464 1 98.31 124 THR B N 1
ATOM 3425 C CA . THR B 1 124 ? 21.234 -18.5 0.266 1 98.31 124 THR B CA 1
ATOM 3426 C C . THR B 1 124 ? 20.078 -17.656 -0.26 1 98.31 124 THR B C 1
ATOM 3428 O O . THR B 1 124 ? 18.969 -17.734 0.254 1 98.31 124 THR B O 1
ATOM 3431 N N . VAL B 1 125 ? 20.312 -16.875 -1.286 1 98.81 125 VAL B N 1
ATOM 3432 C CA . VAL B 1 125 ? 19.312 -15.922 -1.778 1 98.81 125 VAL B CA 1
ATOM 3433 C C . VAL B 1 125 ? 18.031 -16.656 -2.141 1 98.81 125 VAL B C 1
ATOM 3435 O O . VAL B 1 125 ? 18.078 -17.75 -2.701 1 98.81 125 VAL B O 1
ATOM 3438 N N . LYS B 1 126 ? 16.906 -16.109 -1.742 1 98.88 126 LYS B N 1
ATOM 3439 C CA . LYS B 1 126 ? 15.602 -16.562 -2.217 1 98.88 126 LYS B CA 1
ATOM 3440 C C . LYS B 1 126 ? 15.125 -15.703 -3.387 1 98.88 126 LYS B C 1
ATOM 3442 O O . LYS B 1 126 ? 15.086 -14.469 -3.291 1 98.88 126 LYS B O 1
ATOM 3447 N N . VAL B 1 127 ? 14.758 -16.344 -4.496 1 98.94 127 VAL B N 1
ATOM 3448 C CA . VAL B 1 127 ? 14.422 -15.641 -5.727 1 98.94 127 VAL B CA 1
ATOM 3449 C C . VAL B 1 127 ? 12.961 -15.891 -6.086 1 98.94 127 VAL B C 1
ATOM 3451 O O . VAL B 1 127 ? 12.555 -17.031 -6.32 1 98.94 127 VAL B O 1
ATOM 3454 N N . LEU B 1 128 ? 12.188 -14.852 -6.078 1 98.94 128 LEU B N 1
ATOM 3455 C CA . LEU B 1 128 ? 10.797 -14.914 -6.516 1 98.94 128 LEU B CA 1
ATOM 3456 C C . LEU B 1 128 ? 10.617 -14.188 -7.848 1 98.94 128 LEU B C 1
ATOM 3458 O O . LEU B 1 128 ? 10.836 -12.977 -7.934 1 98.94 128 LEU B O 1
ATOM 3462 N N . VAL B 1 129 ? 10.219 -14.93 -8.852 1 98.94 129 VAL B N 1
ATOM 3463 C CA . VAL B 1 129 ? 9.984 -14.352 -10.172 1 98.94 129 VAL B CA 1
ATOM 3464 C C . VAL B 1 129 ? 8.5 -14.016 -10.328 1 98.94 129 VAL B C 1
ATOM 3466 O O . VAL B 1 129 ? 7.637 -14.867 -10.125 1 98.94 129 VAL B O 1
ATOM 3469 N N . VAL B 1 130 ? 8.203 -12.789 -10.68 1 98.69 130 VAL B N 1
ATOM 3470 C CA . VAL B 1 130 ? 6.844 -12.281 -10.82 1 98.69 130 VAL B CA 1
ATOM 3471 C C . VAL B 1 130 ? 6.574 -11.922 -12.273 1 98.69 130 VAL B C 1
ATOM 3473 O O . VAL B 1 130 ? 5.457 -12.094 -12.766 1 98.69 130 VAL B O 1
ATOM 3476 N N . GLY B 1 131 ? 7.59 -11.461 -13.008 1 97.5 131 GLY B N 1
ATOM 3477 C CA . GLY B 1 131 ? 7.438 -11.023 -14.383 1 97.5 131 GLY B CA 1
ATOM 3478 C C . GLY B 1 131 ? 6.98 -12.125 -15.312 1 97.5 131 GLY B C 1
ATOM 3479 O O . GLY B 1 131 ? 7.531 -13.227 -15.297 1 97.5 131 GLY B O 1
ATOM 3480 N N . ASN B 1 132 ? 6.062 -11.906 -16.188 1 94.56 132 ASN B N 1
ATOM 3481 C CA . ASN B 1 132 ? 5.508 -12.906 -17.094 1 94.56 132 ASN B CA 1
ATOM 3482 C C . ASN B 1 132 ? 6.414 -13.133 -18.297 1 94.56 132 ASN B C 1
ATOM 3484 O O . ASN B 1 132 ? 7.055 -12.195 -18.781 1 94.56 132 ASN B O 1
ATOM 3488 N N . PRO B 1 133 ? 6.383 -14.383 -18.75 1 96.69 133 PRO B N 1
ATOM 3489 C CA . PRO B 1 133 ? 5.777 -15.594 -18.188 1 96.69 133 PRO B CA 1
ATOM 3490 C C . PRO B 1 133 ? 6.543 -16.125 -16.969 1 96.69 133 PRO B C 1
ATOM 3492 O O . PRO B 1 133 ? 7.641 -16.672 -17.125 1 96.69 133 PRO B O 1
ATOM 3495 N N . ALA B 1 134 ? 6.008 -16.047 -15.82 1 98.12 134 ALA B N 1
ATOM 3496 C CA . ALA B 1 134 ? 6.695 -16.141 -14.539 1 98.12 134 ALA B CA 1
ATOM 3497 C C . ALA B 1 134 ? 7.359 -17.516 -14.367 1 98.12 134 ALA B C 1
ATOM 3499 O O . ALA B 1 134 ? 8.539 -17.594 -14.031 1 98.12 134 ALA B O 1
ATOM 3500 N N . ASN B 1 135 ? 6.621 -18.594 -14.664 1 98.62 135 ASN B N 1
ATOM 3501 C CA . ASN B 1 135 ? 7.152 -19.938 -14.484 1 98.62 135 ASN B CA 1
ATOM 3502 C C . ASN B 1 135 ? 8.383 -20.188 -15.352 1 98.62 135 ASN B C 1
ATOM 3504 O O . ASN B 1 135 ? 9.414 -20.656 -14.859 1 98.62 135 ASN B O 1
ATOM 3508 N N . THR B 1 136 ? 8.258 -19.828 -16.594 1 98 136 THR B N 1
ATOM 3509 C CA . THR B 1 136 ? 9.344 -20.078 -17.531 1 98 136 THR B CA 1
ATOM 3510 C C . THR B 1 136 ? 10.531 -19.156 -17.25 1 98 136 THR B C 1
ATOM 3512 O O . THR B 1 136 ? 11.688 -19.594 -17.328 1 98 136 THR B O 1
ATOM 3515 N N . ASN B 1 137 ? 10.266 -17.875 -16.938 1 98.62 137 ASN B N 1
ATOM 3516 C CA . ASN B 1 137 ? 11.336 -16.969 -16.547 1 98.62 137 ASN B CA 1
ATOM 3517 C C . ASN B 1 137 ? 12.102 -17.5 -15.336 1 98.62 137 ASN B C 1
ATOM 3519 O O . ASN B 1 137 ? 13.328 -17.391 -15.281 1 98.62 137 ASN B O 1
ATOM 3523 N N . CYS B 1 138 ? 11.375 -18.031 -14.414 1 98.88 138 CYS B N 1
ATOM 3524 C CA . CYS B 1 138 ? 11.984 -18.594 -13.219 1 98.88 138 CYS B CA 1
ATOM 3525 C C . CYS B 1 138 ? 12.867 -19.797 -13.562 1 98.88 138 CYS B C 1
ATOM 3527 O O . CYS B 1 138 ? 13.977 -19.922 -13.039 1 98.88 138 CYS B O 1
ATOM 3529 N N . LEU B 1 139 ? 12.352 -20.641 -14.422 1 98.75 139 LEU B N 1
ATOM 3530 C CA . LEU B 1 139 ? 13.117 -21.797 -14.875 1 98.75 139 LEU B CA 1
ATOM 3531 C C . LEU B 1 139 ? 14.445 -21.375 -15.492 1 98.75 139 LEU B C 1
ATOM 3533 O O . LEU B 1 139 ? 15.484 -21.953 -15.203 1 98.75 139 LEU B O 1
ATOM 3537 N N . ILE B 1 140 ? 14.391 -20.359 -16.328 1 98.62 140 ILE B N 1
ATOM 3538 C CA . ILE B 1 140 ? 15.586 -19.859 -17.016 1 98.62 140 ILE B CA 1
ATOM 3539 C C . ILE B 1 140 ? 16.562 -19.281 -15.992 1 98.62 140 ILE B C 1
ATOM 3541 O O . ILE B 1 140 ? 17.75 -19.609 -16.016 1 98.62 140 ILE B O 1
ATOM 3545 N N . ALA B 1 141 ? 16.078 -18.406 -15.094 1 98.88 141 ALA B N 1
ATOM 3546 C CA . ALA B 1 141 ? 16.938 -17.828 -14.078 1 98.88 141 ALA B CA 1
ATOM 3547 C C . ALA B 1 141 ? 17.625 -18.906 -13.242 1 98.88 141 ALA B C 1
ATOM 3549 O O . ALA B 1 141 ? 18.828 -18.844 -12.977 1 98.88 141 ALA B O 1
ATOM 3550 N N . GLN B 1 142 ? 16.859 -19.891 -12.812 1 98.81 142 GLN B N 1
ATOM 3551 C CA . GLN B 1 142 ? 17.359 -21.016 -12.023 1 98.81 142 GLN B CA 1
ATOM 3552 C C . GLN B 1 142 ? 18.453 -21.766 -12.773 1 98.81 142 GLN B C 1
ATOM 3554 O O . GLN B 1 142 ? 19.484 -22.109 -12.195 1 98.81 142 GLN B O 1
ATOM 3559 N N . LYS B 1 143 ? 18.219 -22.016 -14.047 1 98.19 143 LYS B N 1
ATOM 3560 C CA . LYS B 1 143 ? 19.172 -22.75 -14.883 1 98.19 143 LYS B CA 1
ATOM 3561 C C . LYS B 1 143 ? 20.516 -22.047 -14.945 1 98.19 143 LYS B C 1
ATOM 3563 O O . LYS B 1 143 ? 21.562 -22.703 -14.969 1 98.19 143 LYS B O 1
ATOM 3568 N N . TYR B 1 144 ? 20.516 -20.766 -14.938 1 98.5 144 TYR B N 1
ATOM 3569 C CA . TYR B 1 144 ? 21.734 -20.016 -15.133 1 98.5 144 TYR B CA 1
ATOM 3570 C C . TYR B 1 144 ? 22.297 -19.531 -13.797 1 98.5 144 TYR B C 1
ATOM 3572 O O . TYR B 1 144 ? 23.25 -18.75 -13.758 1 98.5 144 TYR B O 1
ATOM 3580 N N . ALA B 1 145 ? 21.75 -19.984 -12.758 1 98.75 145 ALA B N 1
ATOM 3581 C CA . ALA B 1 145 ? 22.281 -19.797 -11.414 1 98.75 145 ALA B CA 1
ATOM 3582 C C . ALA B 1 145 ? 22.547 -21.141 -10.734 1 98.75 145 ALA B C 1
ATOM 3584 O O . ALA B 1 145 ? 22.016 -21.406 -9.656 1 98.75 145 ALA B O 1
ATOM 3585 N N . PRO B 1 146 ? 23.422 -21.922 -11.273 1 98.25 146 PRO B N 1
ATOM 3586 C CA . PRO B 1 146 ? 23.562 -23.312 -10.828 1 98.25 146 PRO B CA 1
ATOM 3587 C C . PRO B 1 146 ? 24.172 -23.422 -9.43 1 98.25 146 PRO B C 1
ATOM 3589 O O . PRO B 1 146 ? 24.109 -24.484 -8.812 1 98.25 146 PRO B O 1
ATOM 3592 N N . THR B 1 147 ? 24.781 -22.391 -8.891 1 98.38 147 THR B N 1
ATOM 3593 C CA . THR B 1 147 ? 25.391 -22.469 -7.57 1 98.38 147 THR B CA 1
ATOM 3594 C C . THR B 1 147 ? 24.375 -22.141 -6.48 1 98.38 147 THR B C 1
ATOM 3596 O O . THR B 1 147 ? 24.656 -22.266 -5.289 1 98.38 147 THR B O 1
ATOM 3599 N N . ILE B 1 148 ? 23.234 -21.703 -6.848 1 98.75 148 ILE B N 1
ATOM 3600 C CA . ILE B 1 148 ? 22.141 -21.469 -5.926 1 98.75 148 ILE B CA 1
ATOM 3601 C C . ILE B 1 148 ? 21.188 -22.672 -5.934 1 98.75 148 ILE B C 1
ATOM 3603 O O . ILE B 1 148 ? 20.797 -23.141 -6.996 1 98.75 148 ILE B O 1
ATOM 3607 N N . PRO B 1 149 ? 20.891 -23.156 -4.77 1 98.62 149 PRO B N 1
ATOM 3608 C CA . PRO B 1 149 ? 20 -24.312 -4.734 1 98.62 149 PRO B CA 1
ATOM 3609 C C . PRO B 1 149 ? 18.688 -24.094 -5.492 1 98.62 149 PRO B C 1
ATOM 3611 O O . PRO B 1 149 ? 18.094 -23.016 -5.387 1 98.62 149 PRO B O 1
ATOM 3614 N N . LYS B 1 150 ? 18.219 -25.062 -6.273 1 98.25 150 LYS B N 1
ATOM 3615 C CA . LYS B 1 150 ? 16.969 -25 -7.012 1 98.25 150 LYS B CA 1
ATOM 3616 C C . LYS B 1 150 ? 15.805 -24.656 -6.086 1 98.25 150 LYS B C 1
ATOM 3618 O O . LYS B 1 150 ? 14.859 -23.984 -6.488 1 98.25 150 LYS B O 1
ATOM 3623 N N . GLN B 1 151 ? 15.93 -25.031 -4.848 1 97.94 151 GLN B N 1
ATOM 3624 C CA . GLN B 1 151 ? 14.898 -24.844 -3.834 1 97.94 151 GLN B CA 1
ATOM 3625 C C . GLN B 1 151 ? 14.711 -23.359 -3.523 1 97.94 151 GLN B C 1
ATOM 3627 O O . GLN B 1 151 ? 13.703 -22.969 -2.932 1 97.94 151 GLN B O 1
ATOM 3632 N N . ASN B 1 152 ? 15.656 -22.547 -3.934 1 98.81 152 ASN B N 1
ATOM 3633 C CA . ASN B 1 152 ? 15.625 -21.125 -3.602 1 98.81 152 ASN B CA 1
ATOM 3634 C C . ASN B 1 152 ? 14.969 -20.297 -4.707 1 98.81 152 ASN B C 1
ATOM 3636 O O . ASN B 1 152 ? 15.008 -19.062 -4.676 1 98.81 152 ASN B O 1
ATOM 3640 N N . PHE B 1 153 ? 14.367 -21 -5.699 1 98.94 153 PHE B N 1
ATOM 3641 C CA . PHE B 1 153 ? 13.672 -20.312 -6.789 1 98.94 153 PHE B CA 1
ATOM 3642 C C . PHE B 1 153 ? 12.188 -20.641 -6.77 1 98.94 153 PHE B C 1
ATOM 3644 O O . PHE B 1 153 ? 11.797 -21.797 -6.566 1 98.94 153 PHE B O 1
ATOM 3651 N N . SER B 1 154 ? 11.375 -19.656 -6.926 1 98.94 154 SER B N 1
ATOM 3652 C CA . SER B 1 154 ? 9.93 -19.812 -7.059 1 98.94 154 SER B CA 1
ATOM 3653 C C . SER B 1 154 ? 9.344 -18.75 -7.98 1 98.94 154 SER B C 1
ATOM 3655 O O . SER B 1 154 ? 9.953 -17.703 -8.195 1 98.94 154 SER B O 1
ATOM 3657 N N . ALA B 1 155 ? 8.273 -19.047 -8.633 1 98.94 155 ALA B N 1
ATOM 3658 C CA . ALA B 1 155 ? 7.477 -18.078 -9.375 1 98.94 155 ALA B CA 1
ATOM 3659 C C . ALA B 1 155 ? 6.133 -17.828 -8.688 1 98.94 155 ALA B C 1
ATOM 3661 O O . ALA B 1 155 ? 5.637 -18.688 -7.953 1 98.94 155 ALA B O 1
ATOM 3662 N N . LEU B 1 156 ? 5.543 -16.719 -8.953 1 98.88 156 LEU B N 1
ATOM 3663 C CA . LEU B 1 156 ? 4.371 -16.281 -8.203 1 98.88 156 LEU B CA 1
ATOM 3664 C C . LEU B 1 156 ? 3.102 -16.922 -8.766 1 98.88 156 LEU B C 1
ATOM 3666 O O . LEU B 1 156 ? 2.732 -16.672 -9.914 1 98.88 156 LEU B O 1
ATOM 3670 N N . THR B 1 157 ? 2.389 -17.641 -7.977 1 98.81 157 THR B N 1
ATOM 3671 C CA . THR B 1 157 ? 1.035 -18.109 -8.266 1 98.81 157 THR B CA 1
ATOM 3672 C C . THR B 1 157 ? 0.107 -17.844 -7.086 1 98.81 157 THR B C 1
ATOM 3674 O O . THR B 1 157 ? -1.077 -18.172 -7.133 1 98.81 157 THR B O 1
ATOM 3677 N N . ARG B 1 158 ? 0.64 -17.203 -6.062 1 98.62 158 ARG B N 1
ATOM 3678 C CA . ARG B 1 158 ? -0.11 -16.891 -4.852 1 98.62 158 ARG B CA 1
ATOM 3679 C C . ARG B 1 158 ? -1.255 -15.922 -5.145 1 98.62 158 ARG B C 1
ATOM 3681 O O . ARG B 1 158 ? -2.311 -15.992 -4.512 1 98.62 158 ARG B O 1
ATOM 3688 N N . LEU B 1 159 ? -1.073 -14.977 -6.098 1 98.25 159 LEU B N 1
ATOM 3689 C CA . LEU B 1 159 ? -2.154 -14.07 -6.473 1 98.25 159 LEU B CA 1
ATOM 3690 C C . LEU B 1 159 ? -3.391 -14.852 -6.906 1 98.25 159 LEU B C 1
ATOM 3692 O O . LEU B 1 159 ? -4.508 -14.523 -6.508 1 98.25 159 LEU B O 1
ATOM 3696 N N . ASP B 1 160 ? -3.188 -15.867 -7.648 1 98.44 160 ASP B N 1
ATOM 3697 C CA . ASP B 1 160 ? -4.281 -16.719 -8.117 1 98.44 160 ASP B CA 1
ATOM 3698 C C . ASP B 1 160 ? -4.926 -17.469 -6.953 1 98.44 160 ASP B C 1
ATOM 3700 O O . ASP B 1 160 ? -6.141 -17.672 -6.938 1 98.44 160 ASP B O 1
ATOM 3704 N N . GLN B 1 161 ? -4.094 -17.906 -6.062 1 98.5 161 GLN B N 1
ATOM 3705 C CA . GLN B 1 161 ? -4.652 -18.578 -4.887 1 98.5 161 GLN B CA 1
ATOM 3706 C C . GLN B 1 161 ? -5.539 -17.609 -4.09 1 98.5 161 GLN B C 1
ATOM 3708 O O . GLN B 1 161 ? -6.613 -18 -3.627 1 98.5 161 GLN B O 1
ATOM 3713 N N . ASN B 1 162 ? -5.027 -16.391 -3.883 1 97.81 162 ASN B N 1
ATOM 3714 C CA . ASN B 1 162 ? -5.828 -15.406 -3.162 1 97.81 162 ASN B CA 1
ATOM 3715 C C . ASN B 1 162 ? -7.152 -15.133 -3.869 1 97.81 162 ASN B C 1
ATOM 3717 O O . ASN B 1 162 ? -8.203 -15.062 -3.225 1 97.81 162 ASN B O 1
ATOM 3721 N N . ARG B 1 163 ? -7.098 -14.992 -5.164 1 98.06 163 ARG B N 1
ATOM 3722 C CA . ARG B 1 163 ? -8.297 -14.805 -5.969 1 98.06 163 ARG B CA 1
ATOM 3723 C C . ARG B 1 163 ? -9.258 -15.977 -5.805 1 98.06 163 ARG B C 1
ATOM 3725 O O . ARG B 1 163 ? -10.461 -15.781 -5.602 1 98.06 163 ARG B O 1
ATOM 3732 N N . ALA B 1 164 ? -8.742 -17.172 -5.891 1 98.5 164 ALA B N 1
ATOM 3733 C CA . ALA B 1 164 ? -9.547 -18.391 -5.758 1 98.5 164 ALA B CA 1
ATOM 3734 C C . ALA B 1 164 ? -10.188 -18.469 -4.371 1 98.5 164 ALA B C 1
ATOM 3736 O O . ALA B 1 164 ? -11.375 -18.766 -4.246 1 98.5 164 ALA B O 1
ATOM 3737 N N . THR B 1 165 ? -9.383 -18.219 -3.406 1 97.75 165 THR B N 1
ATOM 3738 C CA . THR B 1 165 ? -9.859 -18.25 -2.027 1 97.75 165 THR B CA 1
ATOM 3739 C C . THR B 1 165 ? -10.992 -17.266 -1.821 1 97.75 165 THR B C 1
ATOM 3741 O O . THR B 1 165 ? -12 -17.578 -1.184 1 97.75 165 THR B O 1
ATOM 3744 N N . ALA B 1 166 ? -10.805 -16.109 -2.365 1 95.81 166 ALA B N 1
ATOM 3745 C CA . ALA B 1 166 ? -11.836 -15.078 -2.246 1 95.81 166 ALA B CA 1
ATOM 3746 C C . ALA B 1 166 ? -13.133 -15.516 -2.916 1 95.81 166 ALA B C 1
ATOM 3748 O O . ALA B 1 166 ? -14.219 -15.25 -2.4 1 95.81 166 ALA B O 1
ATOM 3749 N N . GLN B 1 167 ? -13.078 -16.109 -4.094 1 97.25 167 GLN B N 1
ATOM 3750 C CA . GLN B 1 167 ? -14.258 -16.594 -4.797 1 97.25 167 GLN B CA 1
ATOM 3751 C C . GLN B 1 167 ? -15 -17.641 -3.977 1 97.25 167 GLN B C 1
ATOM 3753 O O . GLN B 1 167 ? -16.234 -17.625 -3.879 1 97.25 167 GLN B O 1
ATOM 3758 N N . ILE B 1 168 ? -14.227 -18.609 -3.396 1 97.81 168 ILE B N 1
ATOM 3759 C CA . ILE B 1 168 ? -14.82 -19.656 -2.574 1 97.81 168 ILE B CA 1
ATOM 3760 C C . ILE B 1 168 ? -15.484 -19.031 -1.348 1 97.81 168 ILE B C 1
ATOM 3762 O O . ILE B 1 168 ? -16.594 -19.406 -0.983 1 97.81 168 ILE B O 1
ATOM 3766 N N . ALA B 1 169 ? -14.781 -18.109 -0.707 1 95.69 169 ALA B N 1
ATOM 3767 C CA . ALA B 1 169 ? -15.312 -17.453 0.476 1 95.69 169 ALA B CA 1
ATOM 3768 C C . ALA B 1 169 ? -16.641 -16.766 0.164 1 95.69 169 ALA B C 1
ATOM 3770 O O . ALA B 1 169 ? -17.609 -16.922 0.9 1 95.69 169 ALA B O 1
ATOM 3771 N N . ALA B 1 170 ? -16.672 -16.031 -0.93 1 93.88 170 ALA B N 1
ATOM 3772 C CA . ALA B 1 170 ? -17.891 -15.32 -1.333 1 93.88 170 ALA B CA 1
ATOM 3773 C C . ALA B 1 170 ? -19.031 -16.281 -1.591 1 93.88 170 ALA B C 1
ATOM 3775 O O . ALA B 1 170 ? -20.156 -16.062 -1.149 1 93.88 170 ALA B O 1
ATOM 3776 N N . LYS B 1 171 ? -18.781 -17.359 -2.328 1 96.12 171 LYS B N 1
ATOM 3777 C CA . LYS B 1 171 ? -19.797 -18.359 -2.658 1 96.12 171 LYS B CA 1
ATOM 3778 C C . LYS B 1 171 ? -20.328 -19.047 -1.398 1 96.12 171 LYS B C 1
ATOM 3780 O O . LYS B 1 171 ? -21.5 -19.359 -1.312 1 96.12 171 LYS B O 1
ATOM 3785 N N . ALA B 1 172 ? -19.453 -19.266 -0.464 1 95.94 172 ALA B N 1
ATOM 3786 C CA . ALA B 1 172 ? -19.797 -19.969 0.764 1 95.94 172 ALA B CA 1
ATOM 3787 C C . ALA B 1 172 ? -20.391 -19.016 1.8 1 95.94 172 ALA B C 1
ATOM 3789 O O . ALA B 1 172 ? -20.875 -19.453 2.844 1 95.94 172 ALA B O 1
ATOM 3790 N N . GLY B 1 173 ? -20.328 -17.688 1.593 1 92.62 173 GLY B N 1
ATOM 3791 C CA . GLY B 1 173 ? -20.875 -16.703 2.506 1 92.62 173 GLY B CA 1
ATOM 3792 C C . GLY B 1 173 ? -20.031 -16.5 3.748 1 92.62 173 GLY B C 1
ATOM 3793 O O . GLY B 1 173 ? -20.562 -16.328 4.848 1 92.62 173 GLY B O 1
ATOM 3794 N N . VAL B 1 174 ? -18.719 -16.656 3.592 1 92.62 174 VAL B N 1
ATOM 3795 C CA . VAL B 1 174 ? -17.781 -16.438 4.699 1 92.62 174 VAL B CA 1
ATOM 3796 C C . VAL B 1 174 ? -16.688 -15.469 4.277 1 92.62 174 VAL B C 1
ATOM 3798 O O . VAL B 1 174 ? -16.688 -14.984 3.141 1 92.62 174 VAL B O 1
ATOM 3801 N N . THR B 1 175 ? -15.805 -15.117 5.227 1 89.5 175 THR B N 1
ATOM 3802 C CA . THR B 1 175 ? -14.625 -14.32 4.91 1 89.5 175 THR B CA 1
ATOM 3803 C C . THR B 1 175 ? -13.461 -15.211 4.496 1 89.5 175 THR B C 1
ATOM 3805 O O . THR B 1 175 ? -13.445 -16.406 4.805 1 89.5 175 THR B O 1
ATOM 3808 N N . SER B 1 176 ? -12.539 -14.688 3.785 1 91.62 176 SER B N 1
ATOM 3809 C CA . SER B 1 176 ? -11.469 -15.445 3.152 1 91.62 176 SER B CA 1
ATOM 3810 C C . SER B 1 176 ? -10.617 -16.172 4.191 1 91.62 176 SER B C 1
ATOM 3812 O O . SER B 1 176 ? -10.031 -17.219 3.898 1 91.62 176 SER B O 1
ATOM 3814 N N . ASP B 1 177 ? -10.555 -15.586 5.438 1 90.44 177 ASP B N 1
ATOM 3815 C CA . ASP B 1 177 ? -9.742 -16.203 6.484 1 90.44 177 ASP B CA 1
ATOM 3816 C C . ASP B 1 177 ? -10.328 -17.531 6.938 1 90.44 177 ASP B C 1
ATOM 3818 O O . ASP B 1 177 ? -9.656 -18.312 7.617 1 90.44 177 ASP B O 1
ATOM 3822 N N . LYS B 1 178 ? -11.508 -17.844 6.477 1 94.62 178 LYS B N 1
ATOM 3823 C CA . LYS B 1 178 ? -12.195 -19.062 6.867 1 94.62 178 LYS B CA 1
ATOM 3824 C C . LYS B 1 178 ? -12.031 -20.156 5.801 1 94.62 178 LYS B C 1
ATOM 3826 O O . LYS B 1 178 ? -12.633 -21.219 5.898 1 94.62 178 LYS B O 1
ATOM 3831 N N . VAL B 1 179 ? -11.281 -19.875 4.801 1 96.75 179 VAL B N 1
ATOM 3832 C CA . VAL B 1 179 ? -11.102 -20.797 3.682 1 96.75 179 VAL B CA 1
ATOM 3833 C C . VAL B 1 179 ? -9.648 -21.25 3.611 1 96.75 179 VAL B C 1
ATOM 3835 O O . VAL B 1 179 ? -8.727 -20.422 3.654 1 96.75 179 VAL B O 1
ATOM 3838 N N . THR B 1 180 ? -9.391 -22.516 3.604 1 97.12 180 THR B N 1
ATOM 3839 C CA . THR B 1 180 ? -8.055 -23.094 3.49 1 97.12 180 THR B CA 1
ATOM 3840 C C . THR B 1 180 ? -8.031 -24.234 2.475 1 97.12 180 THR B C 1
ATOM 3842 O O . THR B 1 180 ? -9.086 -24.688 2.029 1 97.12 180 THR B O 1
ATOM 3845 N N . GLY B 1 181 ? -6.902 -24.594 2.047 1 97.62 181 GLY B N 1
ATOM 3846 C CA . GLY B 1 181 ? -6.734 -25.797 1.232 1 97.62 181 GLY B CA 1
ATOM 3847 C C . GLY B 1 181 ? -7.02 -25.562 -0.238 1 97.62 181 GLY B C 1
ATOM 3848 O O . GLY B 1 181 ? -7.266 -26.5 -0.988 1 97.62 181 GLY B O 1
ATOM 3849 N N . ILE B 1 182 ? -7.066 -24.266 -0.629 1 98.31 182 ILE B N 1
ATOM 3850 C CA . ILE B 1 182 ? -7.234 -23.953 -2.041 1 98.31 182 ILE B CA 1
ATOM 3851 C C . ILE B 1 182 ? -5.887 -24.031 -2.754 1 98.31 182 ILE B C 1
ATOM 3853 O O . ILE B 1 182 ? -4.879 -23.531 -2.244 1 98.31 182 ILE B O 1
ATOM 3857 N N . THR B 1 183 ? -5.867 -24.672 -3.945 1 98.62 183 THR B N 1
ATOM 3858 C CA . THR B 1 183 ? -4.605 -24.906 -4.637 1 98.62 183 THR B CA 1
ATOM 3859 C C . THR B 1 183 ? -4.641 -24.328 -6.047 1 98.62 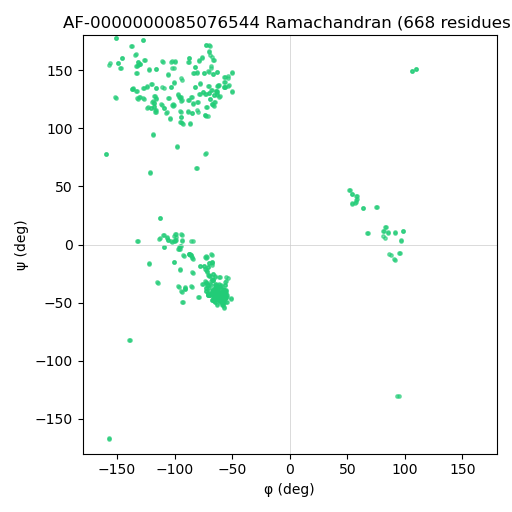183 THR B C 1
ATOM 3861 O O . THR B 1 183 ? -5.652 -24.422 -6.742 1 98.62 183 THR B O 1
ATOM 3864 N N . ILE B 1 184 ? -3.625 -23.703 -6.422 1 98.88 184 ILE B N 1
ATOM 3865 C CA . ILE B 1 184 ? -3.379 -23.375 -7.82 1 98.88 184 ILE B CA 1
ATOM 3866 C C . ILE B 1 184 ? -2.344 -24.344 -8.398 1 98.88 184 ILE B C 1
ATOM 3868 O O . ILE B 1 184 ? -1.211 -24.406 -7.914 1 98.88 184 ILE B O 1
ATOM 3872 N N . TRP B 1 185 ? -2.691 -25.078 -9.391 1 98.81 185 TRP B N 1
ATOM 3873 C CA . TRP B 1 185 ? -1.774 -26 -10.062 1 98.81 185 TRP B CA 1
ATOM 3874 C C . TRP B 1 185 ? -1.244 -25.391 -11.352 1 98.81 185 TRP B C 1
ATOM 3876 O O . TRP B 1 185 ? -1.993 -24.766 -12.109 1 98.81 185 TRP B O 1
ATOM 3886 N N . GLY B 1 186 ? 0.015 -25.594 -11.602 1 98.62 186 GLY B N 1
ATOM 3887 C CA . GLY B 1 186 ? 0.542 -25.438 -12.945 1 98.62 186 GLY B CA 1
ATOM 3888 C C . GLY B 1 186 ? 1.106 -24.062 -13.219 1 98.62 186 GLY B C 1
ATOM 3889 O O . GLY B 1 186 ? 1.922 -23.562 -12.445 1 98.62 186 GLY B O 1
ATOM 3890 N N . ASN B 1 187 ? 0.703 -23.484 -14.312 1 97.69 187 ASN B N 1
ATOM 3891 C CA . ASN B 1 187 ? 1.272 -22.266 -14.883 1 97.69 187 ASN B CA 1
ATOM 3892 C C . ASN B 1 187 ? 0.511 -21.016 -14.43 1 97.69 187 ASN B C 1
ATOM 3894 O O . ASN B 1 187 ? -0.704 -21.062 -14.234 1 97.69 187 ASN B O 1
ATOM 3898 N N . HIS B 1 188 ? 1.225 -19.906 -14.164 1 96.81 188 HIS B N 1
ATOM 3899 C CA . HIS B 1 188 ? 0.543 -18.609 -14.117 1 96.81 188 HIS B CA 1
ATOM 3900 C C . HIS B 1 188 ? 0.155 -18.156 -15.516 1 96.81 188 HIS B C 1
ATOM 3902 O O . HIS B 1 188 ? 0.83 -17.297 -16.109 1 96.81 188 HIS B O 1
ATOM 3908 N N . SER B 1 189 ? -0.836 -18.625 -16.094 1 94.44 189 SER B N 1
ATOM 3909 C CA . SER B 1 189 ? -1.394 -18.359 -17.406 1 94.44 189 SER B CA 1
ATOM 3910 C C . SER B 1 189 ? -2.871 -18.719 -17.469 1 94.44 189 SER B C 1
ATOM 3912 O O . SER B 1 189 ? -3.512 -18.922 -16.438 1 94.44 189 SER B O 1
ATOM 3914 N N . ALA B 1 190 ? -3.363 -18.766 -18.656 1 92.56 190 ALA B N 1
ATOM 3915 C CA . ALA B 1 190 ? -4.773 -19.094 -18.844 1 92.56 190 ALA B CA 1
ATOM 3916 C C . ALA B 1 190 ? -5.023 -20.578 -18.594 1 92.56 190 ALA B C 1
ATOM 3918 O O . ALA B 1 190 ? -6.168 -21.016 -18.438 1 92.56 190 ALA B O 1
ATOM 3919 N N . THR B 1 191 ? -3.957 -21.375 -18.469 1 96.56 191 THR B N 1
ATOM 3920 C CA . THR B 1 191 ? -4.156 -22.812 -18.281 1 96.56 191 THR B CA 1
ATOM 3921 C C . THR B 1 191 ? -4.082 -23.172 -16.812 1 96.56 191 THR B C 1
ATOM 3923 O O . THR B 1 191 ? -4.227 -24.344 -16.438 1 96.56 191 THR B O 1
ATOM 3926 N N . GLN B 1 192 ? -3.762 -22.141 -15.945 1 98.19 192 GLN B N 1
ATOM 3927 C CA . GLN B 1 192 ? -3.709 -22.438 -14.516 1 98.19 192 GLN B CA 1
ATOM 3928 C C . GLN B 1 192 ? -4.969 -23.156 -14.047 1 98.19 192 GLN B C 1
ATOM 3930 O O . GLN B 1 192 ? -6.051 -22.953 -14.602 1 98.19 192 GLN B O 1
ATOM 3935 N N . TYR B 1 193 ? -4.809 -24.031 -13.031 1 98.75 193 TYR B N 1
ATOM 3936 C CA . TYR B 1 193 ? -5.953 -24.797 -12.539 1 98.75 193 TYR B CA 1
ATOM 3937 C C . TYR B 1 193 ? -6.227 -24.484 -11.07 1 98.75 193 TYR B C 1
ATOM 3939 O O . TYR B 1 193 ? -5.57 -25.031 -10.188 1 98.75 193 TYR B O 1
ATOM 3947 N N . PRO B 1 194 ? -7.188 -23.5 -10.789 1 98.81 194 PRO B N 1
ATOM 3948 C CA . PRO B 1 194 ? -7.684 -23.344 -9.422 1 98.81 194 PRO B CA 1
ATOM 3949 C C . PRO B 1 194 ? -8.484 -24.562 -8.953 1 98.81 194 PRO B C 1
ATOM 3951 O O . PRO B 1 194 ? -9.445 -24.969 -9.609 1 98.81 194 PRO B O 1
ATOM 3954 N N . ASP B 1 195 ? -8.047 -25.125 -7.887 1 98.69 195 ASP B N 1
ATOM 3955 C CA . ASP B 1 195 ? -8.617 -26.375 -7.383 1 98.69 195 ASP B CA 1
ATOM 3956 C C . ASP B 1 195 ? -9.109 -26.219 -5.945 1 98.69 195 ASP B C 1
ATOM 3958 O O . ASP B 1 195 ? -8.312 -25.984 -5.035 1 98.69 195 ASP B O 1
ATOM 3962 N N . ALA B 1 196 ? -10.414 -26.406 -5.742 1 98.25 196 ALA B N 1
ATOM 3963 C CA . ALA B 1 196 ? -11 -26.219 -4.418 1 98.25 196 ALA B CA 1
ATOM 3964 C C . ALA B 1 196 ? -11.43 -27.562 -3.824 1 98.25 196 ALA B C 1
ATOM 3966 O O . ALA B 1 196 ? -12.039 -27.609 -2.754 1 98.25 196 ALA B O 1
ATOM 3967 N N . TRP B 1 197 ? -11.078 -28.672 -4.469 1 98.12 197 TRP B N 1
ATOM 3968 C CA . TRP B 1 197 ? -11.641 -29.969 -4.109 1 98.12 197 TRP B CA 1
ATOM 3969 C C . TRP B 1 197 ? -11.117 -30.438 -2.752 1 98.12 197 TRP B C 1
ATOM 3971 O O . TRP B 1 197 ? -11.766 -31.234 -2.064 1 98.12 197 TRP B O 1
ATOM 3981 N N . HIS B 1 198 ? -9.969 -30.031 -2.34 1 98.12 198 HIS B N 1
ATOM 3982 C CA . HIS B 1 198 ? -9.438 -30.359 -1.021 1 98.12 198 HIS B CA 1
ATOM 3983 C C . HIS B 1 198 ? -9.617 -29.203 -0.049 1 98.12 198 HIS B C 1
ATOM 3985 O O . HIS B 1 198 ? -9.078 -29.219 1.06 1 98.12 198 HIS B O 1
ATOM 3991 N N . GLY B 1 199 ? -10.25 -28.141 -0.504 1 98.06 199 GLY B N 1
ATOM 3992 C CA . GLY B 1 199 ? -10.453 -26.953 0.318 1 98.06 199 GLY B CA 1
ATOM 3993 C C . GLY B 1 199 ? -11.383 -27.203 1.493 1 98.06 199 GLY B C 1
ATOM 3994 O O . GLY B 1 199 ? -12.203 -28.125 1.459 1 98.06 199 GLY B O 1
ATOM 3995 N N . LYS B 1 200 ? -11.242 -26.375 2.424 1 98.19 200 LYS B N 1
ATOM 3996 C CA . LYS B 1 200 ? -12.086 -26.406 3.617 1 98.19 200 LYS B CA 1
ATOM 3997 C C . LYS B 1 200 ? -12.602 -25.016 3.955 1 98.19 200 LYS B C 1
ATOM 3999 O O . LYS B 1 200 ? -11.938 -24.016 3.684 1 98.19 200 LYS B O 1
ATOM 4004 N N . VAL B 1 201 ? -13.75 -25 4.492 1 97.88 201 VAL B N 1
ATOM 4005 C CA . VAL B 1 201 ? -14.375 -23.766 4.945 1 97.88 201 VAL B CA 1
ATOM 4006 C C . VAL B 1 201 ? -14.812 -23.906 6.398 1 97.88 201 VAL B C 1
ATOM 4008 O O . VAL B 1 201 ? -15.453 -24.891 6.77 1 97.88 201 VAL B O 1
ATOM 4011 N N . ASN B 1 202 ? -14.367 -23 7.176 1 96.62 202 ASN B N 1
ATOM 4012 C CA . ASN B 1 202 ? -14.867 -22.938 8.547 1 96.62 202 ASN B CA 1
ATOM 4013 C C . ASN B 1 202 ? -16.156 -22.109 8.633 1 96.62 202 ASN B C 1
ATOM 4015 O O . ASN B 1 202 ? -16.109 -20.875 8.492 1 96.62 202 ASN B O 1
ATOM 4019 N N . LYS B 1 203 ? -17.234 -22.766 8.75 1 90.69 203 LYS B N 1
ATOM 4020 C CA . LYS B 1 203 ? -18.531 -22.109 8.922 1 90.69 203 LYS B CA 1
ATOM 4021 C C . LYS B 1 203 ? -19.031 -22.266 10.359 1 90.69 203 LYS B C 1
ATOM 4023 O O . LYS B 1 203 ? -19.328 -23.375 10.805 1 90.69 203 LYS B O 1
ATOM 4028 N N . ASP B 1 204 ? -19.125 -21.172 11.078 1 86.5 204 ASP B N 1
ATOM 4029 C CA . ASP B 1 204 ? -19.656 -21.141 12.438 1 86.5 204 ASP B CA 1
ATOM 4030 C C . ASP B 1 204 ? -18.938 -22.125 13.336 1 86.5 204 ASP B C 1
ATOM 4032 O O . ASP B 1 204 ? -19.562 -22.891 14.07 1 86.5 204 ASP B O 1
ATOM 4036 N N . GLY B 1 205 ? -17.594 -22.312 13.109 1 90.19 205 GLY B N 1
ATOM 4037 C CA . GLY B 1 205 ? -16.781 -23.141 13.992 1 90.19 205 GLY B CA 1
ATOM 4038 C C . GLY B 1 205 ? -16.625 -24.562 13.5 1 90.19 205 GLY B C 1
ATOM 4039 O O . GLY B 1 205 ? -15.836 -25.328 14.062 1 90.19 205 GLY B O 1
ATOM 4040 N N . ALA B 1 206 ? -17.328 -24.906 12.461 1 94.5 206 ALA B N 1
ATOM 4041 C CA . ALA B 1 206 ? -17.219 -26.25 11.906 1 94.5 206 ALA B CA 1
ATOM 4042 C C . ALA B 1 206 ? -16.531 -26.219 10.547 1 94.5 206 ALA B C 1
ATOM 4044 O O . ALA B 1 206 ? -16.812 -25.359 9.711 1 94.5 206 ALA B O 1
ATOM 4045 N N . GLU B 1 207 ? -15.648 -27.141 10.438 1 97.06 207 GLU B N 1
ATOM 4046 C CA . GLU B 1 207 ? -14.961 -27.266 9.156 1 97.06 207 GLU B CA 1
ATOM 4047 C C . GLU B 1 207 ? -15.727 -28.172 8.203 1 97.06 207 GLU B C 1
ATOM 4049 O O . GLU B 1 207 ? -16.109 -29.281 8.562 1 97.06 207 GLU B O 1
ATOM 4054 N N . VAL B 1 208 ? -16.016 -27.656 7.082 1 97.5 208 VAL B N 1
ATOM 4055 C CA . VAL B 1 208 ? -16.672 -28.453 6.047 1 97.5 208 VAL B CA 1
ATOM 4056 C C . VAL B 1 208 ? -15.875 -28.375 4.75 1 97.5 208 VAL B C 1
ATOM 4058 O O . VAL B 1 208 ? -15.055 -27.469 4.57 1 97.5 208 VAL B O 1
ATOM 4061 N N . ALA B 1 209 ? -16.094 -29.359 3.902 1 97.88 209 ALA B N 1
ATOM 4062 C CA . ALA B 1 209 ? -15.453 -29.328 2.594 1 97.88 209 ALA B CA 1
ATOM 4063 C C . ALA B 1 209 ? -15.898 -28.109 1.79 1 97.88 209 ALA B C 1
ATOM 4065 O O . ALA B 1 209 ? -17.078 -27.734 1.823 1 97.88 209 ALA B O 1
ATOM 4066 N N . ALA B 1 210 ? -14.938 -27.422 1.095 1 98 210 ALA B N 1
ATOM 4067 C CA . ALA B 1 210 ? -15.266 -26.266 0.282 1 98 210 ALA B CA 1
ATOM 4068 C C . ALA B 1 210 ? -16.344 -26.594 -0.746 1 98 210 ALA B C 1
ATOM 4070 O O . ALA B 1 210 ? -17.234 -25.781 -1.006 1 98 210 ALA B O 1
ATOM 4071 N N . SER B 1 211 ? -16.25 -27.812 -1.336 1 97.44 211 SER B N 1
ATOM 4072 C CA . SER B 1 211 ? -17.25 -28.234 -2.32 1 97.44 211 SER B CA 1
ATOM 4073 C C . SER B 1 211 ? -18.641 -28.297 -1.709 1 97.44 211 SER B C 1
ATOM 4075 O O . SER B 1 211 ? -19.625 -27.875 -2.334 1 97.44 211 SER B O 1
ATOM 4077 N N . ALA B 1 212 ? -18.734 -28.781 -0.513 1 97.06 212 ALA B N 1
ATOM 4078 C CA . ALA B 1 212 ? -20.016 -28.844 0.188 1 97.06 212 ALA B CA 1
ATOM 4079 C C . ALA B 1 212 ? -20.516 -27.453 0.546 1 97.06 212 ALA B C 1
ATOM 4081 O O . ALA B 1 212 ? -21.719 -27.172 0.439 1 97.06 212 ALA B O 1
ATOM 4082 N N . ALA B 1 213 ? -19.625 -26.625 1.012 1 96.94 213 ALA B N 1
ATOM 4083 C CA . ALA B 1 213 ? -19.984 -25.266 1.409 1 96.94 213 ALA B CA 1
ATOM 4084 C C . ALA B 1 213 ? -20.516 -24.469 0.222 1 96.94 213 ALA B C 1
ATOM 4086 O O . ALA B 1 213 ? -21.422 -23.656 0.371 1 96.94 213 ALA B O 1
ATOM 4087 N N . CYS B 1 214 ? -19.922 -24.625 -0.904 1 96.62 214 CYS B N 1
ATOM 4088 C CA . CYS B 1 214 ? -20.375 -23.938 -2.109 1 96.62 214 CYS B CA 1
ATOM 4089 C C . CYS B 1 214 ? -21.641 -24.578 -2.66 1 96.62 214 CYS B C 1
ATOM 4091 O O . CYS B 1 214 ? -22.5 -23.891 -3.223 1 96.62 214 CYS B O 1
ATOM 4093 N N . ASN B 1 215 ? -21.781 -25.891 -2.529 1 96.88 215 ASN B N 1
ATOM 4094 C CA . ASN B 1 215 ? -22.938 -26.672 -2.947 1 96.88 215 ASN B CA 1
ATOM 4095 C C . ASN B 1 215 ? -23.266 -26.438 -4.418 1 96.88 215 ASN B C 1
ATOM 4097 O O . ASN B 1 215 ? -24.422 -26.188 -4.77 1 96.88 215 ASN B O 1
ATOM 4101 N N . ASP B 1 216 ? -22.281 -26.406 -5.277 1 97.5 216 ASP B N 1
ATOM 4102 C CA . ASP B 1 216 ? -22.422 -26.172 -6.711 1 97.5 216 ASP B CA 1
ATOM 4103 C C . ASP B 1 216 ? -21.203 -26.688 -7.473 1 97.5 216 ASP B C 1
ATOM 4105 O O . ASP B 1 216 ? -20.359 -25.906 -7.922 1 97.5 216 ASP B O 1
ATOM 4109 N N . ASN B 1 217 ? -21.141 -27.969 -7.668 1 97.31 217 ASN B N 1
ATOM 4110 C CA . ASN B 1 217 ? -20.016 -28.625 -8.32 1 97.31 217 ASN B CA 1
ATOM 4111 C C . ASN B 1 217 ? -19.828 -28.125 -9.75 1 97.31 217 ASN B C 1
ATOM 4113 O O . ASN B 1 217 ? -18.703 -28.047 -10.242 1 97.31 217 ASN B O 1
ATOM 4117 N N . ALA B 1 218 ? -20.922 -27.875 -10.391 1 98.06 218 ALA B N 1
ATOM 4118 C CA . ALA B 1 218 ? -20.828 -27.359 -11.758 1 98.06 218 ALA B CA 1
ATOM 4119 C C . ALA B 1 218 ? -20.078 -26.031 -11.797 1 98.06 218 ALA B C 1
ATOM 4121 O O . ALA B 1 218 ? -19.25 -25.812 -12.688 1 98.06 218 ALA B O 1
ATOM 4122 N N . TRP B 1 219 ? -20.375 -25.172 -10.805 1 98.44 219 TRP B N 1
ATOM 4123 C CA . TRP B 1 219 ? -19.672 -23.891 -10.695 1 98.44 219 TRP B CA 1
ATOM 4124 C C . TRP B 1 219 ? -18.188 -24.109 -10.43 1 98.44 219 TRP B C 1
ATOM 4126 O O . TRP B 1 219 ? -17.344 -23.453 -11.039 1 98.44 219 TRP B O 1
ATOM 4136 N N . LEU B 1 220 ? -17.797 -25.031 -9.609 1 98.31 220 LEU B N 1
ATOM 4137 C CA . LEU B 1 220 ? -16.422 -25.312 -9.234 1 98.31 220 LEU B CA 1
ATOM 4138 C C . LEU B 1 220 ? -15.625 -25.812 -10.445 1 98.31 220 LEU B C 1
ATOM 4140 O O . LEU B 1 220 ? -14.414 -25.594 -10.523 1 98.31 220 LEU B O 1
ATOM 4144 N N . LYS B 1 221 ? -16.312 -26.438 -11.406 1 98 221 LYS B N 1
ATOM 4145 C CA . LYS B 1 221 ? -15.625 -27.062 -12.539 1 98 221 LYS B CA 1
ATOM 4146 C C . LYS B 1 221 ? -15.586 -26.109 -13.742 1 98 221 LYS B C 1
ATOM 4148 O O . LYS B 1 221 ? -14.992 -26.438 -14.773 1 98 221 LYS B O 1
ATOM 4153 N N . SER B 1 222 ? -16.219 -24.938 -13.625 1 98 222 SER B N 1
ATOM 4154 C CA . SER B 1 222 ? -16.297 -24.062 -14.797 1 98 222 SER B CA 1
ATOM 4155 C C . SER B 1 222 ? -16.062 -22.609 -14.422 1 98 222 SER B C 1
ATOM 4157 O O . SER B 1 222 ? -14.93 -22.141 -14.352 1 98 222 SER B O 1
ATOM 4159 N N . ASP B 1 223 ? -17.141 -21.875 -13.906 1 98.31 223 ASP B N 1
ATOM 4160 C CA . ASP B 1 223 ? -17.094 -20.438 -13.672 1 98.31 223 ASP B CA 1
ATOM 4161 C C . ASP B 1 223 ? -16 -20.078 -12.664 1 98.31 223 ASP B C 1
ATOM 4163 O O . ASP B 1 223 ? -15.336 -19.047 -12.789 1 98.31 223 ASP B O 1
ATOM 4167 N N . PHE B 1 224 ? -15.93 -20.922 -11.625 1 98.56 224 PHE B N 1
ATOM 4168 C CA . PHE B 1 224 ? -14.898 -20.703 -10.617 1 98.56 224 PHE B CA 1
ATOM 4169 C C . PHE B 1 224 ? -13.516 -20.641 -11.266 1 98.56 224 PHE B C 1
ATOM 4171 O O . PHE B 1 224 ? -12.766 -19.688 -11.047 1 98.56 224 PHE B O 1
ATOM 4178 N N . ILE B 1 225 ? -13.203 -21.594 -12.094 1 98.69 225 ILE B N 1
ATOM 4179 C CA . ILE B 1 225 ? -11.898 -21.719 -12.742 1 98.69 225 ILE B CA 1
ATOM 4180 C C . ILE B 1 225 ? -11.688 -20.547 -13.703 1 98.69 225 ILE B C 1
ATOM 4182 O O . ILE B 1 225 ? -10.68 -19.844 -13.625 1 98.69 225 ILE B O 1
ATOM 4186 N N . THR B 1 226 ? -12.688 -20.234 -14.539 1 98.25 226 THR B N 1
ATOM 4187 C CA . THR B 1 226 ? -12.547 -19.203 -15.555 1 98.25 226 THR B CA 1
ATOM 4188 C C . THR B 1 226 ? -12.445 -17.828 -14.922 1 98.25 226 THR B C 1
ATOM 4190 O O . THR B 1 226 ? -11.734 -16.953 -15.422 1 98.25 226 THR B O 1
ATOM 4193 N N . THR B 1 227 ? -13.156 -17.609 -13.797 1 98 227 THR B N 1
ATOM 4194 C CA . THR B 1 227 ? -13.109 -16.328 -13.102 1 98 227 THR B CA 1
ATOM 4195 C C . THR B 1 227 ? -11.703 -16.047 -12.578 1 98 227 THR B C 1
ATOM 4197 O O . THR B 1 227 ? -11.172 -14.953 -12.75 1 98 227 THR B O 1
ATOM 4200 N N . VAL B 1 228 ? -11.086 -17.047 -11.953 1 98.19 228 VAL B N 1
ATOM 4201 C CA . VAL B 1 228 ? -9.734 -16.891 -11.422 1 98.19 228 VAL B CA 1
ATOM 4202 C C . VAL B 1 228 ? -8.75 -16.688 -12.562 1 98.19 228 VAL B C 1
ATOM 4204 O O . VAL B 1 228 ? -7.91 -15.781 -12.508 1 98.19 228 VAL B O 1
ATOM 4207 N N . GLN B 1 229 ? -8.906 -17.469 -13.672 1 97.94 229 GLN B N 1
ATOM 4208 C CA . GLN B 1 229 ? -8.016 -17.391 -14.82 1 97.94 229 GLN B CA 1
ATOM 4209 C C . GLN B 1 229 ? -8.062 -16 -15.461 1 97.94 229 GLN B C 1
ATOM 4211 O O . GLN B 1 229 ? -7.035 -15.5 -15.922 1 97.94 229 GLN B O 1
ATOM 4216 N N . LYS B 1 230 ? -9.219 -15.344 -15.453 1 97.19 230 LYS B N 1
ATOM 4217 C CA . LYS B 1 230 ? -9.43 -14.117 -16.219 1 97.19 230 LYS B CA 1
ATOM 4218 C C . LYS B 1 230 ? -9.469 -12.898 -15.297 1 97.19 230 LYS B C 1
ATOM 4220 O O . LYS B 1 230 ? -9.773 -11.789 -15.742 1 97.19 230 LYS B O 1
ATOM 4225 N N . ARG B 1 231 ? -9.211 -13.07 -14.039 1 97.56 231 ARG B N 1
ATOM 4226 C CA . ARG B 1 231 ? -9.398 -12.016 -13.047 1 97.56 231 ARG B CA 1
ATOM 4227 C C . ARG B 1 231 ? -8.508 -10.82 -13.352 1 97.56 231 ARG B C 1
ATOM 4229 O O . ARG B 1 231 ? -8.93 -9.672 -13.219 1 97.56 231 ARG B O 1
ATOM 4236 N N . GLY B 1 232 ? -7.207 -11.086 -13.719 1 95.81 232 GLY B N 1
ATOM 4237 C CA . GLY B 1 232 ? -6.324 -9.992 -14.094 1 95.81 232 GLY B CA 1
ATOM 4238 C C . GLY B 1 232 ? -6.879 -9.141 -15.219 1 95.81 232 GLY B C 1
ATOM 4239 O O . GLY B 1 232 ? -6.816 -7.91 -15.156 1 95.81 232 GLY B O 1
ATOM 4240 N N . ALA B 1 233 ? -7.422 -9.805 -16.219 1 95.12 233 ALA B N 1
ATOM 4241 C CA . ALA B 1 233 ? -8.016 -9.102 -17.344 1 95.12 233 ALA B CA 1
ATOM 4242 C C . ALA B 1 233 ? -9.234 -8.289 -16.906 1 95.12 233 ALA B C 1
ATOM 4244 O O . ALA B 1 233 ? -9.469 -7.191 -17.422 1 95.12 233 ALA B O 1
ATOM 4245 N N . ALA B 1 234 ? -10.008 -8.852 -15.961 1 97.12 234 ALA B N 1
ATOM 4246 C CA . ALA B 1 234 ? -11.188 -8.148 -15.469 1 97.12 234 ALA B CA 1
ATOM 4247 C C . ALA B 1 234 ? -10.805 -6.867 -14.742 1 97.12 234 ALA B C 1
ATOM 4249 O O . ALA B 1 234 ? -11.43 -5.82 -14.938 1 97.12 234 ALA B O 1
ATOM 4250 N N . VAL B 1 235 ? -9.789 -6.922 -13.945 1 97.25 235 VAL B N 1
ATOM 4251 C CA . VAL B 1 235 ? -9.32 -5.75 -13.219 1 97.25 235 VAL B CA 1
ATOM 4252 C C . VAL B 1 235 ? -8.781 -4.711 -14.203 1 97.25 235 VAL B C 1
ATOM 4254 O O . VAL B 1 235 ? -9.102 -3.523 -14.094 1 97.25 235 VAL B O 1
ATOM 4257 N N . LEU B 1 236 ? -7.988 -5.141 -15.133 1 95.31 236 LEU B N 1
ATOM 4258 C CA . LEU B 1 236 ? -7.422 -4.25 -16.141 1 95.31 236 LEU B CA 1
ATOM 4259 C C . LEU B 1 236 ? -8.523 -3.539 -16.922 1 95.31 236 LEU B C 1
ATOM 4261 O O . LEU B 1 236 ? -8.422 -2.338 -17.188 1 95.31 236 LEU B O 1
ATOM 4265 N N . ALA B 1 237 ? -9.508 -4.289 -17.297 1 96.75 237 ALA B N 1
ATOM 4266 C CA . ALA B 1 237 ? -10.617 -3.723 -18.062 1 96.75 237 ALA B CA 1
ATOM 4267 C C . ALA B 1 237 ? -11.359 -2.668 -17.234 1 96.75 237 ALA B C 1
ATOM 4269 O O . ALA B 1 237 ? -11.805 -1.653 -17.781 1 96.75 237 ALA B O 1
ATOM 4270 N N . ALA B 1 238 ? -11.484 -2.918 -15.953 1 96.81 238 ALA B N 1
ATOM 4271 C CA . ALA B 1 238 ? -12.266 -2.041 -15.086 1 96.81 238 ALA B CA 1
ATOM 4272 C C . ALA B 1 238 ? -11.469 -0.793 -14.711 1 96.81 238 ALA B C 1
ATOM 4274 O O . ALA B 1 238 ? -11.984 0.325 -14.781 1 96.81 238 ALA B O 1
ATOM 4275 N N . ARG B 1 239 ? -10.211 -0.925 -14.344 1 94.88 239 ARG B N 1
ATOM 4276 C CA . ARG B 1 239 ? -9.406 0.165 -13.797 1 94.88 239 ARG B CA 1
ATOM 4277 C C . ARG B 1 239 ? -8.578 0.832 -14.891 1 94.88 239 ARG B C 1
ATOM 4279 O O . ARG B 1 239 ? -8.07 1.938 -14.695 1 94.88 239 ARG B O 1
ATOM 4286 N N . LYS B 1 240 ? -8.359 0.07 -16.031 1 92.75 240 LYS B N 1
ATOM 4287 C CA . LYS B 1 240 ? -7.453 0.457 -17.094 1 92.75 240 LYS B CA 1
ATOM 4288 C C . LYS B 1 240 ? -6 0.436 -16.625 1 92.75 240 LYS B C 1
ATOM 4290 O O . LYS B 1 240 ? -5.121 0.994 -17.281 1 92.75 240 LYS B O 1
ATOM 4295 N N . LEU B 1 241 ? -5.801 -0.106 -15.453 1 90.06 241 LEU B N 1
ATOM 4296 C CA . LEU B 1 241 ? -4.488 -0.342 -14.859 1 90.06 241 LEU B CA 1
ATOM 4297 C C . LEU B 1 241 ? -4.387 -1.763 -14.32 1 90.06 241 LEU B C 1
ATOM 4299 O O . LEU B 1 241 ? -5.398 -2.373 -13.969 1 90.06 241 LEU B O 1
ATOM 4303 N N . SER B 1 242 ? -3.197 -2.23 -14.195 1 90.69 242 SER B N 1
ATOM 4304 C CA . SER B 1 242 ? -2.975 -3.59 -13.711 1 90.69 242 SER B CA 1
ATOM 4305 C C . SER B 1 242 ? -3.318 -3.713 -12.227 1 90.69 242 SER B C 1
ATOM 4307 O O . SER B 1 242 ? -3.465 -2.705 -11.531 1 90.69 242 SER B O 1
ATOM 4309 N N . SER B 1 243 ? -3.424 -4.941 -11.758 1 95.5 243 SER B N 1
ATOM 4310 C CA . SER B 1 243 ? -3.801 -5.262 -10.383 1 95.5 243 SER B CA 1
ATOM 4311 C C . SER B 1 243 ? -2.604 -5.152 -9.438 1 95.5 243 SER B C 1
ATOM 4313 O O . SER B 1 243 ? -2.225 -6.133 -8.797 1 95.5 243 SER B O 1
ATOM 4315 N N . ALA B 1 244 ? -2.145 -3.953 -9.305 1 97 244 ALA B N 1
ATOM 4316 C CA . ALA B 1 244 ? -0.901 -3.703 -8.578 1 97 244 ALA B CA 1
ATOM 4317 C C . ALA B 1 244 ? -1.062 -4.008 -7.094 1 97 244 ALA B C 1
ATOM 4319 O O . ALA B 1 244 ? -0.203 -4.652 -6.488 1 97 244 ALA B O 1
ATOM 4320 N N . MET B 1 245 ? -2.168 -3.607 -6.5 1 97.62 245 MET B N 1
ATOM 4321 C CA . MET B 1 245 ? -2.406 -3.791 -5.07 1 97.62 245 MET B CA 1
ATOM 4322 C C . MET B 1 245 ? -2.459 -5.273 -4.711 1 97.62 245 MET B C 1
ATOM 4324 O O . MET B 1 245 ? -1.746 -5.723 -3.814 1 97.62 245 MET B O 1
ATOM 4328 N N . SER B 1 246 ? -3.271 -6.012 -5.438 1 98.25 246 SER B N 1
ATOM 4329 C CA . SER B 1 246 ? -3.459 -7.422 -5.109 1 98.25 246 SER B CA 1
ATOM 4330 C C . SER B 1 246 ? -2.219 -8.242 -5.457 1 98.25 246 SER B C 1
ATOM 4332 O O . SER B 1 246 ? -1.888 -9.203 -4.758 1 98.25 246 SER B O 1
ATOM 4334 N N . ALA B 1 247 ? -1.553 -7.844 -6.547 1 98.38 247 ALA B N 1
ATOM 4335 C CA . ALA B 1 247 ? -0.299 -8.516 -6.879 1 98.38 247 ALA B CA 1
ATOM 4336 C C . ALA B 1 247 ? 0.748 -8.289 -5.789 1 98.38 247 ALA B C 1
ATOM 4338 O O . ALA B 1 247 ? 1.428 -9.227 -5.371 1 98.38 247 ALA B O 1
ATOM 4339 N N . ALA B 1 248 ? 0.895 -7.066 -5.336 1 98.62 248 ALA B N 1
ATOM 4340 C CA . ALA B 1 248 ? 1.853 -6.75 -4.281 1 98.62 248 ALA B CA 1
ATOM 4341 C C . ALA B 1 248 ? 1.54 -7.531 -3.006 1 98.62 248 ALA B C 1
ATOM 4343 O O . ALA B 1 248 ? 2.443 -8.086 -2.371 1 98.62 248 ALA B O 1
ATOM 4344 N N . LYS B 1 249 ? 0.266 -7.57 -2.627 1 98.25 249 LYS B N 1
ATOM 4345 C CA . LYS B 1 249 ? -0.161 -8.328 -1.454 1 98.25 249 LYS B CA 1
ATOM 4346 C C . LYS B 1 249 ? 0.187 -9.805 -1.598 1 98.25 249 LYS B C 1
ATOM 4348 O O . LYS B 1 249 ? 0.658 -10.438 -0.647 1 98.25 249 LYS B O 1
ATOM 4353 N N . ALA B 1 250 ? -0.042 -10.359 -2.754 1 98.56 250 ALA B N 1
ATOM 4354 C CA . ALA B 1 250 ? 0.235 -11.773 -3.006 1 98.56 250 ALA B CA 1
ATOM 4355 C C . ALA B 1 250 ? 1.731 -12.062 -2.93 1 98.56 250 ALA B C 1
ATOM 4357 O O . ALA B 1 250 ? 2.145 -13.094 -2.398 1 98.56 250 ALA B O 1
ATOM 4358 N N . ILE B 1 251 ? 2.553 -11.148 -3.508 1 98.88 251 ILE B N 1
ATOM 4359 C CA . ILE B 1 251 ? 4.004 -11.281 -3.412 1 98.88 251 ILE B CA 1
ATOM 4360 C C . ILE B 1 251 ? 4.422 -11.289 -1.943 1 98.88 251 ILE B C 1
ATOM 4362 O O . ILE B 1 251 ? 5.211 -12.133 -1.521 1 98.88 251 ILE B O 1
ATOM 4366 N N . GLY B 1 252 ? 3.871 -10.352 -1.188 1 98.5 252 GLY B N 1
ATOM 4367 C CA . GLY B 1 252 ? 4.164 -10.305 0.235 1 98.5 252 GLY B CA 1
ATOM 4368 C C . GLY B 1 252 ? 3.773 -11.578 0.968 1 98.5 252 GLY B C 1
ATOM 4369 O O . GLY B 1 252 ? 4.551 -12.102 1.77 1 98.5 252 GLY B O 1
ATOM 4370 N N . ASP B 1 253 ? 2.541 -12.086 0.682 1 98 253 ASP B N 1
ATOM 4371 C CA . ASP B 1 253 ? 2.084 -13.328 1.292 1 98 253 ASP B CA 1
ATOM 4372 C C . ASP B 1 253 ? 3.035 -14.477 0.973 1 98 253 ASP B C 1
ATOM 4374 O O . ASP B 1 253 ? 3.379 -15.266 1.854 1 98 253 ASP B O 1
ATOM 4378 N N . HIS B 1 254 ? 3.402 -14.539 -0.281 1 98.75 254 HIS B N 1
ATOM 4379 C CA . HIS B 1 254 ? 4.289 -15.594 -0.76 1 98.75 254 HIS B CA 1
ATOM 4380 C C . HIS B 1 254 ? 5.625 -15.57 -0.019 1 98.75 254 HIS B C 1
ATOM 4382 O O . HIS B 1 254 ? 6.047 -16.578 0.541 1 98.75 254 HIS B O 1
ATOM 4388 N N . LEU B 1 255 ? 6.238 -14.438 0.025 1 98.88 255 LEU B N 1
ATOM 4389 C CA . LEU B 1 255 ? 7.543 -14.289 0.665 1 98.88 255 LEU B CA 1
ATOM 4390 C C . LEU B 1 255 ? 7.441 -14.531 2.166 1 98.88 255 LEU B C 1
ATOM 4392 O O . LEU B 1 255 ? 8.305 -15.195 2.748 1 98.88 255 LEU B O 1
ATOM 4396 N N . HIS B 1 256 ? 6.406 -13.984 2.783 1 98.38 256 HIS B N 1
ATOM 4397 C CA . HIS B 1 256 ? 6.215 -14.172 4.219 1 98.38 256 HIS B CA 1
ATOM 4398 C C . HIS B 1 256 ? 6.137 -15.648 4.574 1 98.38 256 HIS B C 1
ATOM 4400 O O . HIS B 1 256 ? 6.855 -16.125 5.457 1 98.38 256 HIS B O 1
ATOM 4406 N N . ASP B 1 257 ? 5.227 -16.328 3.904 1 98.38 257 ASP B N 1
ATOM 4407 C CA . ASP B 1 257 ? 5.043 -17.75 4.234 1 98.38 257 ASP B CA 1
ATOM 4408 C C . ASP B 1 257 ? 6.301 -18.547 3.916 1 98.38 257 ASP B C 1
ATOM 4410 O O . ASP B 1 257 ? 6.656 -19.469 4.66 1 98.38 257 ASP B O 1
ATOM 4414 N N . TRP B 1 258 ? 6.949 -18.219 2.797 1 98.69 258 TRP B N 1
ATOM 4415 C CA . TRP B 1 258 ? 8.156 -18.938 2.389 1 98.69 258 TRP B CA 1
ATOM 4416 C C . TRP B 1 258 ? 9.266 -18.75 3.422 1 98.69 258 TRP B C 1
ATOM 4418 O O . TRP B 1 258 ? 9.867 -19.734 3.865 1 98.69 258 TRP B O 1
ATOM 4428 N N . ILE B 1 259 ? 9.492 -17.531 3.852 1 97.75 259 ILE B N 1
ATOM 4429 C CA . ILE B 1 259 ? 10.672 -17.188 4.641 1 97.75 259 ILE B CA 1
ATOM 4430 C C . ILE B 1 259 ? 10.359 -17.344 6.125 1 97.75 259 ILE B C 1
ATOM 4432 O O . ILE B 1 259 ? 11.195 -17.844 6.891 1 97.75 259 ILE B O 1
ATOM 4436 N N . CYS B 1 260 ? 9.117 -17 6.57 1 97.12 260 CYS B N 1
ATOM 4437 C CA . CYS B 1 260 ? 8.773 -17 7.988 1 97.12 260 CYS B CA 1
ATOM 4438 C C . CYS B 1 260 ? 7.992 -18.25 8.359 1 97.12 260 CYS B C 1
ATOM 4440 O O . CYS B 1 260 ? 7.852 -18.562 9.547 1 97.12 260 CYS B O 1
ATOM 4442 N N . GLY B 1 261 ? 7.504 -18.938 7.363 1 98 261 GLY B N 1
ATOM 4443 C CA . GLY B 1 261 ? 6.734 -20.141 7.613 1 98 261 GLY B CA 1
ATOM 4444 C C . GLY B 1 261 ? 5.258 -19.984 7.312 1 98 261 GLY B C 1
ATOM 4445 O O . GLY B 1 261 ? 4.715 -18.875 7.414 1 98 261 GLY B O 1
ATOM 4446 N N . SER B 1 262 ? 4.609 -21.062 6.941 1 97.62 262 SER B N 1
ATOM 4447 C CA . SER B 1 262 ? 3.188 -21.047 6.617 1 97.62 262 SER B CA 1
ATOM 4448 C C . SER B 1 262 ? 2.35 -21.625 7.754 1 97.62 262 SER B C 1
ATOM 4450 O O . SER B 1 262 ? 1.143 -21.812 7.602 1 97.62 262 SER B O 1
ATOM 4452 N N . GLU B 1 263 ? 2.988 -21.984 8.852 1 95.88 263 GLU B N 1
ATOM 4453 C CA . GLU B 1 263 ? 2.334 -22.453 10.07 1 95.88 263 GLU B CA 1
ATOM 4454 C C . GLU B 1 263 ? 1.462 -23.672 9.805 1 95.88 263 GLU B C 1
ATOM 4456 O O . GLU B 1 263 ? 0.326 -23.75 10.273 1 95.88 263 GLU B O 1
ATOM 4461 N N . GLY B 1 264 ? 1.895 -24.547 8.969 1 94.75 264 GLY B N 1
ATOM 4462 C CA . GLY B 1 264 ? 1.224 -25.812 8.703 1 94.75 264 GLY B CA 1
ATOM 4463 C C . GLY B 1 264 ? 0.224 -25.719 7.566 1 94.75 264 GLY B C 1
ATOM 4464 O O . GLY B 1 264 ? -0.204 -26.75 7.035 1 94.75 264 GLY B O 1
ATOM 4465 N N . ARG B 1 265 ? -0.156 -24.547 7.09 1 95.56 265 ARG B N 1
ATOM 4466 C CA . ARG B 1 265 ? -1.049 -24.391 5.945 1 95.56 265 ARG B CA 1
ATOM 4467 C C . ARG B 1 265 ? -0.305 -24.609 4.633 1 95.56 265 ARG B C 1
ATOM 4469 O O . ARG B 1 265 ? 0.863 -24.234 4.504 1 95.56 265 ARG B O 1
ATOM 4476 N N . TRP B 1 266 ? -0.934 -25.281 3.729 1 97.12 266 TRP B N 1
ATOM 4477 C CA . TRP B 1 266 ? -0.269 -25.234 2.43 1 97.12 266 TRP B CA 1
ATOM 4478 C C . TRP B 1 266 ? -0.655 -23.984 1.661 1 97.12 266 TRP B C 1
ATOM 4480 O O . TRP B 1 266 ? -1.748 -23.438 1.849 1 97.12 266 TRP B O 1
ATOM 4490 N N . VAL B 1 267 ? 0.209 -23.5 0.915 1 98.56 267 VAL B N 1
ATOM 4491 C CA . VAL B 1 267 ? 0.083 -22.359 0.025 1 98.56 267 VAL B CA 1
ATOM 4492 C C . VAL B 1 267 ? 0.583 -22.719 -1.37 1 98.56 267 VAL B C 1
ATOM 4494 O O . VAL B 1 267 ? 1.339 -23.688 -1.532 1 98.56 267 VAL B O 1
ATOM 4497 N N . SER B 1 268 ? 0.095 -22.031 -2.338 1 98.81 268 SER B N 1
ATOM 4498 C CA . SER B 1 268 ? 0.511 -22.328 -3.703 1 98.81 268 SER B CA 1
ATOM 4499 C C . SER B 1 268 ? 1.808 -21.609 -4.059 1 98.81 268 SER B C 1
ATOM 4501 O O . SER B 1 268 ? 1.913 -20.391 -3.895 1 98.81 268 SER B O 1
ATOM 4503 N N . MET B 1 269 ? 2.752 -22.297 -4.504 1 98.88 269 MET B N 1
ATOM 4504 C CA . MET B 1 269 ? 4.02 -21.797 -5.031 1 98.88 269 MET B CA 1
ATOM 4505 C C . MET B 1 269 ? 4.414 -22.547 -6.297 1 98.88 269 MET B C 1
ATOM 4507 O O . MET B 1 269 ? 4.281 -23.766 -6.363 1 98.88 269 MET B O 1
ATOM 4511 N N . ALA B 1 270 ? 4.824 -21.797 -7.309 1 98.94 270 ALA B N 1
ATOM 4512 C CA . ALA B 1 270 ? 5.469 -22.453 -8.438 1 98.94 270 ALA B CA 1
ATOM 4513 C C . ALA B 1 270 ? 6.934 -22.766 -8.133 1 98.94 270 ALA B C 1
ATOM 4515 O O . ALA B 1 270 ? 7.734 -21.844 -7.934 1 98.94 270 ALA B O 1
ATOM 4516 N N . VAL B 1 271 ? 7.246 -24 -8.07 1 98.88 271 VAL B N 1
ATOM 4517 C CA . VAL B 1 271 ? 8.57 -24.469 -7.66 1 98.88 271 VAL B CA 1
ATOM 4518 C C . VAL B 1 271 ? 9.023 -25.594 -8.586 1 98.88 271 VAL B C 1
ATOM 4520 O O . VAL B 1 271 ? 8.266 -26.047 -9.453 1 98.88 271 VAL B O 1
ATOM 4523 N N . THR B 1 272 ? 10.312 -25.969 -8.43 1 98.62 272 THR B N 1
ATOM 4524 C CA . THR B 1 272 ? 10.836 -27.062 -9.234 1 98.62 272 THR B CA 1
ATOM 4525 C C . THR B 1 272 ? 10 -28.328 -9.047 1 98.62 272 THR B C 1
ATOM 4527 O O . THR B 1 272 ? 9.625 -28.656 -7.922 1 98.62 272 THR B O 1
ATOM 4530 N N . SER B 1 273 ? 9.68 -29 -10.109 1 98.06 273 SER B N 1
ATOM 4531 C CA . SER B 1 273 ? 8.766 -30.141 -10.078 1 98.06 273 SER B CA 1
ATOM 4532 C C . SER B 1 273 ? 9.5 -31.438 -9.742 1 98.06 273 SER B C 1
ATOM 4534 O O . SER B 1 273 ? 8.898 -32.5 -9.734 1 98.06 273 SER B O 1
ATOM 4536 N N . ASP B 1 274 ? 10.758 -31.375 -9.484 1 96.75 274 ASP B N 1
ATOM 4537 C CA . ASP B 1 274 ? 11.555 -32.562 -9.211 1 96.75 274 ASP B CA 1
ATOM 4538 C C . ASP B 1 274 ? 11.039 -33.312 -7.988 1 96.75 274 ASP B C 1
ATOM 4540 O O . ASP B 1 274 ? 10.812 -32.719 -6.938 1 96.75 274 ASP B O 1
ATOM 4544 N N . GLY B 1 275 ? 10.797 -34.625 -8.156 1 94.94 275 GLY B N 1
ATOM 4545 C CA . GLY B 1 275 ? 10.445 -35.5 -7.039 1 94.94 275 GLY B CA 1
ATOM 4546 C C . GLY B 1 275 ? 8.977 -35.406 -6.672 1 94.94 275 GLY B C 1
ATOM 4547 O O . GLY B 1 275 ? 8.539 -36.031 -5.699 1 94.94 275 GLY B O 1
ATOM 4548 N N . ASN B 1 276 ? 8.164 -34.719 -7.426 1 94.44 276 ASN B N 1
ATOM 4549 C CA . ASN B 1 276 ? 6.754 -34.625 -7.059 1 94.44 276 ASN B CA 1
ATOM 4550 C C . ASN B 1 276 ? 6.035 -35.969 -7.227 1 94.44 276 ASN B C 1
ATOM 4552 O O . ASN B 1 276 ? 6.543 -36.844 -7.898 1 94.44 276 ASN B O 1
ATOM 4556 N N . LYS B 1 277 ? 4.906 -36.062 -6.613 1 96.44 277 LYS B N 1
ATOM 4557 C CA . LYS B 1 277 ? 4.148 -37.312 -6.66 1 96.44 277 LYS B CA 1
ATOM 4558 C C . LYS B 1 277 ? 2.85 -37.125 -7.441 1 96.44 277 LYS B C 1
ATOM 4560 O O . LYS B 1 277 ? 1.88 -37.875 -7.219 1 96.44 277 LYS B O 1
ATOM 4565 N N . TYR B 1 278 ? 2.789 -36.156 -8.297 1 97.69 278 TYR B N 1
ATOM 4566 C CA . TYR B 1 278 ? 1.544 -35.875 -9 1 97.69 278 TYR B CA 1
ATOM 4567 C C . TYR B 1 278 ? 1.677 -36.156 -10.484 1 97.69 278 TYR B C 1
ATOM 4569 O O . TYR B 1 278 ? 0.799 -35.781 -11.273 1 97.69 278 TYR B O 1
ATOM 4577 N N . GLY B 1 279 ? 2.805 -36.688 -10.906 1 96.19 279 GLY B N 1
ATOM 4578 C CA . GLY B 1 279 ? 3.002 -37.062 -12.297 1 96.19 279 GLY B CA 1
ATOM 4579 C C . GLY B 1 279 ? 3.396 -35.906 -13.188 1 96.19 279 GLY B C 1
ATOM 4580 O O . GLY B 1 279 ? 3.346 -36 -14.414 1 96.19 279 GLY B O 1
ATOM 4581 N N . VAL B 1 280 ? 3.729 -34.812 -12.609 1 97.88 280 VAL B N 1
ATOM 4582 C CA . VAL B 1 280 ? 4.238 -33.688 -13.367 1 97.88 280 VAL B CA 1
ATOM 4583 C C . VAL B 1 280 ? 5.676 -33.938 -13.797 1 97.88 280 VAL B C 1
ATOM 4585 O O . VAL B 1 280 ? 6.5 -34.406 -12.992 1 97.88 280 VAL B O 1
ATOM 4588 N N . PRO B 1 281 ? 5.965 -33.719 -15.078 1 97.75 281 PRO B N 1
ATOM 4589 C CA . PRO B 1 281 ? 7.336 -33.969 -15.531 1 97.75 281 PRO B CA 1
ATOM 4590 C C . PRO B 1 281 ? 8.375 -33.219 -14.688 1 97.75 281 PRO B C 1
ATOM 4592 O O . PRO B 1 281 ? 8.141 -32.094 -14.266 1 97.75 281 PRO B O 1
ATOM 4595 N N . GLU B 1 282 ? 9.5 -33.812 -14.477 1 97.38 282 GLU B N 1
ATOM 4596 C CA . GLU B 1 282 ? 10.594 -33.188 -13.758 1 97.38 282 GLU B CA 1
ATOM 4597 C C . GLU B 1 282 ? 11.188 -32.031 -14.578 1 97.38 282 GLU B C 1
ATOM 4599 O O . GLU B 1 282 ? 11.055 -32 -15.805 1 97.38 282 GLU B O 1
ATOM 4604 N N . GLY B 1 283 ? 11.711 -31.109 -13.875 1 96.75 283 GLY B N 1
ATOM 4605 C CA . GLY B 1 283 ? 12.484 -30.062 -14.523 1 96.75 283 GLY B CA 1
ATOM 4606 C C . GLY B 1 283 ? 11.656 -28.859 -14.898 1 96.75 283 GLY B C 1
ATOM 4607 O O . GLY B 1 283 ? 12.133 -27.969 -15.609 1 96.75 283 GLY B O 1
ATOM 4608 N N . LEU B 1 284 ? 10.484 -28.766 -14.469 1 98.5 284 LEU B N 1
ATOM 4609 C CA . LEU B 1 284 ? 9.625 -27.609 -14.68 1 98.5 284 LEU B CA 1
ATOM 4610 C C . LEU B 1 284 ? 9.555 -26.75 -13.414 1 98.5 284 LEU B C 1
ATOM 4612 O O . LEU B 1 284 ? 9.961 -27.188 -12.336 1 98.5 284 LEU B O 1
ATOM 4616 N N . ILE B 1 285 ? 9.219 -25.531 -13.562 1 98.88 285 ILE B N 1
ATOM 4617 C CA . ILE B 1 285 ? 8.672 -24.734 -12.469 1 98.88 285 ILE B CA 1
ATOM 4618 C C . ILE B 1 285 ? 7.145 -24.797 -12.5 1 98.88 285 ILE B C 1
ATOM 4620 O O . ILE B 1 285 ? 6.512 -24.203 -13.375 1 98.88 285 ILE B O 1
ATOM 4624 N N . TYR B 1 286 ? 6.59 -25.516 -11.656 1 98.88 286 TYR B N 1
ATOM 4625 C CA . TYR B 1 286 ? 5.176 -25.875 -11.625 1 98.88 286 TYR B CA 1
ATOM 4626 C C . TYR B 1 286 ? 4.566 -25.547 -10.266 1 98.88 286 TYR B C 1
ATOM 4628 O O . TYR B 1 286 ? 5.191 -25.781 -9.227 1 98.88 286 TYR B O 1
ATOM 4636 N N . SER B 1 287 ? 3.379 -24.938 -10.25 1 98.94 287 SER B N 1
ATOM 4637 C CA . SER B 1 287 ? 2.727 -24.562 -9 1 98.94 287 SER B CA 1
ATOM 4638 C C . SER B 1 287 ? 2.162 -25.797 -8.289 1 98.94 287 SER B C 1
ATOM 4640 O O . SER B 1 287 ? 1.519 -26.641 -8.922 1 98.94 287 SER B O 1
ATOM 4642 N N . PHE B 1 288 ? 2.447 -25.969 -7.066 1 98.81 288 PHE B N 1
ATOM 4643 C CA . PHE B 1 288 ? 1.991 -27.031 -6.18 1 98.81 288 PHE B CA 1
ATOM 4644 C C . PHE B 1 288 ? 1.478 -26.453 -4.867 1 98.81 288 PHE B C 1
ATOM 4646 O O . PHE B 1 288 ? 1.805 -25.328 -4.508 1 98.81 288 PHE B O 1
ATOM 4653 N N . PRO B 1 289 ? 0.573 -27.188 -4.172 1 98.75 289 PRO B N 1
ATOM 4654 C CA . PRO B 1 289 ? 0.458 -26.891 -2.742 1 98.75 289 PRO B CA 1
ATOM 4655 C C . PRO B 1 289 ? 1.725 -27.25 -1.964 1 98.75 289 PRO B C 1
ATOM 4657 O O . PRO B 1 289 ? 2.246 -28.359 -2.092 1 98.75 289 PRO B O 1
ATOM 4660 N N . VAL B 1 290 ? 2.242 -26.359 -1.21 1 98.81 290 VAL B N 1
ATOM 4661 C CA . VAL B 1 290 ? 3.443 -26.594 -0.415 1 98.81 290 VAL B CA 1
ATOM 4662 C C . VAL B 1 290 ? 3.227 -26.094 1.012 1 98.81 290 VAL B C 1
ATOM 4664 O O . VAL B 1 290 ? 2.365 -25.25 1.255 1 98.81 290 VAL B O 1
ATOM 4667 N N . THR B 1 291 ? 3.893 -26.641 1.924 1 98.56 291 THR B N 1
ATOM 4668 C CA . THR B 1 291 ? 4.059 -26.047 3.248 1 98.56 291 THR B CA 1
ATOM 4669 C C . THR B 1 291 ? 5.461 -25.469 3.412 1 98.56 291 THR B C 1
ATOM 4671 O O . THR B 1 291 ? 6.402 -25.906 2.754 1 98.56 291 THR B O 1
ATOM 4674 N N . CYS B 1 292 ? 5.605 -24.422 4.141 1 98.62 292 CYS B N 1
ATOM 4675 C CA . CYS B 1 292 ? 6.879 -23.734 4.309 1 98.62 292 CYS B CA 1
ATOM 4676 C C . CYS B 1 292 ? 7.293 -23.703 5.773 1 98.62 292 CYS B C 1
ATOM 4678 O O . CYS B 1 292 ? 6.461 -23.469 6.656 1 98.62 292 CYS B O 1
ATOM 4680 N N . GLN B 1 293 ? 8.508 -23.922 6.004 1 97.75 293 GLN B N 1
ATOM 4681 C CA . GLN B 1 293 ? 9.117 -23.859 7.332 1 97.75 293 GLN B CA 1
ATOM 4682 C C . GLN B 1 293 ? 10.594 -23.469 7.242 1 97.75 293 GLN B C 1
ATOM 4684 O O . GLN B 1 293 ? 11.344 -24.062 6.469 1 97.75 293 GLN B O 1
ATOM 4689 N N . ASP B 1 294 ? 11.047 -22.438 7.949 1 94.25 294 ASP B N 1
ATOM 4690 C CA . ASP B 1 294 ? 12.445 -22.031 8.078 1 94.25 294 ASP B CA 1
ATOM 4691 C C . ASP B 1 294 ? 13.062 -21.75 6.715 1 94.25 294 ASP B C 1
ATOM 4693 O O . ASP B 1 294 ? 14.18 -22.188 6.434 1 94.25 294 ASP B O 1
ATOM 4697 N N . GLY B 1 295 ? 12.273 -21.203 5.855 1 96.38 295 GLY B N 1
ATOM 4698 C CA . GLY B 1 295 ? 12.797 -20.781 4.566 1 96.38 295 GLY B CA 1
ATOM 4699 C C . GLY B 1 295 ? 12.828 -21.891 3.535 1 96.38 295 GLY B C 1
ATOM 4700 O O . GLY B 1 295 ? 13.438 -21.734 2.473 1 96.38 295 GLY B O 1
ATOM 4701 N N . THR B 1 296 ? 12.188 -23 3.889 1 97.81 296 THR B N 1
ATOM 4702 C CA . THR B 1 296 ? 12.117 -24.125 2.961 1 97.81 296 THR B CA 1
ATOM 4703 C C . THR B 1 296 ? 10.664 -24.5 2.674 1 97.81 296 THR B C 1
ATOM 4705 O O . THR B 1 296 ? 9.773 -24.203 3.469 1 97.81 296 THR B O 1
ATOM 4708 N N . TRP B 1 297 ? 10.453 -25.016 1.501 1 98.5 297 TRP B N 1
ATOM 4709 C CA . TRP B 1 297 ? 9.117 -25.484 1.144 1 98.5 297 TRP B CA 1
ATOM 4710 C C . TRP B 1 297 ? 9.117 -26.984 0.902 1 98.5 297 TRP B C 1
ATOM 4712 O O . TRP B 1 297 ? 10.148 -27.562 0.561 1 98.5 297 TRP B O 1
ATOM 4722 N N . THR B 1 298 ? 8.016 -27.609 1.146 1 98.31 298 THR B N 1
ATOM 4723 C CA . THR B 1 298 ? 7.773 -29.031 0.862 1 98.31 298 THR B CA 1
ATOM 4724 C C . THR B 1 298 ? 6.441 -29.219 0.146 1 98.31 298 THR B C 1
ATOM 4726 O O . THR B 1 298 ? 5.406 -28.734 0.615 1 98.31 298 THR B O 1
ATOM 4729 N N . VAL B 1 299 ? 6.508 -29.875 -1 1 98.25 299 VAL B N 1
ATOM 4730 C CA . VAL B 1 299 ? 5.281 -30.156 -1.735 1 98.25 299 VAL B CA 1
ATOM 4731 C C . VAL B 1 299 ? 4.375 -31.062 -0.901 1 98.25 299 VAL B C 1
ATOM 4733 O O . VAL B 1 299 ? 4.832 -32.031 -0.312 1 98.25 299 VAL B O 1
ATOM 4736 N N . VAL B 1 300 ? 3.115 -30.688 -0.799 1 97.75 300 VAL B N 1
ATOM 4737 C CA . VAL B 1 300 ? 2.123 -31.516 -0.12 1 97.75 300 VAL B CA 1
ATOM 4738 C C . VAL B 1 300 ? 1.783 -32.719 -0.984 1 97.75 300 VAL B C 1
ATOM 4740 O O . VAL B 1 300 ? 1.147 -32.594 -2.031 1 97.75 300 VAL B O 1
ATOM 4743 N N . ASN B 1 301 ? 2.166 -33.875 -0.568 1 93.25 301 ASN B N 1
ATOM 4744 C CA . ASN B 1 301 ? 1.925 -35.094 -1.323 1 93.25 301 ASN B CA 1
ATOM 4745 C C . ASN B 1 301 ? 0.723 -35.844 -0.78 1 93.25 301 ASN B C 1
ATOM 4747 O O . ASN B 1 301 ? 0.27 -35.594 0.337 1 93.25 301 ASN B O 1
ATOM 4751 N N . GLY B 1 302 ? 0.185 -36.656 -1.648 1 92.06 302 GLY B N 1
ATOM 4752 C CA . GLY B 1 302 ? -0.827 -37.594 -1.185 1 92.06 302 GLY B CA 1
ATOM 4753 C C . GLY B 1 302 ? -2.244 -37.094 -1.405 1 92.06 302 GLY B C 1
ATOM 4754 O O . GLY B 1 302 ? -3.203 -37.719 -0.953 1 92.06 302 GLY B O 1
ATOM 4755 N N . LEU B 1 303 ? -2.395 -35.969 -2.021 1 96.5 303 LEU B N 1
ATOM 4756 C CA . LEU B 1 303 ? -3.746 -35.531 -2.326 1 96.5 303 LEU B CA 1
ATOM 4757 C C . LEU B 1 303 ? -4.379 -36.375 -3.41 1 96.5 303 LEU B C 1
ATOM 4759 O O . LEU B 1 303 ? -3.717 -36.75 -4.383 1 96.5 303 LEU B O 1
ATOM 4763 N N . GLU B 1 304 ? -5.629 -36.75 -3.227 1 96.81 304 GLU B N 1
ATOM 4764 C CA . GLU B 1 304 ? -6.363 -37.469 -4.266 1 96.81 304 GLU B CA 1
ATOM 4765 C C . GLU B 1 304 ? -6.629 -36.562 -5.469 1 96.81 304 GLU B C 1
ATOM 4767 O O . GLU B 1 304 ? -7.066 -35.438 -5.316 1 96.81 304 GLU B O 1
ATOM 4772 N N . ILE B 1 305 ? -6.348 -37.125 -6.648 1 97.69 305 ILE B N 1
ATOM 4773 C CA . ILE B 1 305 ? -6.551 -36.375 -7.887 1 97.69 305 ILE B CA 1
ATOM 4774 C C . ILE B 1 305 ? -7.613 -37.062 -8.734 1 97.69 305 ILE B C 1
ATOM 4776 O O . ILE B 1 305 ? -7.398 -38.188 -9.219 1 97.69 305 ILE B O 1
ATOM 4780 N N . SER B 1 306 ? -8.742 -36.438 -8.938 1 97.62 306 SER B N 1
ATOM 4781 C CA . SER B 1 306 ? -9.797 -36.969 -9.789 1 97.62 306 SER B CA 1
ATOM 4782 C C . SER B 1 306 ? -9.391 -36.969 -11.258 1 97.62 306 SER B C 1
ATOM 4784 O O . SER B 1 306 ? -8.375 -36.375 -11.617 1 97.62 306 SER B O 1
ATOM 4786 N N . GLU B 1 307 ? -10.227 -37.625 -12.078 1 97.94 307 GLU B N 1
ATOM 4787 C CA . GLU B 1 307 ? -9.977 -37.594 -13.516 1 97.94 307 GLU B CA 1
ATOM 4788 C C . GLU B 1 307 ? -10.055 -36.188 -14.07 1 97.94 307 GLU B C 1
ATOM 4790 O O . GLU B 1 307 ? -9.242 -35.781 -14.914 1 97.94 307 GLU B O 1
ATOM 4795 N N . PHE B 1 308 ? -11.023 -35.469 -13.609 1 97.88 308 PHE B N 1
ATOM 4796 C CA . PHE B 1 308 ? -11.18 -34.094 -14.023 1 97.88 308 PHE B CA 1
ATOM 4797 C C . PHE B 1 308 ? -9.93 -33.281 -13.695 1 97.88 308 PHE B C 1
ATOM 4799 O O . PHE B 1 308 ? -9.391 -32.594 -14.562 1 97.88 308 PHE B O 1
ATOM 4806 N N . SER B 1 309 ? -9.469 -33.344 -12.453 1 98.31 309 SER B N 1
ATOM 4807 C CA . SER B 1 309 ? -8.289 -32.594 -12.023 1 98.31 309 SER B CA 1
ATOM 4808 C C . SER B 1 309 ? -7.047 -33.062 -12.773 1 98.31 309 SER B C 1
ATOM 4810 O O . SER B 1 309 ? -6.199 -32.219 -13.141 1 98.31 309 SER B O 1
ATOM 4812 N N . ARG B 1 310 ? -6.953 -34.375 -13.039 1 98.38 310 ARG B N 1
ATOM 4813 C CA . ARG B 1 310 ? -5.812 -34.906 -13.773 1 98.38 310 ARG B CA 1
ATOM 4814 C C . ARG B 1 310 ? -5.711 -34.281 -15.156 1 98.38 310 ARG B C 1
ATOM 4816 O O . ARG B 1 310 ? -4.617 -33.938 -15.609 1 98.38 310 ARG B O 1
ATOM 4823 N N . GLU B 1 311 ? -6.801 -34.219 -15.773 1 98.44 311 GLU B N 1
ATOM 4824 C CA . GLU B 1 311 ? -6.828 -33.562 -17.094 1 98.44 311 GLU B CA 1
ATOM 4825 C C . GLU B 1 311 ? -6.324 -32.125 -17.031 1 98.44 311 GLU B C 1
ATOM 4827 O O . GLU B 1 311 ? -5.539 -31.703 -17.875 1 98.44 311 GLU B O 1
ATOM 4832 N N . LYS B 1 312 ? -6.773 -31.375 -16.078 1 98.56 312 LYS B N 1
ATOM 4833 C CA . LYS B 1 312 ? -6.363 -29.984 -15.914 1 98.56 312 LYS B CA 1
ATOM 4834 C C . LYS B 1 312 ? -4.871 -29.891 -15.594 1 98.56 312 LYS B C 1
ATOM 4836 O O . LYS B 1 312 ? -4.172 -29.031 -16.141 1 98.56 312 LYS B O 1
ATOM 4841 N N . LEU B 1 313 ? -4.406 -30.766 -14.688 1 98.62 313 LEU B N 1
ATOM 4842 C CA . LEU B 1 313 ? -2.99 -30.797 -14.336 1 98.62 313 LEU B CA 1
ATOM 4843 C C . LEU B 1 313 ? -2.133 -31.047 -15.578 1 98.62 313 LEU B C 1
ATOM 4845 O O . LEU B 1 313 ? -1.076 -30.422 -15.734 1 98.62 313 LEU B O 1
ATOM 4849 N N . THR B 1 314 ? -2.613 -31.891 -16.438 1 98.44 314 THR B N 1
ATOM 4850 C CA . THR B 1 314 ? -1.868 -32.281 -17.625 1 98.44 314 THR B CA 1
ATOM 4851 C C . THR B 1 314 ? -1.801 -31.125 -18.625 1 98.44 314 THR B C 1
ATOM 4853 O O . THR B 1 314 ? -0.744 -30.859 -19.203 1 98.44 314 THR B O 1
ATOM 4856 N N . VAL B 1 315 ? -2.896 -30.453 -18.828 1 98.38 315 VAL B N 1
ATOM 4857 C CA . VAL B 1 315 ? -2.973 -29.344 -19.797 1 98.38 315 VAL B CA 1
ATOM 4858 C C . VAL B 1 315 ? -1.954 -28.266 -19.422 1 98.38 315 VAL B C 1
ATOM 4860 O O . VAL B 1 315 ? -1.216 -27.781 -20.297 1 98.38 315 VAL B O 1
ATOM 4863 N N . THR B 1 316 ? -1.929 -27.891 -18.188 1 98.5 316 THR B N 1
ATOM 4864 C CA . THR B 1 316 ? -1.038 -26.828 -17.766 1 98.5 316 THR B CA 1
ATOM 4865 C C . THR B 1 316 ? 0.41 -27.297 -17.734 1 98.5 316 THR B C 1
ATOM 4867 O O . THR B 1 316 ? 1.331 -26.531 -18 1 98.5 316 THR B O 1
ATOM 4870 N N . ALA B 1 317 ? 0.673 -28.562 -17.422 1 98.62 317 ALA B N 1
ATOM 4871 C CA . ALA B 1 317 ? 2.02 -29.125 -17.484 1 98.62 317 ALA B CA 1
ATOM 4872 C C . ALA B 1 317 ? 2.529 -29.141 -18.922 1 98.62 317 ALA B C 1
ATOM 4874 O O . ALA B 1 317 ? 3.701 -28.859 -19.188 1 98.62 317 ALA B O 1
ATOM 4875 N N . ASP B 1 318 ? 1.654 -29.516 -19.844 1 98.38 318 ASP B N 1
ATOM 4876 C CA . ASP B 1 318 ? 2.016 -29.547 -21.25 1 98.38 318 ASP B CA 1
ATOM 4877 C C . ASP B 1 318 ? 2.398 -28.156 -21.766 1 98.38 318 ASP B C 1
ATOM 4879 O O . ASP B 1 318 ? 3.357 -28 -22.516 1 98.38 318 ASP B O 1
ATOM 4883 N N . GLU B 1 319 ? 1.653 -27.156 -21.359 1 97.62 319 GLU B N 1
ATOM 4884 C CA . GLU B 1 319 ? 1.986 -25.797 -21.75 1 97.62 319 GLU B CA 1
ATOM 4885 C C . GLU B 1 319 ? 3.371 -25.391 -21.234 1 97.62 319 GLU B C 1
ATOM 4887 O O . GLU B 1 319 ? 4.18 -24.859 -21.984 1 97.62 319 GLU B O 1
ATOM 4892 N N . LEU B 1 320 ? 3.619 -25.703 -19.969 1 98.12 320 LEU B N 1
ATOM 4893 C CA . LEU B 1 320 ? 4.902 -25.359 -19.359 1 98.12 320 LEU B CA 1
ATOM 4894 C C . LEU B 1 320 ? 6.043 -26.109 -20.047 1 98.12 320 LEU B C 1
ATOM 4896 O O . LEU B 1 320 ? 7.121 -25.547 -20.25 1 98.12 320 LEU B O 1
ATOM 4900 N N . SER B 1 321 ? 5.785 -27.375 -20.359 1 98.06 321 SER B N 1
ATOM 4901 C CA . SER B 1 321 ? 6.793 -28.172 -21.062 1 98.06 321 SER B CA 1
ATOM 4902 C C . SER B 1 321 ? 7.105 -27.578 -22.422 1 98.06 321 SER B C 1
ATOM 4904 O O . SER B 1 321 ? 8.266 -27.516 -22.828 1 98.06 321 SER B O 1
ATOM 4906 N N . GLY B 1 322 ? 6.074 -27.172 -23.109 1 96.88 322 GLY B N 1
ATOM 4907 C CA . GLY B 1 322 ? 6.254 -26.516 -24.406 1 96.88 322 GLY B CA 1
ATOM 4908 C C . GLY B 1 322 ? 7.027 -25.219 -24.312 1 96.88 322 GLY B C 1
ATOM 4909 O O . GLY B 1 322 ? 7.93 -24.969 -25.109 1 96.88 322 GLY B O 1
ATOM 4910 N N . GLU B 1 323 ? 6.695 -24.359 -23.312 1 96.12 323 GLU B N 1
ATOM 4911 C CA . GLU B 1 323 ? 7.406 -23.094 -23.109 1 96.12 323 GLU B CA 1
ATOM 4912 C C . GLU B 1 323 ? 8.875 -23.344 -22.781 1 96.12 323 GLU B C 1
ATOM 4914 O O . GLU B 1 323 ? 9.75 -22.625 -23.266 1 96.12 323 GLU B O 1
ATOM 4919 N N . ALA B 1 324 ? 9.094 -24.281 -21.906 1 96.12 324 ALA B N 1
ATOM 4920 C CA . ALA B 1 324 ? 10.453 -24.609 -21.5 1 96.12 324 ALA B CA 1
ATOM 4921 C C . ALA B 1 324 ? 11.289 -25.062 -22.688 1 96.12 324 ALA B C 1
ATOM 4923 O O . ALA B 1 324 ? 12.453 -24.656 -22.828 1 96.12 324 ALA B O 1
ATOM 4924 N N . LYS B 1 325 ? 10.719 -25.891 -23.484 1 95.75 325 LYS B N 1
ATOM 4925 C CA . LYS B 1 325 ? 11.406 -26.375 -24.688 1 95.75 325 LYS B CA 1
ATOM 4926 C C . LYS B 1 325 ? 11.742 -25.219 -25.625 1 95.75 325 LYS B C 1
ATOM 4928 O O . LYS B 1 325 ? 12.859 -25.141 -26.141 1 95.75 325 LYS B O 1
ATOM 4933 N N . TYR B 1 326 ? 10.789 -24.406 -25.859 1 94.5 326 TYR B N 1
ATOM 4934 C CA . TYR B 1 326 ? 11 -23.281 -26.75 1 94.5 326 TYR B CA 1
ATOM 4935 C C . TYR B 1 326 ? 12.109 -22.375 -26.219 1 94.5 326 TYR B C 1
ATOM 4937 O O . TYR B 1 326 ? 12.984 -21.938 -26.984 1 94.5 326 TYR B O 1
ATOM 4945 N N . ALA B 1 327 ? 12.039 -22.016 -24.922 1 94.25 327 ALA B N 1
ATOM 4946 C CA . ALA B 1 327 ? 13.039 -21.141 -24.297 1 94.25 327 ALA B CA 1
ATOM 4947 C C . ALA B 1 327 ? 14.438 -21.75 -24.422 1 94.25 327 ALA B C 1
ATOM 4949 O O . ALA B 1 327 ? 15.398 -21.047 -24.719 1 94.25 327 ALA B O 1
ATOM 4950 N N . ALA B 1 328 ? 14.523 -23.047 -24.203 1 94.19 328 ALA B N 1
ATOM 4951 C CA . ALA B 1 328 ? 15.805 -23.75 -24.297 1 94.19 328 ALA B CA 1
ATOM 4952 C C . ALA B 1 328 ? 16.359 -23.703 -25.719 1 94.19 328 ALA B C 1
ATOM 4954 O O . ALA B 1 328 ? 17.547 -23.469 -25.922 1 94.19 328 ALA B O 1
ATOM 4955 N N . GLU B 1 329 ? 15.516 -23.906 -26.625 1 94.62 329 GLU B N 1
ATOM 4956 C CA . GLU B 1 329 ? 15.922 -23.875 -28.016 1 94.62 329 GLU B CA 1
ATOM 4957 C C . GLU B 1 329 ? 16.391 -22.484 -28.438 1 94.62 329 GLU B C 1
ATOM 4959 O O . GLU B 1 329 ? 17.391 -22.344 -29.141 1 94.62 329 GLU B O 1
ATOM 4964 N N . PHE B 1 330 ? 15.664 -21.516 -28.047 1 93.31 330 PHE B N 1
ATOM 4965 C CA . PHE B 1 330 ? 16.031 -20.141 -28.375 1 93.31 330 PHE B CA 1
ATOM 4966 C C . PHE B 1 330 ? 17.391 -19.797 -27.797 1 93.31 330 PHE B C 1
ATOM 4968 O O . PHE B 1 330 ? 18.234 -19.219 -28.484 1 93.31 330 PHE B O 1
ATOM 4975 N N . LEU B 1 331 ? 17.609 -20.109 -26.484 1 93.94 331 LEU B N 1
ATOM 4976 C CA . LEU B 1 331 ? 18.844 -19.734 -25.797 1 93.94 331 LEU B CA 1
ATOM 4977 C C . LEU B 1 331 ? 20.047 -20.5 -26.359 1 93.94 331 LEU B C 1
ATOM 4979 O O . LEU B 1 331 ? 21.172 -20 -26.359 1 93.94 331 LEU B O 1
ATOM 4983 N N . GLU B 1 332 ? 19.75 -21.703 -26.812 1 90.94 332 GLU B N 1
ATOM 4984 C CA . GLU B 1 332 ? 20.812 -22.484 -27.469 1 90.94 332 GLU B CA 1
ATOM 4985 C C . GLU B 1 332 ? 21.219 -21.844 -28.797 1 90.94 332 GLU B C 1
ATOM 4987 O O . GLU B 1 332 ? 22.406 -21.812 -29.141 1 90.94 332 GLU B O 1
ATOM 4992 N N . LYS B 1 333 ? 20.281 -21.375 -29.5 1 88.31 333 LYS B N 1
ATOM 4993 C CA . LYS B 1 333 ? 20.547 -20.734 -30.781 1 88.31 333 LYS B CA 1
ATOM 4994 C C . LYS B 1 333 ? 21.234 -19.375 -30.594 1 88.31 333 LYS B C 1
ATOM 4996 O O . LYS B 1 333 ? 22.078 -18.984 -31.406 1 88.31 333 LYS B O 1
ATOM 5001 N N . ALA B 1 334 ? 20.828 -18.688 -29.594 1 83.31 334 ALA B N 1
ATOM 5002 C CA . ALA B 1 334 ? 21.375 -17.359 -29.328 1 83.31 334 ALA B CA 1
ATOM 5003 C C . ALA B 1 334 ? 22.828 -17.453 -28.844 1 83.31 334 ALA B C 1
ATOM 5005 O O . ALA B 1 334 ? 23.609 -16.516 -29.047 1 83.31 334 ALA B O 1
ATOM 5006 N N . SER B 1 335 ? 23.234 -18.578 -28.219 1 77.69 335 SER B N 1
ATOM 5007 C CA . SER B 1 335 ? 24.594 -18.781 -27.719 1 77.69 335 SER B CA 1
ATOM 5008 C C . SER B 1 335 ? 25.5 -19.328 -28.797 1 77.69 335 SER B C 1
ATOM 5010 O O . SER B 1 335 ? 26.734 -19.375 -28.625 1 77.69 335 SER B O 1
ATOM 5012 N N . ALA B 1 336 ? 25.062 -19.719 -29.969 1 71.12 336 ALA B N 1
ATOM 5013 C CA . ALA B 1 336 ? 25.859 -20.25 -31.078 1 71.12 336 ALA B CA 1
ATOM 5014 C C . ALA B 1 336 ? 26.281 -19.125 -32.031 1 71.12 336 ALA B C 1
ATOM 5016 O O . ALA B 1 336 ? 27.406 -19.109 -32.531 1 71.12 336 ALA B O 1
#

Secondary structure (DSSP, 8-state):
-PPPPEEEEEESTTSHHHHHHHHHHHHTTTT-TT--EEEEEE--GGGHHHHHHHHHHHHHTT-TTEEEEEEES-HHHHHTT-SEEEE---PPPPTT--HHHHHHHHHHHHHHHHHHHHHHS-TT-EEEE-SSSHHHHHHHHHHT-TTS-GGGEEE--HHHHHHHHHHHHHHHTS-GGGEE--EEEB-SSTT-EEE-TT-EEEETTEEEEHHHHHT-HHHHTTHHHHHHHTHHHHHHHHHSS--HHHHHHHHHHHHHHHHH--TT--EEEEEE-TT-SS-PPTT-EEEEEEEEETTEEEE-------HHHHHHHHHHHHHHHHHHHHHHHHHHHHH-/-PPPPEEEEEESTTSHHHHHHHHHHHHTTTT-TT--EEEEEE--GGGHHHHHHHHHHHHHHT-TTEEEEEEES-HHHHHTT-SEEEE---PPPPTT--HHHHHHHHHHHHHHHHHHHHHHS-TT-EEEE-SSSHHHHHHHHHHT-TTS-GGGEEE--HHHHHHHHHHHHHHHTS-GGGEE--EEEB-SSTT-EEE-TT-EEEETTEEEEHHHHHT-HHHHTTHHHHHHHTHHHHHHHHHSS--HHHHHHHHHHHHHHHHH--TT--EEEEEE-TT-SS-PPTT-EEEEEEEEETTEEEE-------HHHHHHHHHHHHHHHHHHHHHHHHHHHHH-

Radius of gyration: 26.22 Å; Cα contacts (8 Å, |Δi|>4): 1498; chains: 2; bounding box: 56×73×60 Å

Sequence (672 aa):
MAKSPMRVVVTGAAGQISYSLLALIARGDVFGRDQPVDLVMLDLPFAKDAMEGVVMELTDCAFPSLKSVTATCDQTEAFTDIDVAVLVGAFPRKPGMERNDMLAKNAEIFKAQGALLNTVAKKTVKVLVVGNPANTNCLIAQKYAPTIPKQNFSALTRLDQNRATAQIAAKAGVTSDKVTGITIWGNHSATQYPDAWHGKVNKDGAEVAASAACNDNAWLKSDFITTVQKRGAAVLAARKLSSAMSAAKAIGDHLHDWICGSEGRWVSMAVTSDGNKYGVPEGLIYSFPVTCQDGTWTVVNGLEISEFSREKLTVTADELSGEAKYAAEFLEKASAMAKSPMRVVVTGAAGQISYSLLALIARGDVFGRDQPVDLVMLDLPFAKDAMEGVVMELTDCAFPSLKSVTATCDQTEAFTDIDVAVLVGAFPRKPGMERNDMLAKNAEIFKAQGALLNTVAKKTVKVLVVGNPANTNCLIAQKYAPTIPKQNFSALTRLDQNRATAQIAAKAGVTSDKVTGITIWGNHSATQYPDAWHGKVNKDGAEVAASAACNDNAWLKSDFITTVQKRGAAVLAARKLSSAMSAAKAIGDHLHDWICGSEGRWVSMAVTSDGNKYGVPEGLIYSFPVTCQDGTWTVVNGLEISEFSREKLTVTADELSGEAKYAAEFLEKASA

InterPro domains:
  IPR001236 Lactate/malate dehydrogenase, N-terminal [PF00056] (6-153)
  IPR001252 Malate dehydrogenase, active site [PS00068] (156-168)
  IPR001557 L-lactate/malate dehydrogenase [PIRSF000102] (4-321)
  IPR010945 Malate dehydrogenase, type 2 [MF_01517] (2-331)
  IPR010945 Malate dehydrogenase, type 2 [PTHR23382] (4-328)
  IPR010945 Malate dehydrogenase, type 2 [TIGR01759] (4-326)
  IPR011274 Malate dehydrogenase, NAD-dependent, cytosolic [TIGR01758] (7-326)
  IPR011274 Malate dehydrogenase, NAD-dependent, cytosolic [cd01336] (4-323)
  IPR015955 Lactate dehydrogenase/glycoside hydrolase, family 4, C-terminal [G3DSA:3.90.110.10] (156-336)
  IPR015955 Lactate dehydrogenase/glycoside hydrolase, family 4, C-terminal [SSF56327] (157-331)
  IPR022383 Lactate/malate dehydrogenase, C-terminal [PF02866] (157-330)
  IPR036291 NAD(P)-binding domain superfamily [SSF51735] (4-155)

pLDDT: mean 96.47, std 4.25, range [52.31, 98.94]

Nearest PDB structures (foldseek):
  5nue-assembly1_B  TM=9.607E-01  e=1.034E-46  Arabidopsis thaliana
  4uup-assembly1_B  TM=9.690E-01  e=5.656E-45  synthetic construct
  6um4-assembly4_G  TM=9.664E-01  e=2.833E-40  Naegleria fowleri
  4uul-assembly1_A  TM=9.587E-01  e=1.123E-36  Trichomonas vaginalis
  5a1t-assembly1_A  TM=9.550E-01  e=2.088E-36  Trichomonas vaginalis

Solvent-accessible surface area (backbone atoms only — not comparable to full-atom values): 33034 Å² total; per-residue (Å²): 130,87,60,72,61,44,29,36,28,32,31,35,32,63,38,64,37,34,55,47,28,52,52,40,52,34,59,11,75,28,76,33,63,74,41,29,27,32,40,28,33,27,38,57,73,89,40,48,51,32,35,50,20,49,50,52,33,56,45,28,49,39,38,73,16,40,74,45,77,43,75,44,64,49,64,68,70,48,41,45,62,22,45,32,38,38,37,46,49,52,60,74,81,49,93,88,57,52,68,68,56,42,48,50,56,35,44,53,54,25,33,54,51,13,40,46,41,47,71,43,24,40,62,79,31,36,37,40,21,55,20,63,60,16,33,57,35,31,44,41,19,49,66,40,13,73,76,32,58,68,85,34,40,30,16,64,35,28,45,51,30,32,32,42,36,25,53,51,13,58,64,46,72,50,56,33,76,35,45,45,50,48,28,27,36,29,37,72,48,78,52,34,35,60,40,46,83,73,10,33,29,50,56,96,88,40,78,39,48,31,54,66,55,50,65,44,67,70,44,57,75,38,59,53,35,52,48,46,50,41,40,65,58,53,26,23,69,33,48,74,42,73,60,21,64,26,47,21,49,22,53,33,51,48,51,21,24,37,52,73,25,35,85,82,41,55,42,32,40,16,25,64,24,64,87,59,86,79,80,59,66,64,81,37,38,33,20,34,40,21,33,23,51,84,55,37,74,43,74,66,71,86,72,88,74,52,71,70,54,46,52,43,53,46,54,14,45,50,50,50,51,54,51,46,50,51,47,51,51,51,53,52,58,72,73,106,131,87,60,73,61,45,29,36,29,32,31,34,32,63,38,63,35,35,54,48,28,51,52,39,53,32,59,12,75,28,76,34,62,76,41,29,27,33,40,28,35,27,36,58,73,91,40,47,50,32,34,50,19,51,50,51,33,56,45,29,49,40,37,75,16,40,75,44,78,44,76,43,62,48,63,67,71,48,41,45,62,20,46,33,38,38,37,46,49,52,60,73,82,49,92,90,55,53,69,68,57,42,49,51,55,33,44,52,53,26,34,54,50,11,40,46,40,45,69,44,24,40,63,79,28,36,36,39,21,55,20,63,62,16,33,56,37,33,43,40,19,48,66,40,13,75,74,31,57,67,85,33,40,31,18,64,35,28,43,51,30,30,32,40,37,25,51,52,14,58,63,47,73,50,56,32,74,36,47,45,50,49,29,29,36,30,36,73,47,79,52,35,36,60,39,47,83,71,11,32,29,51,57,95,88,39,79,39,48,32,54,65,55,47,67,43,66,68,44,59,75,38,59,52,34,53,46,45,50,43,40,65,58,52,26,24,70,32,48,74,40,73,60,22,63,27,44,21,47,21,52,34,52,47,50,20,24,38,53,74,26,35,83,82,41,55,43,31,38,14,24,65,26,62,87,60,87,78,80,61,67,65,81,37,40,34,19,34,40,21,31,22,51,83,56,37,75,42,74,66,71,87,71,87,72,50,72,69,54,47,53,43,52,47,54,13,44,51,52,50,52,52,51,45,50,50,48,51,51,51,54,54,59,72,74,106

Organism: Oikopleura dioica (NCBI:txid34765)